Protein AF-0000000076746769 (afdb_homodimer)

Nearest PDB structures (foldseek):
  6nsr-assembly1_B  TM=8.853E-01  e=2.159E-08  Pseudomonas aeruginosa
  6nsm-assembly1_B  TM=8.566E-01  e=8.169E-08  Pseudomonas aeruginosa UCBPP-PA14
  3eup-assembly1_B  TM=8.413E-01  e=4.423E-06  Cytophaga hutchinsonii ATCC 33406
  3qbm-assembly1_B  TM=8.484E-01  e=5.269E-05  Chloroflexus aurantiacus J-10-fl
  5gpa-assembly1_B  TM=7.706E-01  e=6.331E-05  Halalkalibacterium halodurans C-125

Organism: NCBI:txid190893

Sequence (388 aa):
MGNAAKFDRQQVIDKATHLYWEKGFHATSMRHLQEVIDMRPGSIYAAFGSKEELFKQALSHYTQMGISKLEQFKSQNDSPLAALKAFVKHLVLQSQKGAPDGMCMLAKSVAELTEANQDLLDEARHSLRLMESQFELVLQQAQQQGELSADKDTHRLASHVQIQIAGLRTYAKANNNPELLESLIDDMFGHYPFMGNAAKFDRQQVIDKATHLYWEKGFHATSMRHLQEVIDMRPGSIYAAFGSKEELFKQALSHYTQMGISKLEQFKSQNDSPLAALKAFVKHLVLQSQKGAPDGMCMLAKSVAELTEANQDLLDEARHSLRLMESQFELVLQQAQQQGELSADKDTHRLASHVQIQIAGLRTYAKANNNPELLESLIDDMFGHYPF

Solvent-accessible surface area (backbone atoms only — not comparable to full-atom values): 20633 Å² total; per-residue (Å²): 132,82,80,67,80,77,69,57,65,66,56,39,41,52,47,50,29,45,48,40,37,39,42,32,69,72,63,48,46,71,67,56,48,32,67,69,54,72,47,55,71,70,54,49,34,71,72,45,61,40,74,66,50,43,46,52,51,18,52,51,50,54,46,49,53,50,52,51,51,46,50,51,33,41,75,73,31,95,42,40,61,59,15,52,51,51,42,51,49,44,57,53,64,47,21,67,80,73,42,71,32,47,50,56,50,49,61,41,42,53,56,50,44,44,79,92,37,44,70,61,33,51,49,30,29,49,46,52,51,52,51,32,50,52,47,22,52,39,44,46,51,15,30,74,72,65,78,33,67,83,85,60,56,40,66,60,51,18,51,50,52,51,26,48,51,49,4,48,22,55,42,44,70,56,43,86,49,69,68,61,54,53,53,50,55,52,44,52,68,70,30,65,88,97,131,82,80,64,80,77,67,57,64,65,58,40,40,52,47,49,28,46,49,38,38,40,42,33,69,72,63,49,47,72,68,57,48,32,70,70,55,72,46,55,72,69,54,49,35,72,72,44,63,41,75,66,50,43,47,52,50,18,51,52,48,54,44,48,52,51,52,52,49,47,51,51,33,40,75,74,31,94,42,39,60,58,13,51,50,51,43,52,50,43,57,53,62,41,22,70,56,86,44,70,34,49,50,54,52,51,60,40,41,52,54,50,46,44,80,93,36,45,70,60,34,51,50,28,31,49,47,51,52,52,53,33,52,52,46,22,53,40,44,46,50,16,30,73,71,64,79,33,66,83,85,58,58,42,65,59,50,18,50,50,52,50,24,47,50,49,4,49,22,55,41,43,70,56,42,87,50,69,67,62,53,51,53,51,55,53,44,51,68,71,29,65,88,95

Secondary structure (DSSP, 8-state):
--------HHHHHHHHHHHHHHH-STT--HHHHHHHHT--HHHHHHHHSSHHHHHHHHHHHHHHHHHHHHHHHHHT-S-HHHHHHHHHHIIIIIHHHHSS-SS-HHHHHHHH--GGGHHHHHHHHHHHHHHHHHHHHHHHHHHHTTSS-TTS-HHHHHHHHHHHHHHHHHHHHH---HHHHHHHHHHHHHSTT-/--------HHHHHHHHHHHHHHH-STT--HHHHHHHH---HHHHH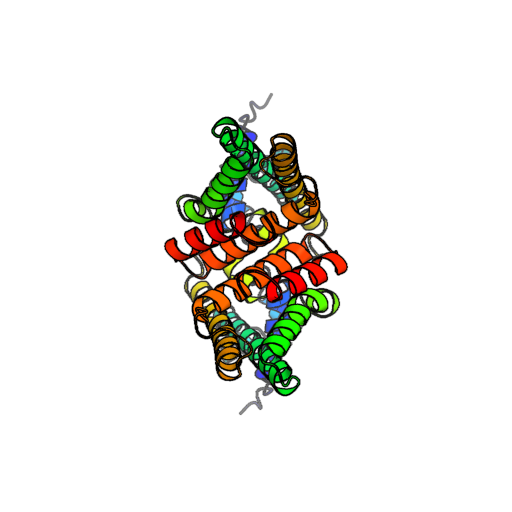HHHSSHHHHHHHHHHHHHHHHHHHHHHHHHT-S-HHHHHHHHHHIIIIITTSSSS-SS-HHHHHHHH--GGGHHHHHHHHHHHHHHHHHHHHHHHHHHHTTSS-TTS-HHHHHHHHHHHHHHHHHHHHH---HHHHHHHHHHHHHSTT-

Foldseek 3Di:
DPPPPPQPPVVLLVQLLQVCQQQNLVRDDPVNSCVRSVDDPVVCCVVQVDSLSSLLSSLVVLLVVLLVQLVVLCVVDPALLSSLLVSLLCLQPVCVPDGSHLARSLLVHCVPDDVVSVVSNVSSVVSLVVSLVSQLVSVVVNCVVPVDPPPDDSSVLSVVSSVLSNVSSVVCVVDVDSVVSSVVSVCSSVDPPD/DPPPPPQPPVVLLVQLLLVCQQQNLVRDDPVNSCVRSVDDPVVCCVVQVDSLSSLLSSLVVLLVVLLVQLVVLCVVDPALLSSLLVSLLCLQPCCVPPGSHLARSLLVHCVPDDVVSVVSNVSSVVSLVVSLVSQLVSVVVNCVVVVDPPPDDSSVLSVLSSVLSNVSSVVCVVDVDSVVSSVVSVCSSVDPPD

Radius of gyration: 22.24 Å; Cα contacts (8 Å, |Δi|>4): 463; chains: 2; bounding box: 71×61×40 Å

pLDDT: mean 92.64, std 10.04, range [35.75, 98.69]

Structure (mmCIF, N/CA/C/O backbone):
data_AF-0000000076746769-model_v1
#
loop_
_entity.id
_entity.type
_entity.pdbx_description
1 polymer 'TetR family transcriptional regulator'
#
loop_
_atom_site.group_PDB
_atom_site.id
_atom_site.type_symbol
_atom_site.label_atom_id
_atom_site.label_alt_id
_atom_site.label_comp_id
_atom_site.label_asym_id
_atom_site.label_entity_id
_atom_site.label_seq_id
_atom_site.pdbx_PDB_ins_code
_atom_site.Cartn_x
_atom_site.Cartn_y
_atom_site.Cartn_z
_atom_site.occupancy
_atom_site.B_iso_or_equiv
_atom_site.auth_seq_id
_atom_site.auth_comp_id
_atom_site.auth_asym_id
_atom_site.auth_atom_id
_atom_site.pdbx_PDB_model_num
ATOM 1 N N . MET A 1 1 ? -36.094 29.406 18.266 1 37.03 1 MET A N 1
ATOM 2 C CA . MET A 1 1 ? -35.125 28.328 18.312 1 37.03 1 MET A CA 1
ATOM 3 C C . MET A 1 1 ? -34.469 28.109 16.938 1 37.03 1 MET A C 1
ATOM 5 O O . MET A 1 1 ? -35.188 28.047 15.93 1 37.03 1 MET A O 1
ATOM 9 N N . GLY A 1 2 ? -33.344 28.703 16.547 1 38.19 2 GLY A N 1
ATOM 10 C CA . GLY A 1 2 ? -32.719 28.875 15.25 1 38.19 2 GLY A CA 1
ATOM 11 C C . GLY A 1 2 ? -32.656 27.594 14.438 1 38.19 2 GLY A C 1
ATOM 12 O O . GLY A 1 2 ? -32.438 26.516 14.984 1 38.19 2 GLY A O 1
ATOM 13 N N . ASN A 1 3 ? -33.469 27.484 13.414 1 40.84 3 ASN A N 1
ATOM 14 C CA . ASN A 1 3 ? -33.594 26.484 12.344 1 40.84 3 ASN A CA 1
ATOM 15 C C . ASN A 1 3 ? -32.219 26.016 11.883 1 40.84 3 ASN A C 1
ATOM 17 O O . ASN A 1 3 ? -31.562 26.688 11.078 1 40.84 3 ASN A O 1
ATOM 21 N N . ALA A 1 4 ? -31.297 25.797 12.797 1 45.56 4 ALA A N 1
ATOM 22 C CA . ALA A 1 4 ? -29.938 25.328 12.5 1 45.56 4 ALA A CA 1
ATOM 23 C C . ALA A 1 4 ? -29.906 24.547 11.195 1 45.56 4 ALA A C 1
ATOM 25 O O . ALA A 1 4 ? -30.734 23.672 10.961 1 45.56 4 ALA A O 1
ATOM 26 N N . ALA A 1 5 ? -29.625 25.062 10.078 1 51.94 5 ALA A N 1
ATOM 27 C CA . ALA A 1 5 ? -29.391 24.547 8.727 1 51.94 5 ALA A CA 1
ATOM 28 C C . ALA A 1 5 ? -29.031 23.062 8.766 1 51.94 5 ALA A C 1
ATOM 30 O O . ALA A 1 5 ? -28.031 22.672 9.375 1 51.94 5 ALA A O 1
ATOM 31 N N . LYS A 1 6 ? -29.984 22.094 8.797 1 62.84 6 LYS A N 1
ATOM 32 C CA . LYS A 1 6 ? -29.938 20.625 8.867 1 62.84 6 LYS A CA 1
ATOM 33 C C . LYS A 1 6 ? -29.031 20.062 7.793 1 62.84 6 LYS A C 1
ATOM 35 O O . LYS A 1 6 ? -29.359 20.094 6.605 1 62.84 6 LYS A O 1
ATOM 40 N N . PHE A 1 7 ? -27.75 20.344 7.938 1 78.81 7 PHE A N 1
ATOM 41 C CA . PHE A 1 7 ? -26.922 19.75 6.895 1 78.81 7 PHE A CA 1
ATOM 42 C C . PHE A 1 7 ? -27.219 18.25 6.777 1 78.81 7 PHE A C 1
ATOM 44 O O . PHE A 1 7 ? -27.828 17.656 7.672 1 78.81 7 PHE A O 1
ATOM 51 N N . ASP A 1 8 ? -27.219 17.859 5.582 1 88.75 8 ASP A N 1
ATOM 52 C CA . ASP A 1 8 ? -27.328 16.422 5.32 1 88.75 8 ASP A CA 1
ATOM 53 C C . ASP A 1 8 ? -26.062 15.695 5.766 1 88.75 8 ASP A C 1
ATOM 55 O O . ASP A 1 8 ? -25.016 15.797 5.117 1 88.75 8 ASP A O 1
ATOM 59 N N . ARG A 1 9 ? -26.172 15.102 6.902 1 91.31 9 ARG A N 1
ATOM 60 C CA . ARG A 1 9 ? -25.031 14.445 7.535 1 91.31 9 ARG A CA 1
ATOM 61 C C . ARG A 1 9 ? -24.344 13.484 6.57 1 91.31 9 ARG A C 1
ATOM 63 O O . ARG A 1 9 ? -23.125 13.438 6.512 1 91.31 9 ARG A O 1
ATOM 70 N N . GLN A 1 10 ? -25.156 12.82 5.84 1 93.31 10 GLN A N 1
ATOM 71 C CA . GLN A 1 10 ? -24.609 11.852 4.898 1 93.31 10 GLN A CA 1
ATOM 72 C C . GLN A 1 10 ? -23.844 12.547 3.773 1 93.31 10 GLN A C 1
ATOM 74 O O . GLN A 1 10 ? -22.812 12.062 3.322 1 93.31 10 GLN A O 1
ATOM 79 N N . GLN A 1 11 ? -24.297 13.578 3.344 1 93.75 11 GLN A N 1
ATOM 80 C CA . GLN A 1 11 ? -23.609 14.344 2.305 1 93.75 11 GLN A CA 1
ATOM 81 C C . GLN A 1 11 ? -22.266 14.844 2.793 1 93.75 11 GLN A C 1
ATOM 83 O O . GLN A 1 11 ? -21.281 14.844 2.041 1 93.75 11 GLN A O 1
ATOM 88 N N . VAL A 1 12 ? -22.234 15.273 4.016 1 94.19 12 VAL A N 1
ATOM 89 C CA . VAL A 1 12 ? -21 15.75 4.613 1 94.19 12 VAL A CA 1
ATOM 90 C C . VAL A 1 12 ? -19.984 14.609 4.691 1 94.19 12 VAL A C 1
ATOM 92 O O . VAL A 1 12 ? -18.812 14.773 4.316 1 94.19 12 VAL A O 1
ATOM 95 N N . ILE A 1 13 ? -20.453 13.492 5.117 1 96.25 13 ILE A N 1
ATOM 96 C CA . ILE A 1 13 ? -19.578 12.328 5.238 1 96.25 13 ILE A CA 1
ATOM 97 C C . ILE A 1 13 ? -19.062 11.922 3.857 1 96.25 13 ILE A C 1
ATOM 99 O O . ILE A 1 13 ? -17.891 11.586 3.699 1 96.25 13 ILE A O 1
ATOM 103 N N . ASP A 1 14 ? -19.953 12.023 2.832 1 96.12 14 ASP A N 1
ATOM 104 C CA . ASP A 1 14 ? -19.562 11.688 1.465 1 96.12 14 ASP A CA 1
ATOM 105 C C . ASP A 1 14 ? -18.453 12.617 0.973 1 96.12 14 ASP A C 1
ATOM 107 O O . ASP A 1 14 ? -17.438 12.156 0.442 1 96.12 14 ASP A O 1
ATOM 111 N N . LYS A 1 15 ? -18.625 13.82 1.18 1 96.19 15 LYS A N 1
ATOM 112 C CA . LYS A 1 15 ? -17.656 14.812 0.741 1 96.19 15 LYS A CA 1
ATOM 113 C C . LYS A 1 15 ? -16.328 14.664 1.499 1 96.19 15 LYS A C 1
ATOM 115 O O . LYS A 1 15 ? -15.258 14.734 0.905 1 96.19 15 LYS A O 1
ATOM 120 N N . ALA A 1 16 ? -16.453 14.477 2.834 1 96.56 16 ALA A N 1
ATOM 121 C CA . ALA A 1 16 ? -15.266 14.266 3.646 1 96.56 16 ALA A CA 1
ATOM 122 C C . ALA A 1 16 ? -14.516 13.008 3.219 1 96.56 16 ALA A C 1
ATOM 124 O O . ALA A 1 16 ? -13.289 12.992 3.152 1 96.56 16 ALA A O 1
ATOM 125 N N . THR A 1 17 ? -15.273 11.969 2.916 1 97.25 17 THR A N 1
ATOM 126 C CA . THR A 1 17 ? -14.688 10.711 2.467 1 97.25 17 THR A CA 1
ATOM 127 C C . THR A 1 17 ? -13.883 10.914 1.188 1 97.25 17 THR A C 1
ATOM 129 O O . THR A 1 17 ? -12.742 10.453 1.085 1 97.25 17 THR A O 1
ATOM 132 N N . HIS A 1 18 ? -14.438 11.656 0.262 1 96.19 18 HIS A N 1
ATOM 133 C CA . HIS A 1 18 ? -13.742 11.922 -0.992 1 96.19 18 HIS A CA 1
ATOM 134 C C . HIS A 1 18 ? -12.461 12.711 -0.754 1 96.19 18 HIS A C 1
ATOM 136 O O . HIS A 1 18 ? -11.43 12.422 -1.365 1 96.19 18 HIS A O 1
ATOM 142 N N . LEU A 1 19 ? -12.5 13.609 0.144 1 95.69 19 LEU A N 1
ATOM 143 C CA . LEU A 1 19 ? -11.344 14.438 0.445 1 95.69 19 LEU A CA 1
ATOM 144 C C . LEU A 1 19 ? -10.242 13.617 1.116 1 95.69 19 LEU A C 1
ATOM 146 O O . LEU A 1 19 ? -9.086 13.672 0.704 1 95.69 19 LEU A O 1
ATOM 150 N N . TYR A 1 20 ? -10.625 12.828 2.154 1 96.31 20 TYR A N 1
ATOM 151 C CA . TYR A 1 20 ? -9.664 11.984 2.854 1 96.31 20 TYR A CA 1
ATOM 152 C C . TYR A 1 20 ? -9.086 10.93 1.92 1 96.31 20 TYR A C 1
ATOM 154 O O . TYR A 1 20 ? -7.906 10.586 2.023 1 96.31 20 TYR A O 1
ATOM 162 N N . TRP A 1 21 ? -9.93 10.477 1.033 1 96 21 TRP A N 1
ATOM 163 C CA . TRP A 1 21 ? -9.492 9.508 0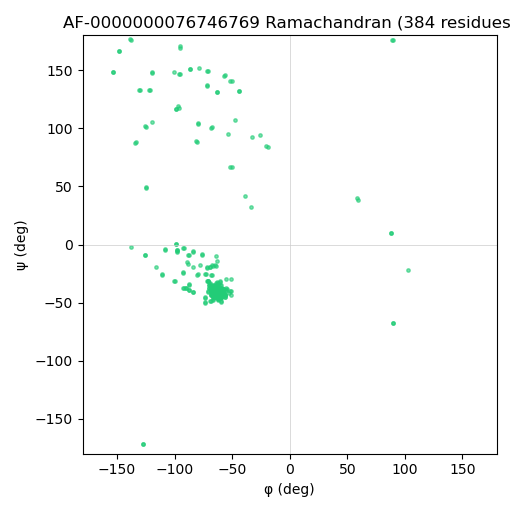.035 1 96 21 TRP A CA 1
ATOM 164 C C . TRP A 1 21 ? -8.453 10.117 -0.898 1 96 21 TRP A C 1
ATOM 166 O O . TRP A 1 21 ? -7.438 9.484 -1.208 1 96 21 TRP A O 1
ATOM 176 N N . GLU A 1 22 ? -8.633 11.242 -1.236 1 93.81 22 GLU A N 1
ATOM 177 C CA . GLU A 1 22 ? -7.734 11.938 -2.156 1 93.81 22 GLU A CA 1
ATOM 178 C C . GLU A 1 22 ? -6.426 12.312 -1.47 1 93.81 22 GLU A C 1
ATOM 180 O O . GLU A 1 22 ? -5.344 12 -1.969 1 93.81 22 GLU A O 1
ATOM 185 N N . LYS A 1 23 ? -6.488 12.867 -0.242 1 93.31 23 LYS A N 1
ATOM 186 C CA . LYS A 1 23 ? -5.34 13.578 0.308 1 93.31 23 LYS A CA 1
ATOM 187 C C . LYS A 1 23 ? -4.727 12.812 1.477 1 93.31 23 LYS A C 1
ATOM 189 O O . LYS A 1 23 ? -3.551 13 1.802 1 93.31 23 LYS A O 1
ATOM 194 N N . GLY A 1 24 ? -5.57 12.008 2.121 1 95 24 GLY A N 1
ATOM 195 C CA . GLY A 1 24 ? -5.141 11.398 3.369 1 95 24 GLY A CA 1
ATOM 196 C C . GLY A 1 24 ? -5.457 12.242 4.586 1 95 24 GLY A C 1
ATOM 197 O O . GLY A 1 24 ? -5.965 13.359 4.457 1 95 24 GLY A O 1
ATOM 198 N N . PHE A 1 25 ? -5.195 11.75 5.738 1 96.31 25 PHE A N 1
ATOM 199 C CA . PHE A 1 25 ? -5.555 12.398 6.992 1 96.31 25 PHE A CA 1
ATOM 200 C C . PHE A 1 25 ? -4.66 13.602 7.258 1 96.31 25 PHE A C 1
ATOM 202 O O . PHE A 1 25 ? -5.148 14.711 7.492 1 96.31 25 PHE A O 1
ATOM 209 N N . HIS A 1 26 ? -3.381 13.406 7.145 1 93.75 26 HIS A N 1
ATOM 210 C CA . HIS A 1 26 ? -2.432 14.445 7.539 1 93.75 26 HIS A CA 1
ATOM 211 C C . HIS A 1 26 ? -2.451 15.609 6.559 1 93.75 26 HIS A C 1
ATOM 213 O O . HIS A 1 26 ? -2.254 16.766 6.953 1 93.75 26 HIS A O 1
ATOM 219 N N . ALA A 1 27 ? -2.732 15.32 5.32 1 93.38 27 ALA A N 1
ATOM 220 C CA . ALA A 1 27 ? -2.717 16.375 4.312 1 93.38 27 ALA A CA 1
ATOM 221 C C . ALA A 1 27 ? -4.047 17.125 4.281 1 93.38 27 ALA A C 1
ATOM 223 O O . ALA A 1 27 ? -4.199 18.109 3.547 1 93.38 27 ALA A O 1
ATOM 224 N N . THR A 1 28 ? -4.992 16.641 5.043 1 94.62 28 THR A N 1
ATOM 225 C CA . THR A 1 28 ? -6.289 17.312 5.121 1 94.62 28 THR A CA 1
ATOM 226 C C . THR A 1 28 ? -6.371 18.188 6.367 1 94.62 28 THR A C 1
ATOM 228 O O . THR A 1 28 ? -6.324 17.688 7.492 1 94.62 28 THR A O 1
ATOM 231 N N . SER A 1 29 ? -6.508 19.453 6.148 1 92.25 29 SER A N 1
ATOM 232 C CA . SER A 1 29 ? -6.688 20.391 7.254 1 92.25 29 SER A CA 1
ATOM 233 C C . SER A 1 29 ? -8.164 20.688 7.5 1 92.25 29 SER A C 1
ATOM 235 O O . SER A 1 29 ? -9.016 20.328 6.68 1 92.25 29 SER A O 1
ATOM 237 N N . MET A 1 30 ? -8.383 21.359 8.641 1 91.31 30 MET A N 1
ATOM 238 C CA . MET A 1 30 ? -9.742 21.812 8.914 1 91.31 30 MET A CA 1
ATOM 239 C C . MET A 1 30 ? -10.211 22.812 7.859 1 91.31 30 MET A C 1
ATOM 241 O O . MET A 1 30 ? -11.391 22.812 7.488 1 91.31 30 MET A O 1
ATOM 245 N N . ARG A 1 31 ? -9.336 23.547 7.406 1 91.69 31 ARG A N 1
ATOM 246 C CA . ARG A 1 31 ? -9.664 24.516 6.363 1 91.69 31 ARG A CA 1
ATOM 247 C C . ARG A 1 31 ? -10.125 23.812 5.09 1 91.69 31 ARG A C 1
ATOM 249 O O . ARG A 1 31 ? -11.102 24.219 4.461 1 91.69 31 ARG A O 1
ATOM 256 N N . HIS A 1 32 ? -9.414 22.734 4.637 1 92.44 32 HIS A N 1
ATOM 257 C CA . HIS A 1 32 ? -9.82 21.938 3.48 1 92.44 32 HIS A CA 1
ATOM 258 C C . HIS A 1 32 ? -11.227 21.391 3.656 1 92.44 32 HIS A C 1
ATOM 260 O O . HIS A 1 32 ? -12.039 21.438 2.729 1 92.44 32 HIS A O 1
ATOM 266 N N . LEU A 1 33 ? -11.5 20.844 4.879 1 93.31 33 LEU A N 1
ATOM 267 C CA . LEU A 1 33 ? -12.812 20.281 5.168 1 93.31 33 LEU A CA 1
ATOM 268 C C . LEU A 1 33 ? -13.906 21.344 5.051 1 93.31 33 LEU A C 1
ATOM 270 O O . LEU A 1 33 ? -14.938 21.109 4.426 1 93.31 33 LEU A O 1
ATOM 274 N N . GLN A 1 34 ? -13.617 22.484 5.582 1 91.44 34 GLN A N 1
ATOM 275 C CA . GLN A 1 34 ? -14.586 23.562 5.547 1 91.44 34 GLN A CA 1
ATOM 276 C C . GLN A 1 34 ? -14.93 23.953 4.109 1 91.44 34 GLN A C 1
ATOM 278 O O . GLN A 1 34 ? -16.078 24.234 3.799 1 91.44 34 GLN A O 1
ATOM 283 N N . GLU A 1 35 ? -13.984 23.922 3.297 1 91.44 35 GLU A N 1
ATOM 284 C CA . GLU A 1 35 ? -14.156 24.328 1.904 1 91.44 35 GLU A CA 1
ATOM 285 C C . GLU A 1 35 ? -15.023 23.328 1.143 1 91.44 35 GLU A C 1
ATOM 287 O O . GLU A 1 35 ? -15.82 23.719 0.289 1 91.44 35 GLU A O 1
ATOM 292 N N . VAL A 1 36 ? -14.906 22.094 1.5 1 91.38 36 VAL A N 1
ATOM 293 C CA . VAL A 1 36 ? -15.586 21.062 0.716 1 91.38 36 VAL A CA 1
ATOM 294 C C . VAL A 1 36 ? -16.969 20.797 1.294 1 91.38 36 VAL A C 1
ATOM 296 O O . VAL A 1 36 ? -17.922 20.516 0.553 1 91.38 36 VAL A O 1
ATOM 299 N N . ILE A 1 37 ? -17.156 20.812 2.611 1 89.44 37 ILE A N 1
ATOM 300 C CA . ILE A 1 37 ? -18.406 20.453 3.279 1 89.44 37 ILE A CA 1
ATOM 301 C C . ILE A 1 37 ? -19.297 21.703 3.416 1 89.44 37 ILE A C 1
ATOM 303 O O . ILE A 1 37 ? -20.5 21.578 3.668 1 89.44 37 ILE A O 1
ATOM 307 N N . ASP A 1 38 ? -18.812 22.859 3.242 1 85.88 38 ASP A N 1
ATOM 308 C CA . ASP A 1 38 ? -19.516 24.141 3.309 1 85.88 38 ASP A CA 1
ATOM 309 C C . ASP A 1 38 ? -20.172 24.328 4.672 1 85.88 38 ASP A C 1
ATOM 311 O O . ASP A 1 38 ? -21.375 24.609 4.754 1 85.88 38 ASP A O 1
ATOM 315 N N . MET A 1 39 ? -19.547 23.969 5.719 1 86.56 39 MET A N 1
ATOM 316 C CA . MET A 1 39 ? -19.938 24.203 7.105 1 86.56 39 MET A CA 1
ATOM 317 C C . MET A 1 39 ? -18.891 25.016 7.848 1 86.56 39 MET A C 1
ATOM 319 O O . MET A 1 39 ? -17.688 24.875 7.574 1 86.56 39 MET A O 1
ATOM 323 N N . ARG A 1 40 ? -19.359 25.781 8.766 1 86.19 40 ARG A N 1
ATOM 324 C CA . ARG A 1 40 ? -18.438 26.469 9.656 1 86.19 40 ARG A CA 1
ATOM 325 C C . ARG A 1 40 ? -17.781 25.5 10.641 1 86.19 40 ARG A C 1
ATOM 327 O O . ARG A 1 40 ? -18.375 24.484 10.992 1 86.19 40 ARG A O 1
ATOM 334 N N . PRO A 1 41 ? -16.516 25.828 11.055 1 85.69 41 PRO A N 1
ATOM 335 C CA . PRO A 1 41 ? -15.789 24.922 11.961 1 85.69 41 PRO A CA 1
ATOM 336 C C . PRO A 1 41 ? -16.609 24.547 13.188 1 85.69 41 PRO A C 1
ATOM 338 O O . PRO A 1 41 ? -16.641 23.375 13.578 1 85.69 41 PRO A O 1
ATOM 341 N N . GLY A 1 42 ? -17.281 25.484 13.812 1 86.94 42 GLY A N 1
ATOM 342 C CA . GLY A 1 42 ? -18.109 25.219 14.984 1 86.94 42 GLY A CA 1
ATOM 343 C C . GLY A 1 42 ? -19.188 24.188 14.727 1 86.94 42 GLY A C 1
ATOM 344 O O . GLY A 1 42 ? -19.469 23.344 15.578 1 86.94 42 GLY A O 1
ATOM 345 N N . SER A 1 43 ? -19.75 24.25 13.586 1 88.25 43 SER A N 1
ATOM 346 C CA . SER A 1 43 ? -20.797 23.312 13.203 1 88.25 43 SER A CA 1
ATOM 347 C C . SER A 1 43 ? -20.234 21.922 12.977 1 88.25 43 SER A C 1
ATOM 349 O O . SER A 1 43 ? -20.875 20.922 13.336 1 88.25 43 SER A O 1
ATOM 351 N N . ILE A 1 44 ? -19.094 21.766 12.359 1 88.25 44 ILE A N 1
ATOM 352 C CA . ILE A 1 44 ? -18.438 20.484 12.133 1 88.25 44 ILE A CA 1
ATOM 353 C C . ILE A 1 44 ? -18.141 19.828 13.477 1 88.25 44 ILE A C 1
ATOM 355 O O . ILE A 1 44 ? -18.406 18.641 13.664 1 88.25 44 ILE A O 1
ATOM 359 N N . TYR A 1 45 ? -17.641 20.656 14.391 1 89.31 45 TYR A N 1
ATOM 360 C CA . TYR A 1 45 ? -17.297 20.141 15.719 1 89.31 45 TYR A CA 1
ATOM 361 C C . TYR A 1 45 ? -18.547 19.672 16.453 1 89.31 45 TYR A C 1
ATOM 363 O O . TYR A 1 45 ? -18.531 18.656 17.141 1 89.31 45 TYR A O 1
ATOM 371 N N . ALA A 1 46 ? -19.578 20.438 16.328 1 91.06 46 ALA A N 1
ATOM 372 C CA . ALA A 1 46 ? -20.828 20.094 17 1 91.06 46 ALA A CA 1
ATOM 373 C C . ALA A 1 46 ? -21.422 18.812 16.438 1 91.06 46 ALA A C 1
ATOM 375 O O . ALA A 1 46 ? -21.969 18 17.188 1 91.06 46 ALA A O 1
ATOM 376 N N . ALA A 1 47 ? -21.234 18.656 15.219 1 91 47 ALA A N 1
ATOM 377 C CA . ALA A 1 47 ? -21.875 17.547 14.531 1 91 47 ALA A CA 1
ATOM 378 C C . ALA A 1 47 ? -21.016 16.281 14.602 1 91 47 ALA A C 1
ATOM 380 O O . ALA A 1 47 ? -21.531 15.172 14.711 1 91 47 ALA A O 1
ATOM 381 N N . PHE A 1 48 ? -19.641 16.469 14.562 1 93.44 48 PHE A N 1
ATOM 382 C CA . PHE A 1 48 ? -18.812 15.289 14.367 1 93.44 48 PHE A CA 1
ATOM 383 C C . PHE A 1 48 ? -17.766 15.18 15.477 1 93.44 48 PHE A C 1
ATOM 385 O O . PHE A 1 48 ? -17.094 14.156 15.602 1 93.44 48 PHE A O 1
ATOM 392 N N . GLY A 1 49 ? -17.656 16.234 16.297 1 91 49 GLY A N 1
ATOM 393 C CA . GLY A 1 49 ? -16.75 16.219 17.438 1 91 49 GLY A CA 1
ATOM 394 C C . GLY A 1 49 ? -15.359 16.719 17.094 1 91 49 GLY A C 1
ATOM 395 O O . GLY A 1 49 ? -14.914 17.734 17.625 1 91 49 GLY A O 1
ATOM 396 N N . SER A 1 50 ? -14.656 15.969 16.281 1 92.56 50 SER A N 1
ATOM 397 C CA . SER A 1 50 ? -13.297 16.328 15.914 1 92.56 50 SER A CA 1
ATOM 398 C C . SER A 1 50 ? -12.969 15.867 14.5 1 92.56 50 SER A C 1
ATOM 400 O O . SER A 1 50 ? -13.727 15.109 13.891 1 92.56 50 SER A O 1
ATOM 402 N N . LYS A 1 51 ? -11.875 16.391 13.984 1 93.88 51 LYS A N 1
ATOM 403 C CA . LYS A 1 51 ? -11.367 15.93 12.695 1 93.88 51 LYS A CA 1
ATOM 404 C C . LYS A 1 51 ? -11.164 14.414 12.695 1 93.88 51 LYS A C 1
ATOM 406 O O . LYS A 1 51 ? -11.469 13.742 11.711 1 93.88 51 LYS A O 1
ATOM 411 N N . GLU A 1 52 ? -10.688 13.875 13.844 1 95.75 52 GLU A N 1
ATOM 412 C CA . GLU A 1 52 ? -10.43 12.445 14.008 1 95.75 52 GLU A CA 1
ATOM 413 C C . GLU A 1 52 ? -11.727 11.641 13.93 1 95.75 52 GLU A C 1
ATOM 415 O O . GLU A 1 52 ? -11.797 10.625 13.242 1 95.75 52 GLU A O 1
ATOM 420 N N . GLU A 1 53 ? -12.688 12.125 14.594 1 96.19 53 GLU A N 1
ATOM 421 C CA . GLU A 1 53 ? -13.961 11.414 14.602 1 96.19 53 GLU A CA 1
ATOM 422 C C . GLU A 1 53 ? -14.617 11.445 13.219 1 96.19 53 GLU A C 1
ATOM 424 O O . GLU A 1 53 ? -15.203 10.453 12.789 1 96.19 53 GLU A O 1
ATOM 429 N N . LEU A 1 54 ? -14.578 12.602 12.578 1 96.31 54 LEU A N 1
ATOM 430 C CA . LEU A 1 54 ? -15.086 12.68 11.211 1 96.31 54 LEU A CA 1
ATOM 431 C C . LEU A 1 54 ? -14.328 11.719 10.297 1 96.31 54 LEU A C 1
ATOM 433 O O . LEU A 1 54 ? -14.938 11.078 9.438 1 96.31 54 LEU A O 1
ATOM 437 N N . PHE A 1 55 ? -13.07 11.57 10.469 1 97.88 55 PHE A N 1
ATOM 438 C CA . PHE A 1 55 ? -12.25 10.656 9.68 1 97.88 55 PHE A CA 1
ATOM 439 C C . PHE A 1 55 ? -12.688 9.211 9.906 1 97.88 55 PHE A C 1
ATOM 441 O O . PHE A 1 55 ? -12.797 8.438 8.961 1 97.88 55 PHE A O 1
ATOM 448 N N . LYS A 1 56 ? -12.938 8.844 11.133 1 97.88 56 LYS A N 1
ATOM 449 C CA . LYS A 1 56 ? -13.398 7.496 11.438 1 97.88 56 LYS A CA 1
ATOM 450 C C . LYS A 1 56 ? -14.703 7.184 10.719 1 97.88 56 LYS A C 1
ATOM 452 O O . LYS A 1 56 ? -14.875 6.094 10.172 1 97.88 56 LYS A O 1
ATOM 457 N N . GLN A 1 57 ? -15.531 8.164 10.734 1 97.19 57 GLN A N 1
ATOM 458 C CA . GLN A 1 57 ? -16.797 7.984 10.047 1 97.19 57 GLN A CA 1
ATOM 459 C C . GLN A 1 57 ? -16.594 7.875 8.539 1 97.19 57 GLN A C 1
ATOM 461 O O . GLN A 1 57 ? -17.297 7.113 7.863 1 97.19 57 GLN A O 1
ATOM 466 N N . ALA A 1 58 ? -15.688 8.648 8.016 1 97.88 58 ALA A N 1
ATOM 467 C CA . ALA A 1 58 ? -15.359 8.57 6.598 1 97.88 58 ALA A CA 1
ATOM 468 C C . ALA A 1 58 ? -14.805 7.195 6.242 1 97.88 58 ALA A C 1
ATOM 470 O O . ALA A 1 58 ? -15.156 6.629 5.203 1 97.88 58 ALA A O 1
ATOM 471 N N . LEU A 1 59 ? -13.945 6.617 7.105 1 98.19 59 LEU A N 1
ATOM 472 C CA . LEU A 1 59 ? -13.406 5.281 6.887 1 98.19 59 LEU A CA 1
ATOM 473 C C . LEU A 1 59 ? -14.516 4.242 6.852 1 98.19 59 LEU A C 1
ATOM 475 O O . LEU A 1 59 ? -14.539 3.377 5.973 1 98.19 59 LEU A O 1
ATOM 479 N N . SER A 1 60 ? -15.391 4.383 7.797 1 97.81 60 SER A N 1
ATOM 480 C CA . SER A 1 60 ? -16.516 3.463 7.859 1 97.81 60 SER A CA 1
ATOM 481 C C . SER A 1 60 ? -17.391 3.57 6.613 1 97.81 60 SER A C 1
ATOM 483 O O . SER A 1 60 ? -17.828 2.557 6.062 1 97.81 60 SER A O 1
ATOM 485 N N . HIS A 1 61 ? -17.625 4.781 6.23 1 97.94 61 HIS A N 1
ATOM 486 C CA . HIS A 1 61 ? -18.422 5.016 5.035 1 97.94 61 HIS A CA 1
ATOM 487 C C . HIS A 1 61 ? -17.766 4.426 3.799 1 97.94 61 HIS A C 1
ATOM 489 O O . HIS A 1 61 ? -18.422 3.766 2.988 1 97.94 61 HIS A O 1
ATOM 495 N N . TYR A 1 62 ? -16.516 4.648 3.629 1 97.81 62 TYR A N 1
ATOM 496 C CA . TYR A 1 62 ? -15.75 4.09 2.523 1 97.81 62 TYR A CA 1
ATOM 497 C C . TYR A 1 62 ? -15.852 2.568 2.502 1 97.81 62 TYR A C 1
ATOM 499 O O . TYR A 1 62 ? -16.016 1.965 1.438 1 97.81 62 TYR A O 1
ATOM 507 N N . THR A 1 63 ? -15.742 1.975 3.662 1 98.06 63 THR A N 1
ATOM 508 C CA . THR A 1 63 ? -15.82 0.524 3.791 1 98.06 63 THR A CA 1
ATOM 509 C C . THR A 1 63 ? -17.188 0.019 3.35 1 98.06 63 THR A C 1
ATOM 511 O O . THR A 1 63 ? -17.281 -0.944 2.586 1 98.06 63 THR A O 1
ATOM 514 N N . GLN A 1 64 ? -18.203 0.722 3.779 1 97.88 64 GLN A N 1
ATOM 515 C CA . GLN A 1 64 ? -19.562 0.32 3.432 1 97.88 64 GLN A CA 1
ATOM 516 C C . GLN A 1 64 ? -19.812 0.476 1.936 1 97.88 64 GLN A C 1
ATOM 518 O O . GLN A 1 64 ? -20.531 -0.323 1.337 1 97.88 64 GLN A O 1
ATOM 523 N N . MET A 1 65 ? -19.297 1.502 1.347 1 96.38 65 MET A N 1
ATOM 524 C CA . MET A 1 65 ? -19.375 1.662 -0.103 1 96.38 65 MET A CA 1
ATOM 525 C C . MET A 1 65 ? -18.781 0.458 -0.818 1 96.38 65 MET A C 1
ATOM 527 O O . MET A 1 65 ? -19.344 -0.034 -1.798 1 96.38 65 MET A O 1
ATOM 531 N N . GLY A 1 66 ? -17.609 -0.027 -0.314 1 96.94 66 GLY A N 1
ATOM 532 C CA . GLY A 1 66 ? -16.969 -1.199 -0.885 1 96.94 66 GLY A CA 1
ATOM 533 C C . GLY A 1 66 ? -17.797 -2.463 -0.741 1 96.94 66 GLY A C 1
ATOM 534 O O . GLY A 1 66 ? -17.922 -3.236 -1.692 1 96.94 66 GLY A O 1
ATOM 535 N N . ILE A 1 67 ? -18.344 -2.623 0.44 1 98.25 67 ILE A N 1
ATOM 536 C CA . ILE A 1 67 ? -19.172 -3.803 0.707 1 98.25 67 ILE A CA 1
ATOM 537 C C . ILE A 1 67 ? -20.391 -3.797 -0.198 1 98.25 67 ILE A C 1
ATOM 539 O O . ILE A 1 67 ? -20.734 -4.816 -0.8 1 98.25 67 ILE A O 1
ATOM 543 N N . SER A 1 68 ? -20.984 -2.604 -0.323 1 98.06 68 SER A N 1
ATOM 544 C CA . SER A 1 68 ? -22.156 -2.465 -1.177 1 98.06 68 SER A CA 1
ATOM 545 C C . SER A 1 68 ? -21.812 -2.762 -2.635 1 98.06 68 SER A C 1
ATOM 547 O O . SER A 1 68 ? -22.609 -3.396 -3.342 1 98.06 68 SER A O 1
ATOM 549 N N . LYS A 1 69 ? -20.719 -2.297 -3.09 1 97.12 69 LYS A N 1
ATOM 550 C CA . LYS A 1 69 ? -20.297 -2.541 -4.465 1 97.12 69 LYS A CA 1
ATOM 551 C C . LYS A 1 69 ? -20.047 -4.027 -4.711 1 97.12 69 LYS A C 1
ATOM 553 O O . LYS A 1 69 ? -20.422 -4.555 -5.758 1 97.12 69 LYS A O 1
ATOM 558 N N . LEU A 1 70 ? -19.406 -4.703 -3.748 1 98.25 70 LEU A N 1
ATOM 559 C CA . LEU A 1 70 ? -19.203 -6.145 -3.855 1 98.25 70 LEU A CA 1
ATOM 560 C C . LEU A 1 70 ? -20.531 -6.879 -3.949 1 98.25 70 LEU A C 1
ATOM 562 O O . LEU A 1 70 ? -20.688 -7.785 -4.77 1 98.25 70 LEU A O 1
ATOM 566 N N . GLU A 1 71 ? -21.469 -6.453 -3.121 1 97.88 71 GLU A N 1
ATOM 567 C CA . GLU A 1 71 ? -22.812 -7.047 -3.15 1 97.88 71 GLU A CA 1
ATOM 568 C C . GLU A 1 71 ? -23.484 -6.836 -4.504 1 97.88 71 GLU A C 1
ATOM 570 O O . GLU A 1 71 ? -24.188 -7.715 -4.996 1 97.88 71 GLU A O 1
ATOM 575 N N . GLN A 1 72 ? -23.297 -5.691 -5.043 1 98 72 GLN A N 1
ATOM 576 C CA . GLN A 1 72 ? -23.828 -5.406 -6.371 1 98 72 GLN A CA 1
ATOM 577 C C . GLN A 1 72 ? -23.25 -6.367 -7.414 1 98 72 GLN A C 1
ATOM 579 O O . GLN A 1 72 ? -24 -6.91 -8.234 1 98 72 GLN A O 1
ATOM 584 N N . PHE A 1 73 ? -21.938 -6.578 -7.383 1 97.88 73 PHE A N 1
ATOM 585 C CA . PHE A 1 73 ? -21.312 -7.504 -8.32 1 97.88 73 PHE A CA 1
ATOM 586 C C . PHE A 1 73 ? -21.828 -8.922 -8.109 1 97.88 73 PHE A C 1
ATOM 588 O O . PHE A 1 73 ? -22.016 -9.664 -9.07 1 97.88 73 PHE A O 1
ATOM 595 N N . LYS A 1 74 ? -22.062 -9.297 -6.875 1 97.5 74 LYS A N 1
ATOM 596 C CA . LYS A 1 74 ? -22.609 -10.617 -6.566 1 97.5 74 LYS A CA 1
ATOM 597 C C . LYS A 1 74 ? -24 -10.797 -7.164 1 97.5 74 LYS A C 1
ATOM 599 O O . LYS A 1 74 ? -24.328 -11.867 -7.676 1 97.5 74 LYS A O 1
ATOM 604 N N . SER A 1 75 ? -24.766 -9.758 -7.07 1 96.81 75 SER A N 1
ATOM 605 C CA . SER A 1 75 ? -26.141 -9.828 -7.555 1 96.81 75 SER A CA 1
ATOM 606 C C . SER A 1 75 ? -26.188 -9.859 -9.078 1 96.81 75 SER A C 1
ATOM 608 O O . SER A 1 75 ? -27.172 -10.328 -9.664 1 96.81 75 SER A O 1
ATOM 610 N N . GLN A 1 76 ? -25.125 -9.414 -9.688 1 96.44 76 GLN A N 1
ATOM 611 C CA . GLN A 1 76 ? -25.078 -9.281 -11.141 1 96.44 76 GLN A CA 1
ATOM 612 C C . GLN A 1 76 ? -24.391 -10.484 -11.789 1 96.44 76 GLN A C 1
ATOM 614 O O . GLN A 1 76 ? -24.281 -10.555 -13.008 1 96.44 76 GLN A O 1
ATOM 619 N N . ASN A 1 77 ? -23.875 -11.383 -10.953 1 94.5 77 ASN A N 1
ATOM 620 C CA . ASN A 1 77 ? -23.156 -12.562 -11.438 1 94.5 77 ASN A CA 1
ATOM 621 C C . ASN A 1 77 ? -23.656 -13.836 -10.781 1 94.5 77 ASN A C 1
ATOM 623 O O . ASN A 1 77 ? -23.875 -13.867 -9.562 1 94.5 77 ASN A O 1
ATOM 627 N N . ASP A 1 78 ? -23.906 -14.836 -11.547 1 91.88 78 ASP A N 1
ATOM 628 C CA . ASP A 1 78 ? -24.344 -16.109 -10.984 1 91.88 78 ASP A CA 1
ATOM 629 C C . ASP A 1 78 ? -23.188 -16.828 -10.281 1 91.88 78 ASP A C 1
ATOM 631 O O . ASP A 1 78 ? -23.406 -17.594 -9.344 1 91.88 78 ASP A O 1
ATOM 635 N N . SER A 1 79 ? -22.016 -16.547 -10.68 1 97.19 79 SER A N 1
ATOM 636 C CA . SER A 1 79 ? -20.797 -17.141 -10.117 1 97.19 79 SER A CA 1
ATOM 637 C C . SER A 1 79 ? -20.172 -16.234 -9.062 1 97.19 79 SER A C 1
ATOM 639 O O . SER A 1 79 ? -19.75 -15.125 -9.375 1 97.19 79 SER A O 1
ATOM 641 N N . PRO A 1 80 ? -20.078 -16.75 -7.809 1 97.81 80 PRO A N 1
ATOM 642 C CA . PRO A 1 80 ? -19.422 -15.945 -6.77 1 97.81 80 PRO A CA 1
ATOM 643 C C . PRO A 1 80 ? -17.984 -15.586 -7.125 1 97.81 80 PRO A C 1
ATOM 645 O O . PRO A 1 80 ? -17.547 -14.453 -6.895 1 97.81 80 PRO A O 1
ATOM 648 N N . LEU A 1 81 ? -17.281 -16.5 -7.723 1 97.25 81 LEU A N 1
ATOM 649 C CA . LEU A 1 81 ? -15.898 -16.234 -8.086 1 97.25 81 LEU A CA 1
ATOM 650 C C . LEU A 1 81 ? -15.812 -15.195 -9.195 1 97.25 81 LEU A C 1
ATOM 652 O O . LEU A 1 81 ? -14.93 -14.336 -9.188 1 97.25 81 LEU A O 1
ATOM 656 N N . ALA A 1 82 ? -16.734 -15.281 -10.141 1 97.5 82 ALA A N 1
ATOM 657 C CA . ALA A 1 82 ? -16.781 -14.281 -11.203 1 97.5 82 ALA A CA 1
ATOM 658 C C . ALA A 1 82 ? -17.109 -12.898 -10.648 1 97.5 82 ALA A C 1
ATOM 660 O O . ALA A 1 82 ? -16.562 -11.898 -11.117 1 97.5 82 ALA A O 1
ATOM 661 N N . ALA A 1 83 ? -17.984 -12.859 -9.656 1 98.25 83 ALA A N 1
ATOM 662 C CA . ALA A 1 83 ? -18.328 -11.602 -9.008 1 98.25 83 ALA A CA 1
ATOM 663 C C . ALA A 1 83 ? -17.109 -11 -8.305 1 98.25 83 ALA A C 1
ATOM 665 O O . ALA A 1 83 ? -16.844 -9.797 -8.43 1 98.25 83 ALA A O 1
ATOM 666 N N . LEU A 1 84 ? -16.391 -11.844 -7.602 1 98.44 84 LEU A N 1
ATOM 667 C CA . LEU A 1 84 ? -15.195 -11.383 -6.891 1 98.44 84 LEU A CA 1
ATOM 668 C C . LEU A 1 84 ? -14.141 -10.875 -7.863 1 98.44 84 LEU A C 1
ATOM 670 O O . LEU A 1 84 ? -13.547 -9.82 -7.645 1 98.44 84 LEU A O 1
ATOM 674 N N . LYS A 1 85 ? -13.953 -11.602 -8.93 1 97.88 85 LYS A N 1
ATOM 675 C CA . LYS A 1 85 ? -13 -11.188 -9.961 1 97.88 85 LYS A CA 1
ATOM 676 C C . LYS A 1 85 ? -13.398 -9.852 -10.57 1 97.88 85 LYS A C 1
ATOM 678 O O . LYS A 1 85 ? -12.555 -8.969 -10.758 1 97.88 85 LYS A O 1
ATOM 683 N N . ALA A 1 86 ? -14.656 -9.672 -10.867 1 97.38 86 ALA A N 1
ATOM 684 C CA . ALA A 1 86 ? -15.156 -8.43 -11.438 1 97.38 86 ALA A CA 1
ATOM 685 C C . ALA A 1 86 ? -14.961 -7.266 -10.469 1 97.38 86 ALA A C 1
ATOM 687 O O . ALA A 1 86 ? -14.609 -6.156 -10.883 1 97.38 86 ALA A O 1
ATOM 688 N N . PHE A 1 87 ? -15.195 -7.582 -9.258 1 97.94 87 PHE A N 1
ATOM 689 C CA . PHE A 1 87 ? -14.992 -6.578 -8.219 1 97.94 87 PHE A CA 1
ATOM 690 C C . PHE A 1 87 ? -13.531 -6.145 -8.164 1 97.94 87 PHE A C 1
ATOM 692 O O . PHE A 1 87 ? -13.234 -4.949 -8.109 1 97.94 87 PHE A O 1
ATOM 699 N N . VAL A 1 88 ? -12.609 -7.113 -8.203 1 97.62 88 VAL A N 1
ATOM 700 C CA . VAL A 1 88 ? -11.18 -6.824 -8.148 1 97.62 88 VAL A CA 1
ATOM 701 C C . VAL A 1 88 ? -10.773 -6 -9.367 1 97.62 88 VAL A C 1
ATOM 703 O O . VAL A 1 88 ? -10.047 -5.012 -9.242 1 97.62 88 VAL A O 1
ATOM 706 N N . LYS A 1 89 ? -11.281 -6.328 -10.523 1 96.12 89 LYS A N 1
ATOM 707 C CA . LYS A 1 89 ? -10.992 -5.574 -11.742 1 96.12 89 LYS A CA 1
ATOM 708 C C . LYS A 1 89 ? -11.484 -4.133 -11.625 1 96.12 89 LYS A C 1
ATOM 710 O O . LYS A 1 89 ? -10.781 -3.197 -12.008 1 96.12 89 LYS A O 1
ATOM 715 N N . HIS A 1 90 ? -12.625 -4.012 -11.07 1 94.81 90 HIS A N 1
ATOM 716 C CA . HIS A 1 90 ? -13.188 -2.68 -10.867 1 94.81 90 HIS A CA 1
ATOM 717 C C . HIS A 1 90 ? -12.297 -1.846 -9.945 1 94.81 90 HIS A C 1
ATOM 719 O O . HIS A 1 90 ? -11.992 -0.69 -10.25 1 94.81 90 HIS A O 1
ATOM 725 N N . LEU A 1 91 ? -11.883 -2.453 -8.852 1 94.62 91 LEU A N 1
ATOM 726 C CA . LEU A 1 91 ? -11.078 -1.751 -7.859 1 94.62 91 LEU A CA 1
ATOM 727 C C . LEU A 1 91 ? -9.742 -1.319 -8.461 1 94.62 91 LEU A C 1
ATOM 729 O O . LEU A 1 91 ? -9.242 -0.231 -8.156 1 94.62 91 LEU A O 1
ATOM 733 N N . VAL A 1 92 ? -9.172 -2.133 -9.266 1 94.12 92 VAL A N 1
ATOM 734 C CA . VAL A 1 92 ? -7.793 -1.934 -9.711 1 94.12 92 VAL A CA 1
ATOM 735 C C . VAL A 1 92 ? -7.781 -1.098 -10.984 1 94.12 92 VAL A C 1
ATOM 737 O O . VAL A 1 92 ? -6.945 -0.206 -11.148 1 94.12 92 VAL A O 1
ATOM 740 N N . LEU A 1 93 ? -8.711 -1.259 -11.891 1 90.94 93 LEU A N 1
ATOM 741 C CA . LEU A 1 93 ? -8.648 -0.655 -13.211 1 90.94 93 LEU A CA 1
ATOM 742 C C . LEU A 1 93 ? -9.516 0.602 -13.281 1 90.94 93 LEU A C 1
ATOM 744 O O . LEU A 1 93 ? -9.18 1.553 -13.984 1 90.94 93 LEU A O 1
ATOM 748 N N . GLN A 1 94 ? -10.562 0.69 -12.578 1 79.69 94 GLN A N 1
ATOM 749 C CA . GLN A 1 94 ? -11.469 1.827 -12.703 1 79.69 94 GLN A CA 1
ATOM 750 C C . GLN A 1 94 ? -11.117 2.922 -11.695 1 79.69 94 GLN A C 1
ATOM 752 O O . GLN A 1 94 ? -11.484 4.086 -11.891 1 79.69 94 GLN A O 1
ATOM 757 N N . SER A 1 95 ? -10.492 2.598 -10.656 1 67.62 95 SER A N 1
ATOM 758 C CA . SER A 1 95 ? -10.109 3.584 -9.648 1 67.62 95 SER A CA 1
ATOM 759 C C . SER A 1 95 ? -9.125 4.598 -10.219 1 67.62 95 SER A C 1
ATOM 761 O O . SER A 1 95 ? -8.953 5.684 -9.664 1 67.62 95 SER A O 1
ATOM 763 N N . GLN A 1 96 ? -8.633 4.375 -11.336 1 67.31 96 GLN A N 1
ATOM 764 C CA . GLN A 1 96 ? -7.68 5.273 -11.961 1 67.31 96 GLN A CA 1
ATOM 765 C C . GLN A 1 96 ? -8.391 6.418 -12.688 1 67.31 96 GLN A C 1
ATOM 767 O O . GLN A 1 96 ? -7.816 7.492 -12.875 1 67.31 96 GLN A O 1
ATOM 772 N N . LYS A 1 97 ? -9.539 6.363 -13.008 1 66.44 97 LYS A N 1
ATOM 773 C CA . LYS A 1 97 ? -10.148 7.367 -13.875 1 66.44 97 LYS A CA 1
ATOM 774 C C . LYS A 1 97 ? -11.242 8.133 -13.141 1 66.44 97 LYS A C 1
ATOM 776 O O . LYS A 1 97 ? -11.398 9.344 -13.32 1 66.44 97 LYS A O 1
ATOM 781 N N . GLY A 1 98 ? -11.766 7.633 -12.078 1 71.5 98 GLY A N 1
ATOM 782 C CA . GLY A 1 98 ? -12.961 8.234 -11.5 1 71.5 98 GLY A CA 1
ATOM 783 C C . GLY A 1 98 ? -12.898 8.328 -9.984 1 71.5 98 GLY A C 1
ATOM 784 O O . GLY A 1 98 ? -13.742 8.984 -9.367 1 71.5 98 GLY A O 1
ATOM 785 N N . ALA A 1 99 ? -12.008 7.91 -9.516 1 82.88 99 ALA A N 1
ATOM 786 C CA . ALA A 1 99 ? -11.906 7.93 -8.055 1 82.88 99 ALA A CA 1
ATOM 787 C C . ALA A 1 99 ? -11.016 9.07 -7.586 1 82.88 99 ALA A C 1
ATOM 789 O O . ALA A 1 99 ? -10.141 9.531 -8.32 1 82.88 99 ALA A O 1
ATOM 790 N N . PRO A 1 100 ? -11.312 9.625 -6.406 1 86 100 PRO A N 1
ATOM 791 C CA . PRO A 1 100 ? -10.469 10.703 -5.879 1 86 100 PRO A CA 1
ATOM 792 C C . PRO A 1 100 ? -8.984 10.344 -5.879 1 86 100 PRO A C 1
ATOM 794 O O . PRO A 1 100 ? -8.133 11.227 -5.98 1 86 100 PRO A O 1
ATOM 797 N N . ASP A 1 101 ? -8.742 9.078 -5.742 1 86.88 101 ASP A N 1
ATOM 798 C CA . ASP A 1 101 ? -7.387 8.547 -5.727 1 86.88 101 ASP A CA 1
ATOM 799 C C . ASP A 1 101 ? -7.359 7.098 -6.207 1 86.88 101 ASP A C 1
ATOM 801 O O . ASP A 1 101 ? -8.32 6.355 -5.996 1 86.88 101 ASP A O 1
ATOM 805 N N . GLY A 1 102 ? -6.273 6.707 -6.848 1 87.25 102 GLY A N 1
ATOM 806 C CA . GLY A 1 102 ? -6.129 5.336 -7.301 1 87.25 102 GLY A CA 1
ATOM 807 C C . GLY A 1 102 ? -5.797 4.367 -6.18 1 87.25 102 GLY A C 1
ATOM 808 O O . GLY A 1 102 ? -5.879 3.15 -6.359 1 87.25 102 GLY A O 1
ATOM 809 N N . MET A 1 103 ? -5.52 4.895 -5.051 1 90.5 103 MET A N 1
ATOM 810 C CA . MET A 1 103 ? -5.188 4.066 -3.893 1 90.5 103 MET A CA 1
ATOM 811 C C . MET A 1 103 ? -6.422 3.82 -3.027 1 90.5 103 MET A C 1
ATOM 813 O O . MET A 1 103 ? -7.312 4.664 -2.957 1 90.5 103 MET A O 1
ATOM 817 N N . CYS A 1 104 ? -6.434 2.621 -2.432 1 93.44 104 CYS A N 1
ATOM 818 C CA . CYS A 1 104 ? -7.449 2.316 -1.431 1 93.44 104 CYS A CA 1
ATOM 819 C C . CYS A 1 104 ? -7.316 3.234 -0.222 1 93.44 104 CYS A C 1
ATOM 821 O O . CYS A 1 104 ? -6.238 3.34 0.367 1 93.44 104 CYS A O 1
ATOM 823 N N . MET A 1 105 ? -8.383 3.826 0.213 1 95.94 105 MET A N 1
ATOM 824 C CA . MET A 1 105 ? -8.32 4.742 1.351 1 95.94 105 MET A CA 1
ATOM 825 C C . MET A 1 105 ? -7.883 4.008 2.615 1 95.94 105 MET A C 1
ATOM 827 O O . MET A 1 105 ? -7.195 4.578 3.463 1 95.94 105 MET A O 1
ATOM 831 N N . LEU A 1 106 ? -8.312 2.746 2.76 1 97.06 106 LEU A N 1
ATOM 832 C CA . LEU A 1 106 ? -7.957 1.976 3.947 1 97.06 106 LEU A CA 1
ATOM 833 C C . LEU A 1 106 ? -6.461 1.685 3.984 1 97.06 106 LEU A C 1
ATOM 835 O O . LEU A 1 106 ? -5.805 1.917 5 1 97.06 106 LEU A O 1
ATOM 839 N N . ALA A 1 107 ? -5.941 1.221 2.832 1 94.75 107 ALA A N 1
ATOM 840 C CA . ALA A 1 107 ? -4.508 0.964 2.748 1 94.75 107 ALA A CA 1
ATOM 841 C C . ALA A 1 107 ? -3.709 2.254 2.916 1 94.75 107 ALA A C 1
ATOM 843 O O . ALA A 1 107 ? -2.664 2.264 3.57 1 94.75 107 ALA A O 1
ATOM 844 N N . LYS A 1 108 ? -4.188 3.289 2.334 1 94.75 108 LYS A N 1
ATOM 845 C CA . LYS A 1 108 ? -3.582 4.609 2.486 1 94.75 108 LYS A CA 1
ATOM 846 C C . LYS A 1 108 ? -3.504 5.012 3.957 1 94.75 108 LYS A C 1
ATOM 848 O O . LYS A 1 108 ? -2.492 5.559 4.402 1 94.75 108 LYS A O 1
ATOM 853 N N . SER A 1 109 ? -4.555 4.785 4.715 1 96.75 109 SER A N 1
ATOM 854 C CA . SER A 1 109 ? -4.633 5.168 6.117 1 96.75 109 SER A CA 1
ATOM 855 C C . SER A 1 109 ? -3.672 4.348 6.973 1 96.75 109 SER A C 1
ATOM 857 O O . SER A 1 109 ? -2.951 4.898 7.809 1 96.75 109 SER A O 1
ATOM 859 N N . VAL A 1 110 ? -3.604 3.066 6.707 1 94.75 110 VAL A N 1
ATOM 860 C CA . VAL A 1 110 ? -2.707 2.199 7.465 1 94.75 110 VAL A CA 1
ATOM 861 C C . VAL A 1 110 ? -1.256 2.574 7.172 1 94.75 110 VAL A C 1
ATOM 863 O O . VAL A 1 110 ? -0.403 2.516 8.062 1 94.75 110 VAL A O 1
ATOM 866 N N . ALA A 1 111 ? -0.999 2.963 5.941 1 93.25 111 ALA A N 1
ATOM 867 C CA . ALA A 1 111 ? 0.35 3.355 5.539 1 93.25 111 ALA A CA 1
ATOM 868 C C . ALA A 1 111 ? 0.749 4.68 6.184 1 93.25 111 ALA A C 1
ATOM 870 O O . ALA A 1 111 ? 1.907 4.867 6.562 1 93.25 111 ALA A O 1
ATOM 871 N N . GLU A 1 112 ? -0.189 5.508 6.332 1 93.62 112 GLU A N 1
ATOM 872 C CA . GLU A 1 112 ? 0.066 6.887 6.734 1 93.62 112 GLU A CA 1
ATOM 873 C C . GLU A 1 112 ? 0.114 7.023 8.25 1 93.62 112 GLU A C 1
ATOM 875 O O . GLU A 1 112 ? 0.918 7.789 8.789 1 93.62 112 GLU A O 1
ATOM 880 N N . LEU A 1 113 ? -0.726 6.344 8.977 1 94.19 113 LEU A N 1
ATOM 881 C CA . LEU A 1 113 ? -0.937 6.562 10.398 1 94.19 113 LEU A CA 1
ATOM 882 C C . LEU A 1 113 ? 0.061 5.758 11.227 1 94.19 113 LEU A C 1
ATOM 884 O O . LEU A 1 113 ? 0.574 4.734 10.766 1 94.19 113 LEU A O 1
ATOM 888 N N . THR A 1 114 ? 0.345 6.289 12.352 1 90.62 114 THR A N 1
ATOM 889 C CA . THR A 1 114 ? 1.297 5.676 13.266 1 90.62 114 THR A CA 1
ATOM 890 C C . THR A 1 114 ? 0.684 5.523 14.656 1 90.62 114 THR A C 1
ATOM 892 O O . THR A 1 114 ? -0.515 5.746 14.844 1 90.62 114 THR A O 1
ATOM 895 N N . GLU A 1 115 ? 1.507 5.137 15.602 1 88.38 115 GLU A N 1
ATOM 896 C CA . GLU A 1 115 ? 1.05 4.977 16.984 1 88.38 115 GLU A CA 1
ATOM 897 C C . GLU A 1 115 ? 0.613 6.312 17.578 1 88.38 115 GLU A C 1
ATOM 899 O O . GLU A 1 115 ? -0.145 6.348 18.547 1 88.38 115 GLU A O 1
ATOM 904 N N . ALA A 1 116 ? 1.035 7.375 16.953 1 89.06 116 ALA A N 1
ATOM 905 C CA . ALA A 1 116 ? 0.589 8.703 17.375 1 89.06 116 ALA A CA 1
ATOM 906 C C . ALA A 1 116 ? -0.899 8.898 17.094 1 89.06 116 ALA A C 1
ATOM 908 O O . ALA A 1 116 ? -1.53 9.797 17.656 1 89.06 116 ALA A O 1
ATOM 909 N N . ASN A 1 117 ? -1.481 8.047 16.203 1 93.69 117 ASN A N 1
ATOM 910 C CA . ASN A 1 117 ? -2.9 8.023 15.859 1 93.69 117 ASN A CA 1
ATOM 911 C C . ASN A 1 117 ? -3.504 6.641 16.078 1 93.69 117 ASN A C 1
ATOM 913 O O . ASN A 1 117 ? -4.199 6.117 15.203 1 93.69 117 ASN A O 1
ATOM 917 N N . GLN A 1 118 ? -3.25 6.105 17.188 1 94.06 118 GLN A N 1
ATOM 918 C CA . GLN A 1 118 ? -3.531 4.688 17.406 1 94.06 118 GLN A CA 1
ATOM 919 C C . GLN A 1 118 ? -5.008 4.379 17.172 1 94.06 118 GLN A C 1
ATOM 921 O O . GLN A 1 118 ? -5.348 3.365 16.562 1 94.06 118 GLN A O 1
ATOM 926 N N . ASP A 1 119 ? -5.844 5.23 17.656 1 95.94 119 ASP A N 1
ATOM 927 C CA . ASP A 1 119 ? -7.277 5 17.531 1 95.94 119 ASP A CA 1
ATOM 928 C C . ASP A 1 119 ? -7.695 4.98 16.062 1 95.94 119 ASP A C 1
ATOM 930 O O . ASP A 1 119 ? -8.516 4.16 15.648 1 95.94 119 ASP A O 1
ATOM 934 N N . LEU A 1 120 ? -7.203 5.922 15.273 1 97.25 120 LEU A N 1
ATOM 935 C CA . LEU A 1 120 ? -7.5 5.984 13.852 1 97.25 120 LEU A CA 1
ATOM 936 C C . LEU A 1 120 ? -6.922 4.777 13.117 1 97.25 120 LEU A C 1
ATOM 938 O O . LEU A 1 120 ? -7.57 4.203 12.242 1 97.25 120 LEU A O 1
ATOM 942 N N . LEU A 1 121 ? -5.719 4.438 13.508 1 95.94 121 LEU A N 1
ATOM 943 C CA . LEU A 1 121 ? -5.059 3.275 12.922 1 95.94 121 LEU A CA 1
ATOM 944 C C . LEU A 1 121 ? -5.855 2.004 13.195 1 95.94 121 LEU A C 1
ATOM 946 O O . LEU A 1 121 ? -6.043 1.179 12.297 1 95.94 121 LEU A O 1
ATOM 950 N N . ASP A 1 122 ? -6.371 1.855 14.398 1 96.75 122 ASP A N 1
ATOM 951 C CA . ASP A 1 122 ? -7.18 0.697 14.758 1 96.75 122 ASP A CA 1
ATOM 952 C C . ASP A 1 122 ? -8.453 0.632 13.922 1 96.75 122 ASP A C 1
ATOM 954 O O . ASP A 1 122 ? -8.898 -0.452 13.539 1 96.75 122 ASP A O 1
ATOM 958 N N . GLU A 1 123 ? -9 1.795 13.664 1 97.38 123 GLU A N 1
ATOM 959 C CA . GLU A 1 123 ? -10.203 1.837 12.836 1 97.38 123 GLU A CA 1
ATOM 960 C C . GLU A 1 123 ? -9.891 1.417 11.398 1 97.38 123 GLU A C 1
ATOM 962 O O . GLU A 1 123 ? -10.664 0.678 10.781 1 97.38 123 GLU A O 1
ATOM 967 N N . ALA A 1 124 ? -8.836 1.871 10.867 1 97.62 124 ALA A N 1
ATOM 968 C CA . ALA A 1 124 ? -8.414 1.489 9.523 1 97.62 124 ALA A CA 1
ATOM 969 C C . ALA A 1 124 ? -8.164 -0.013 9.438 1 97.62 124 ALA A C 1
ATOM 971 O O . ALA A 1 124 ? -8.602 -0.667 8.484 1 97.62 124 ALA A O 1
ATOM 972 N N . ARG A 1 125 ? -7.492 -0.552 10.477 1 96.75 125 ARG A N 1
ATOM 973 C CA . ARG A 1 125 ? -7.219 -1.985 10.531 1 96.75 125 ARG A CA 1
ATOM 974 C C . ARG A 1 125 ? -8.516 -2.785 10.594 1 96.75 125 ARG A C 1
ATOM 976 O O . ARG A 1 125 ? -8.672 -3.781 9.883 1 96.75 125 ARG A O 1
ATOM 983 N N . HIS A 1 126 ? -9.367 -2.326 11.414 1 97.19 126 HIS A N 1
ATOM 984 C CA . HIS A 1 126 ? -10.672 -2.973 11.547 1 97.19 126 HIS A CA 1
ATOM 985 C C . HIS A 1 126 ? -11.414 -2.986 10.219 1 97.19 126 HIS A C 1
ATOM 987 O O . HIS A 1 126 ? -11.992 -4.008 9.836 1 97.19 126 HIS A O 1
ATOM 993 N N . SER A 1 127 ? -11.406 -1.889 9.523 1 97.94 127 SER A N 1
ATOM 994 C CA . SER A 1 127 ? -12.094 -1.762 8.242 1 97.94 127 SER A CA 1
ATOM 995 C C . SER A 1 127 ? -11.508 -2.717 7.203 1 97.94 127 SER A C 1
ATOM 997 O O . SER A 1 127 ? -12.242 -3.334 6.434 1 97.94 127 SER A O 1
ATOM 999 N N . LEU A 1 128 ? -10.203 -2.859 7.18 1 97.56 128 LEU A N 1
ATOM 1000 C CA . LEU A 1 128 ? -9.555 -3.801 6.273 1 97.56 128 LEU A CA 1
ATOM 1001 C C . LEU A 1 128 ? -9.977 -5.234 6.59 1 97.56 128 LEU A C 1
ATOM 1003 O O . LEU A 1 128 ? -10.266 -6.012 5.68 1 97.56 128 LEU A O 1
ATOM 1007 N N . ARG A 1 129 ? -10.031 -5.547 7.867 1 96.94 129 ARG A N 1
ATOM 1008 C CA . ARG A 1 129 ? -10.438 -6.887 8.281 1 96.94 129 ARG A CA 1
ATOM 1009 C C . ARG A 1 129 ? -11.891 -7.156 7.914 1 96.94 129 ARG A C 1
ATOM 1011 O O . ARG A 1 129 ? -12.242 -8.273 7.516 1 96.94 129 ARG A O 1
ATOM 1018 N N . LEU A 1 130 ? -12.672 -6.148 8.094 1 97.81 130 LEU A N 1
ATOM 1019 C CA . LEU A 1 130 ? -14.07 -6.285 7.719 1 97.81 130 LEU A CA 1
ATOM 1020 C C . LEU A 1 130 ? -14.211 -6.57 6.227 1 97.81 130 LEU A C 1
ATOM 1022 O O . LEU A 1 130 ? -14.977 -7.449 5.828 1 97.81 130 LEU A O 1
ATOM 1026 N N . MET A 1 131 ? -13.508 -5.871 5.383 1 97.88 131 MET A N 1
ATOM 1027 C CA . MET A 1 131 ? -13.539 -6.109 3.943 1 97.88 131 MET A CA 1
ATOM 1028 C C . MET A 1 131 ? -13.055 -7.52 3.615 1 97.88 131 MET A C 1
ATOM 1030 O O . MET A 1 131 ? -13.641 -8.195 2.768 1 97.88 131 MET A O 1
ATOM 1034 N N . GLU A 1 132 ? -12 -7.93 4.258 1 97.62 132 GLU A N 1
ATOM 1035 C CA . GLU A 1 132 ? -11.477 -9.273 4.047 1 97.62 132 GLU A CA 1
ATOM 1036 C C . GLU A 1 132 ? -12.523 -10.336 4.395 1 97.62 132 GLU A C 1
ATOM 1038 O O . GLU A 1 132 ? -12.641 -11.344 3.699 1 97.62 132 GLU A O 1
ATOM 1043 N N . SER A 1 133 ? -13.258 -10.102 5.473 1 98.31 133 SER A N 1
ATOM 1044 C CA . SER A 1 133 ? -14.305 -11.039 5.867 1 98.31 133 SER A CA 1
ATOM 1045 C C . SER A 1 133 ? -15.391 -11.133 4.797 1 98.31 133 SER A C 1
ATOM 1047 O O . SER A 1 133 ? -15.977 -12.203 4.598 1 98.31 133 SER A O 1
ATOM 1049 N N . GLN A 1 134 ? -15.625 -10.008 4.109 1 98.69 134 GLN A N 1
ATOM 1050 C CA . GLN A 1 134 ? -16.594 -10.039 3.012 1 98.69 134 GLN A CA 1
ATOM 1051 C C . GLN A 1 134 ? -16.062 -10.875 1.85 1 98.69 134 GLN A C 1
ATOM 1053 O O . GLN A 1 134 ? -16.828 -11.609 1.21 1 98.69 134 GLN A O 1
ATOM 1058 N N . PHE A 1 135 ? -14.789 -10.781 1.538 1 98.69 135 PHE A N 1
ATOM 1059 C CA . PHE A 1 135 ? -14.195 -11.641 0.518 1 98.69 135 PHE A CA 1
ATOM 1060 C C . PHE A 1 135 ? -14.367 -13.109 0.879 1 98.69 135 PHE A C 1
ATOM 1062 O O . PHE A 1 135 ? -14.703 -13.93 0.022 1 98.69 135 PHE A O 1
ATOM 1069 N N . GLU A 1 136 ? -14.109 -13.391 2.164 1 98.69 136 GLU A N 1
ATOM 1070 C CA . GLU A 1 136 ? -14.219 -14.773 2.605 1 98.69 136 GLU A CA 1
ATOM 1071 C C . GLU A 1 136 ? -15.633 -15.305 2.432 1 98.69 136 GLU A C 1
ATOM 1073 O O . GLU A 1 136 ? -15.836 -16.453 2.041 1 98.69 136 GLU A O 1
ATOM 1078 N N . LEU A 1 137 ? -16.609 -14.5 2.729 1 98.56 137 LEU A N 1
ATOM 1079 C CA . LEU A 1 137 ? -18 -14.906 2.57 1 98.56 137 LEU A CA 1
ATOM 1080 C C . LEU A 1 137 ? -18.297 -15.258 1.117 1 98.56 137 LEU A C 1
ATOM 1082 O O . LEU A 1 137 ? -18.984 -16.25 0.843 1 98.56 137 LEU A O 1
ATOM 1086 N N . VAL A 1 138 ? -17.797 -14.469 0.188 1 98.56 138 VAL A N 1
ATOM 1087 C CA . VAL A 1 138 ? -17.984 -14.742 -1.231 1 98.56 138 VAL A CA 1
ATOM 1088 C C . VAL A 1 138 ? -17.312 -16.062 -1.6 1 98.56 138 VAL A C 1
ATOM 1090 O O . VAL A 1 138 ? -17.875 -16.859 -2.354 1 98.56 138 VAL A O 1
ATOM 1093 N N . LEU A 1 139 ? -16.141 -16.312 -1.056 1 98.62 139 LEU A N 1
ATOM 1094 C CA . LEU A 1 139 ? -15.383 -17.531 -1.346 1 98.62 139 LEU A CA 1
ATOM 1095 C C . LEU A 1 139 ? -16.078 -18.75 -0.766 1 98.62 139 LEU A C 1
ATOM 1097 O O . LEU A 1 139 ? -16.078 -19.828 -1.377 1 98.62 139 LEU A O 1
ATOM 1101 N N . GLN A 1 140 ? -16.672 -18.578 0.386 1 98.5 140 GLN A N 1
ATOM 1102 C CA . GLN A 1 140 ? -17.469 -19.656 0.983 1 98.5 140 GLN A CA 1
ATOM 1103 C C . GLN A 1 140 ? -18.672 -20 0.116 1 98.5 140 GLN A C 1
ATOM 1105 O O . GLN A 1 140 ? -19 -21.172 -0.047 1 98.5 140 GLN A O 1
ATOM 1110 N N . GLN A 1 141 ? -19.281 -18.984 -0.396 1 97.94 141 GLN A N 1
ATOM 1111 C CA . GLN A 1 141 ? -20.391 -19.203 -1.32 1 97.94 141 GLN A CA 1
ATOM 1112 C C . GLN A 1 141 ? -19.922 -19.953 -2.568 1 97.94 141 GLN A C 1
ATOM 1114 O O . GLN A 1 141 ? -20.625 -20.828 -3.07 1 97.94 141 GLN A O 1
ATOM 1119 N N . ALA A 1 142 ? -18.797 -19.547 -3.053 1 97.94 142 ALA A N 1
ATOM 1120 C CA . ALA A 1 142 ? -18.203 -20.234 -4.207 1 97.94 142 ALA A CA 1
ATOM 1121 C C . ALA A 1 142 ? -17.969 -21.703 -3.908 1 97.94 142 ALA A C 1
ATOM 1123 O O . ALA A 1 142 ? -18.172 -22.562 -4.773 1 97.94 142 ALA A O 1
ATOM 1124 N N . GLN A 1 143 ? -17.5 -21.984 -2.709 1 97.44 143 GLN A N 1
ATOM 1125 C CA . GLN A 1 143 ? -17.297 -23.359 -2.285 1 97.44 143 GLN A CA 1
ATOM 1126 C C . GLN A 1 143 ? -18.625 -24.125 -2.234 1 97.4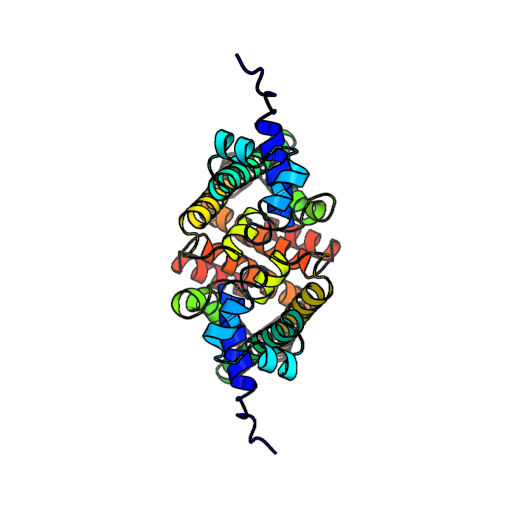4 143 GLN A C 1
ATOM 1128 O O . GLN A 1 143 ? -18.703 -25.266 -2.693 1 97.44 143 GLN A O 1
ATOM 1133 N N . GLN A 1 144 ? -19.594 -23.516 -1.698 1 96.81 144 GLN A N 1
ATOM 1134 C CA . GLN A 1 144 ? -20.922 -24.109 -1.572 1 96.81 144 GLN A CA 1
ATOM 1135 C C . GLN A 1 144 ? -21.516 -24.438 -2.941 1 96.81 144 GLN A C 1
ATOM 1137 O O . GLN A 1 144 ? -22.219 -25.438 -3.102 1 96.81 144 GLN A O 1
ATOM 1142 N N . GLN A 1 145 ? -21.188 -23.656 -3.928 1 96.56 145 GLN A N 1
ATOM 1143 C CA . GLN A 1 145 ? -21.734 -23.828 -5.27 1 96.56 145 GLN A CA 1
ATOM 1144 C C . GLN A 1 145 ? -20.828 -24.719 -6.125 1 96.56 145 GLN A C 1
ATOM 1146 O O . GLN A 1 145 ? -21.109 -24.922 -7.305 1 96.56 145 GLN A O 1
ATOM 1151 N N . GLY A 1 146 ? -19.75 -25.109 -5.59 1 96.38 146 GLY A N 1
ATOM 1152 C CA . GLY A 1 146 ? -18.891 -26.062 -6.254 1 96.38 146 GLY A CA 1
ATOM 1153 C C . GLY A 1 146 ? -17.875 -25.422 -7.191 1 96.38 146 GLY A C 1
ATOM 1154 O O . GLY A 1 146 ? -17.188 -26.109 -7.938 1 96.38 146 GLY A O 1
ATOM 1155 N N . GLU A 1 147 ? -17.734 -24.062 -7.164 1 95.81 147 GLU A N 1
ATOM 1156 C CA . GLU A 1 147 ? -16.781 -23.344 -8.008 1 95.81 147 GLU A CA 1
ATOM 1157 C C . GLU A 1 147 ? -15.375 -23.406 -7.426 1 95.81 147 GLU A C 1
ATOM 1159 O O . GLU A 1 147 ? -14.391 -23.25 -8.156 1 95.81 147 GLU A O 1
ATOM 1164 N N . LEU A 1 148 ? -15.344 -23.578 -6.137 1 96.25 148 LEU A N 1
ATOM 1165 C CA . LEU A 1 148 ? -14.102 -23.672 -5.379 1 96.25 148 LEU A CA 1
ATOM 1166 C C . LEU A 1 148 ? -14.031 -25 -4.617 1 96.25 148 LEU A C 1
ATOM 1168 O O . LEU A 1 148 ? -15.023 -25.422 -4.02 1 96.25 148 LEU A O 1
ATOM 1172 N N . SER A 1 149 ? -12.836 -25.641 -4.746 1 96.75 149 SER A N 1
ATOM 1173 C CA . SER A 1 149 ? -12.688 -26.938 -4.09 1 96.75 149 SER A CA 1
ATOM 1174 C C . SER A 1 149 ? -12.969 -26.828 -2.596 1 96.75 149 SER A C 1
ATOM 1176 O O . SER A 1 149 ? -12.578 -25.859 -1.953 1 96.75 149 SER A O 1
ATOM 1178 N N . ALA A 1 150 ? -13.539 -27.844 -1.986 1 95.94 150 ALA A N 1
ATOM 1179 C CA . ALA A 1 150 ? -13.93 -27.875 -0.579 1 95.94 150 ALA A CA 1
ATOM 1180 C C . ALA A 1 150 ? -12.703 -27.891 0.329 1 95.94 150 ALA A C 1
ATOM 1182 O O . ALA A 1 150 ? -12.789 -27.531 1.507 1 95.94 150 ALA A O 1
ATOM 1183 N N . ASP A 1 151 ? -11.602 -28.25 -0.197 1 96.25 151 ASP A N 1
ATOM 1184 C CA . ASP A 1 151 ? -10.406 -28.406 0.625 1 96.25 151 ASP A CA 1
ATOM 1185 C C . ASP A 1 151 ? -9.648 -27.094 0.733 1 96.25 151 ASP A C 1
ATOM 1187 O O . ASP A 1 151 ? -8.695 -26.969 1.514 1 96.25 151 ASP A O 1
ATOM 1191 N N . LYS A 1 152 ? -10.125 -26.125 -0.1 1 96.94 152 LYS A N 1
ATOM 1192 C CA . LYS A 1 152 ? -9.461 -24.812 -0.04 1 96.94 152 LYS A CA 1
ATOM 1193 C C . LYS A 1 152 ? -9.812 -24.078 1.249 1 96.94 152 LYS A C 1
ATOM 1195 O O . LYS A 1 152 ? -10.953 -24.141 1.709 1 96.94 152 LYS A O 1
ATOM 1200 N N . ASP A 1 153 ? -8.812 -23.453 1.876 1 97.56 153 ASP A N 1
ATOM 1201 C CA . ASP A 1 153 ? -9.008 -22.609 3.045 1 97.56 153 ASP A CA 1
ATOM 1202 C C . ASP A 1 153 ? -9.5 -21.219 2.639 1 97.56 153 ASP A C 1
ATOM 1204 O O . ASP A 1 153 ? -8.711 -20.375 2.215 1 97.56 153 ASP A O 1
ATOM 1208 N N . THR A 1 154 ? -10.789 -20.938 2.826 1 98.19 154 THR A N 1
ATOM 1209 C CA . THR A 1 154 ? -11.375 -19.688 2.336 1 98.19 154 THR A CA 1
ATOM 1210 C C . THR A 1 154 ? -10.82 -18.5 3.1 1 98.19 154 THR A C 1
ATOM 1212 O O . THR A 1 154 ? -10.781 -17.375 2.572 1 98.19 154 THR A O 1
ATOM 1215 N N . HIS A 1 155 ? -10.375 -18.672 4.344 1 97.12 155 HIS A N 1
ATOM 1216 C CA . HIS A 1 155 ? -9.734 -17.594 5.086 1 97.12 155 HIS A CA 1
ATOM 1217 C C . HIS A 1 155 ? -8.406 -17.203 4.449 1 97.12 155 HIS A C 1
ATOM 1219 O O . HIS A 1 155 ? -8.133 -16.016 4.262 1 97.12 155 HIS A O 1
ATOM 1225 N N . ARG A 1 156 ? -7.66 -18.203 4.105 1 96.81 156 ARG A N 1
ATOM 1226 C CA . ARG A 1 156 ? -6.375 -17.953 3.461 1 96.81 156 ARG A CA 1
ATOM 1227 C C . ARG A 1 156 ? -6.559 -17.328 2.08 1 96.81 156 ARG A C 1
ATOM 1229 O O . ARG A 1 156 ? -5.801 -16.453 1.685 1 96.81 156 ARG A O 1
ATOM 1236 N N . LEU A 1 157 ? -7.582 -17.812 1.399 1 97.81 157 LEU A N 1
ATOM 1237 C CA . LEU A 1 157 ? -7.855 -17.266 0.076 1 97.81 157 LEU A CA 1
ATOM 1238 C C . LEU A 1 157 ? -8.297 -15.805 0.172 1 97.81 157 LEU A C 1
ATOM 1240 O O . LEU A 1 157 ? -7.938 -14.984 -0.675 1 97.81 157 LEU A O 1
ATOM 1244 N N . ALA A 1 158 ? -9.07 -15.469 1.183 1 98.06 158 ALA A N 1
ATOM 1245 C CA . ALA A 1 158 ? -9.5 -14.094 1.391 1 98.06 158 ALA A CA 1
ATOM 1246 C C . ALA A 1 158 ? -8.305 -13.18 1.663 1 98.06 158 ALA A C 1
ATOM 1248 O O . ALA A 1 158 ? -8.227 -12.07 1.139 1 98.06 158 ALA A O 1
ATOM 1249 N N . SER A 1 159 ? -7.336 -13.695 2.467 1 97.44 159 SER A N 1
ATOM 1250 C CA . SER A 1 159 ? -6.105 -12.953 2.723 1 97.44 159 SER A CA 1
ATOM 1251 C C . SER A 1 159 ? -5.312 -12.742 1.438 1 97.44 159 SER A C 1
ATOM 1253 O O . SER A 1 159 ? -4.777 -11.656 1.207 1 97.44 159 SER A O 1
ATOM 1255 N N . HIS A 1 160 ? -5.297 -13.789 0.617 1 97.25 160 HIS A N 1
ATOM 1256 C CA . HIS A 1 160 ? -4.617 -13.695 -0.671 1 97.25 160 HIS A CA 1
ATOM 1257 C C . HIS A 1 160 ? -5.246 -12.617 -1.551 1 97.25 160 HIS A C 1
ATOM 1259 O O . HIS A 1 160 ? -4.535 -11.812 -2.15 1 97.25 160 HIS A O 1
ATOM 1265 N N . VAL A 1 161 ? -6.574 -12.578 -1.589 1 98.19 161 VAL A N 1
ATOM 1266 C CA . VAL A 1 161 ? -7.293 -11.594 -2.395 1 98.19 161 VAL A CA 1
ATOM 1267 C C . VAL A 1 161 ? -6.977 -10.188 -1.896 1 98.19 161 VAL A C 1
ATOM 1269 O O . VAL A 1 161 ? -6.676 -9.289 -2.691 1 98.19 161 VAL A O 1
ATOM 1272 N N . GLN A 1 162 ? -6.992 -10.008 -0.593 1 97.5 162 GLN A N 1
ATOM 1273 C CA . GLN A 1 162 ? -6.715 -8.695 -0.023 1 97.5 162 GLN A CA 1
ATOM 1274 C C . GLN A 1 162 ? -5.289 -8.25 -0.331 1 97.5 162 GLN A C 1
ATOM 1276 O O . GLN A 1 162 ? -5.055 -7.098 -0.696 1 97.5 162 GLN A O 1
ATOM 1281 N N . ILE A 1 163 ? -4.332 -9.133 -0.193 1 97.31 163 ILE A N 1
ATOM 1282 C CA . ILE A 1 163 ? -2.924 -8.852 -0.455 1 97.31 163 ILE A CA 1
ATOM 1283 C C . ILE A 1 163 ? -2.738 -8.469 -1.923 1 97.31 163 ILE A C 1
ATOM 1285 O O . ILE A 1 163 ? -2.047 -7.5 -2.236 1 97.31 163 ILE A O 1
ATOM 1289 N N . GLN A 1 164 ? -3.381 -9.195 -2.799 1 97.81 164 GLN A N 1
ATOM 1290 C CA . GLN A 1 164 ? -3.264 -8.922 -4.227 1 97.81 164 GLN A CA 1
ATOM 1291 C C . GLN A 1 164 ? -3.863 -7.559 -4.574 1 97.81 164 GLN A C 1
ATOM 1293 O O . GLN A 1 164 ? -3.273 -6.793 -5.336 1 97.81 164 GLN A O 1
ATOM 1298 N N . ILE A 1 165 ? -5.012 -7.242 -4.016 1 97.19 165 ILE A N 1
ATOM 1299 C CA . ILE A 1 165 ? -5.648 -5.957 -4.285 1 97.19 165 ILE A CA 1
ATOM 1300 C C . ILE A 1 165 ? -4.719 -4.824 -3.857 1 97.19 165 ILE A C 1
ATOM 1302 O O . ILE A 1 165 ? -4.48 -3.885 -4.621 1 97.19 165 ILE A O 1
ATOM 1306 N N . ALA A 1 166 ? -4.191 -4.949 -2.623 1 96.38 166 ALA A N 1
ATOM 1307 C CA . ALA A 1 166 ? -3.299 -3.916 -2.107 1 96.38 166 ALA A CA 1
ATOM 1308 C C . ALA A 1 166 ? -2.068 -3.762 -2.994 1 96.38 166 ALA A C 1
ATOM 1310 O O . ALA A 1 166 ? -1.678 -2.643 -3.336 1 96.38 166 ALA A O 1
ATOM 1311 N N . GLY A 1 167 ? -1.505 -4.852 -3.367 1 96.88 167 GLY A N 1
ATOM 1312 C CA . GLY A 1 167 ? -0.325 -4.824 -4.219 1 96.88 167 GLY A CA 1
ATOM 1313 C C . GLY A 1 167 ? -0.602 -4.27 -5.602 1 96.88 167 GLY A C 1
ATOM 1314 O O . GLY A 1 167 ? 0.158 -3.441 -6.109 1 96.88 167 GLY A O 1
ATOM 1315 N N . LEU A 1 168 ? -1.677 -4.703 -6.223 1 96.81 168 LEU A N 1
ATOM 1316 C CA . LEU A 1 168 ? -2.027 -4.289 -7.578 1 96.81 168 LEU A CA 1
ATOM 1317 C C . LEU A 1 168 ? -2.359 -2.803 -7.621 1 96.81 168 LEU A C 1
ATOM 1319 O O . LEU A 1 168 ? -1.958 -2.1 -8.555 1 96.81 168 LEU A O 1
ATOM 1323 N N . ARG A 1 169 ? -3.037 -2.318 -6.645 1 94.5 169 ARG A N 1
ATOM 1324 C CA . ARG A 1 169 ? -3.393 -0.903 -6.613 1 94.5 169 ARG A CA 1
ATOM 1325 C C . ARG A 1 169 ? -2.158 -0.032 -6.41 1 94.5 169 ARG A C 1
ATOM 1327 O O . ARG A 1 169 ? -2.018 1.015 -7.047 1 94.5 169 ARG A O 1
ATOM 1334 N N . THR A 1 170 ? -1.289 -0.447 -5.5 1 94.56 170 THR A N 1
ATOM 1335 C CA . THR A 1 170 ? -0.037 0.277 -5.309 1 94.56 170 THR A CA 1
ATOM 1336 C C . THR A 1 170 ? 0.778 0.293 -6.602 1 94.56 170 THR A C 1
ATOM 1338 O O . THR A 1 170 ? 1.304 1.337 -6.996 1 94.56 170 THR A O 1
ATOM 1341 N N . TYR A 1 171 ? 0.823 -0.831 -7.254 1 95.81 171 TYR A N 1
ATOM 1342 C CA . TYR A 1 171 ? 1.575 -0.949 -8.5 1 95.81 171 TYR A CA 1
ATOM 1343 C C . TYR A 1 171 ? 0.972 -0.067 -9.586 1 95.81 171 TYR A C 1
ATOM 1345 O O . TYR A 1 171 ? 1.699 0.577 -10.344 1 95.81 171 TYR A O 1
ATOM 1353 N N . ALA A 1 172 ? -0.329 -0.052 -9.656 1 93.75 172 ALA A N 1
ATOM 1354 C CA . ALA A 1 172 ? -1.029 0.751 -10.656 1 93.75 172 ALA A CA 1
ATOM 1355 C C . ALA A 1 172 ? -0.714 2.234 -10.492 1 93.75 172 ALA A C 1
ATOM 1357 O O . ALA A 1 172 ? -0.597 2.967 -11.477 1 93.75 172 ALA A O 1
ATOM 1358 N N . LYS A 1 173 ? -0.552 2.615 -9.289 1 90.44 173 LYS A N 1
ATOM 1359 C CA . LYS A 1 173 ? -0.226 4.008 -9.008 1 90.44 173 LYS A CA 1
ATOM 1360 C C . LYS A 1 173 ? 1.198 4.34 -9.445 1 90.44 173 LYS A C 1
ATOM 1362 O O . LYS A 1 173 ? 1.485 5.473 -9.836 1 90.44 173 LYS A O 1
ATOM 1367 N N . ALA A 1 174 ? 2.008 3.35 -9.352 1 89.06 174 ALA A N 1
ATOM 1368 C CA . ALA A 1 174 ? 3.41 3.545 -9.703 1 89.06 174 ALA A CA 1
ATOM 1369 C C . ALA A 1 174 ? 3.621 3.396 -11.211 1 89.06 174 ALA A C 1
ATOM 1371 O O . ALA A 1 174 ? 4.48 4.062 -11.789 1 89.06 174 ALA A O 1
ATOM 1372 N N . ASN A 1 175 ? 2.863 2.348 -11.68 1 86.44 175 ASN A N 1
ATOM 1373 C CA . ASN A 1 175 ? 3.021 1.978 -13.086 1 86.44 175 ASN A CA 1
ATOM 1374 C C . ASN A 1 175 ? 1.685 1.977 -13.82 1 86.44 175 ASN A C 1
ATOM 1376 O O . ASN A 1 175 ? 0.713 1.383 -13.344 1 86.44 175 ASN A O 1
ATOM 1380 N N . ASN A 1 176 ? 1.362 2.914 -14.57 1 79.06 176 ASN A N 1
ATOM 1381 C CA . ASN A 1 176 ? 0.087 2.883 -15.281 1 79.06 176 ASN A CA 1
ATOM 1382 C C . ASN A 1 176 ? 0.165 2.025 -16.547 1 79.06 176 ASN A C 1
ATOM 1384 O O . ASN A 1 176 ? 0.464 2.533 -17.625 1 79.06 176 ASN A O 1
ATOM 1388 N N . ASN A 1 177 ? -0.12 0.681 -16.375 1 89.75 177 ASN A N 1
ATOM 1389 C CA . ASN A 1 177 ? -0.208 -0.291 -17.469 1 89.75 177 ASN A CA 1
ATOM 1390 C C . ASN A 1 177 ? -1.439 -1.181 -17.328 1 89.75 177 ASN A C 1
ATOM 1392 O O . ASN A 1 177 ? -1.349 -2.295 -16.797 1 89.75 177 ASN A O 1
ATOM 1396 N N . PRO A 1 178 ? -2.523 -0.733 -17.859 1 90.75 178 PRO A N 1
ATOM 1397 C CA . PRO A 1 178 ? -3.789 -1.433 -17.641 1 90.75 178 PRO A CA 1
ATOM 1398 C C . PRO A 1 178 ? -3.793 -2.85 -18.203 1 90.75 178 PRO A C 1
ATOM 1400 O O . PRO A 1 178 ? -4.414 -3.748 -17.625 1 90.75 178 PRO A O 1
ATOM 1403 N N . GLU A 1 179 ? -3.131 -3.088 -19.281 1 93.62 179 GLU A N 1
ATOM 1404 C CA . GLU A 1 179 ? -3.098 -4.418 -19.891 1 93.62 179 GLU A CA 1
ATOM 1405 C C . GLU A 1 179 ? -2.367 -5.41 -18.984 1 93.62 179 GLU A C 1
ATOM 1407 O O . GLU A 1 179 ? -2.82 -6.543 -18.812 1 93.62 179 GLU A O 1
ATOM 1412 N N . LEU A 1 180 ? -1.273 -5 -18.484 1 94.38 180 LEU A N 1
ATOM 1413 C CA . LEU A 1 180 ? -0.53 -5.844 -17.562 1 94.38 180 LEU A CA 1
ATOM 1414 C C . LEU A 1 180 ? -1.356 -6.141 -16.312 1 94.38 180 LEU A C 1
ATOM 1416 O O . LEU A 1 180 ? -1.438 -7.289 -15.875 1 94.38 180 LEU A O 1
ATOM 1420 N N . LEU A 1 181 ? -1.994 -5.141 -15.758 1 94.88 181 LEU A N 1
ATOM 1421 C CA . LEU A 1 181 ? -2.779 -5.285 -14.539 1 94.88 181 LEU A CA 1
ATOM 1422 C C . LEU A 1 181 ? -3.936 -6.258 -14.75 1 94.88 181 LEU A C 1
ATOM 1424 O O . LEU A 1 181 ? -4.191 -7.117 -13.898 1 94.88 181 LEU A O 1
ATOM 1428 N N . GLU A 1 182 ? -4.574 -6.105 -15.875 1 95.19 182 GLU A N 1
ATOM 1429 C CA . GLU A 1 182 ? -5.688 -7 -16.188 1 95.19 182 GLU A CA 1
ATOM 1430 C C . GLU A 1 182 ? -5.219 -8.445 -16.281 1 95.19 182 GLU A C 1
ATOM 1432 O O . GLU A 1 182 ? -5.879 -9.359 -15.781 1 95.19 182 GLU A O 1
ATOM 1437 N N . SER A 1 183 ? -4.117 -8.664 -16.938 1 96.12 183 SER A N 1
ATOM 1438 C CA . SER A 1 183 ? -3.58 -10.008 -17.078 1 96.12 183 SER A CA 1
ATOM 1439 C C . SER A 1 183 ? -3.201 -10.609 -15.727 1 96.12 183 SER A C 1
ATOM 1441 O O . SER A 1 183 ? -3.365 -11.805 -15.508 1 96.12 183 SER A O 1
ATOM 1443 N N . LEU A 1 184 ? -2.713 -9.805 -14.828 1 95.44 184 LEU A N 1
ATOM 1444 C CA . LEU A 1 184 ? -2.32 -10.266 -13.5 1 95.44 184 LEU A CA 1
ATOM 1445 C C . LEU A 1 184 ? -3.547 -10.633 -12.672 1 95.44 184 LEU A C 1
ATOM 1447 O O . LEU A 1 184 ? -3.516 -11.602 -11.914 1 95.44 184 LEU A O 1
ATOM 1451 N N . ILE A 1 185 ? -4.605 -9.867 -12.828 1 96.38 185 ILE A N 1
ATOM 1452 C CA . ILE A 1 185 ? -5.848 -10.195 -12.133 1 96.38 185 ILE A CA 1
ATOM 1453 C C . ILE A 1 185 ? -6.391 -11.523 -12.656 1 96.38 185 ILE A C 1
ATOM 1455 O O . ILE A 1 185 ? -6.84 -12.367 -11.867 1 96.38 185 ILE A O 1
ATOM 1459 N N . ASP A 1 186 ? -6.344 -11.734 -13.984 1 96.38 186 ASP A N 1
ATOM 1460 C CA . ASP A 1 186 ? -6.781 -13 -14.57 1 96.38 186 ASP A CA 1
ATOM 1461 C C . ASP A 1 186 ? -5.953 -14.164 -14.039 1 96.38 186 ASP A C 1
ATOM 1463 O O . ASP A 1 186 ? -6.5 -15.219 -13.688 1 96.38 186 ASP A O 1
ATOM 1467 N N . ASP A 1 187 ? -4.68 -13.961 -13.922 1 95.75 187 ASP A N 1
ATOM 1468 C CA . ASP A 1 187 ? -3.789 -15 -13.398 1 95.75 187 ASP A CA 1
ATOM 1469 C C . ASP A 1 187 ? -4.121 -15.32 -11.945 1 95.75 187 ASP A C 1
ATOM 1471 O O . ASP A 1 187 ? -4.035 -16.484 -11.523 1 95.75 187 ASP A O 1
ATOM 1475 N N . MET A 1 188 ? -4.465 -14.289 -11.188 1 95 188 MET A N 1
ATOM 1476 C CA . MET A 1 188 ? -4.781 -14.453 -9.773 1 95 188 MET A CA 1
ATOM 1477 C C . MET A 1 188 ? -5.887 -15.484 -9.578 1 95 188 MET A C 1
ATOM 1479 O O . MET A 1 188 ? -5.805 -16.328 -8.688 1 95 188 MET A O 1
ATOM 1483 N N . PHE A 1 189 ? -6.863 -15.492 -10.438 1 95.44 189 PHE A N 1
ATOM 1484 C CA . PHE A 1 189 ? -8.031 -16.344 -10.242 1 95.44 189 PHE A CA 1
ATOM 1485 C C . PHE A 1 189 ? -7.906 -17.625 -11.055 1 95.44 189 PHE A C 1
ATOM 1487 O O . PHE A 1 189 ? -8.711 -18.547 -10.906 1 95.44 189 PHE A O 1
ATOM 1494 N N . GLY A 1 190 ? -6.867 -17.719 -11.891 1 94.31 190 GLY A N 1
ATOM 1495 C CA . GLY A 1 190 ? -6.707 -18.859 -12.766 1 94.31 190 GLY A CA 1
ATOM 1496 C C . GLY A 1 190 ? -5.57 -19.781 -12.352 1 94.31 190 GLY A C 1
ATOM 1497 O O . GLY A 1 190 ? -5.387 -20.859 -12.922 1 94.31 190 GLY A O 1
ATOM 1498 N N . HIS A 1 191 ? -4.848 -19.406 -11.367 1 94.94 191 HIS A N 1
ATOM 1499 C CA . HIS A 1 191 ? -3.689 -20.172 -10.922 1 94.94 191 HIS A CA 1
ATOM 1500 C C . HIS A 1 191 ? -3.629 -20.234 -9.398 1 94.94 191 HIS A C 1
ATOM 1502 O O . HIS A 1 191 ? -4.543 -19.75 -8.711 1 94.94 191 HIS A O 1
ATOM 1508 N N . TYR A 1 192 ? -2.656 -20.969 -8.898 1 93.31 192 TYR A N 1
ATOM 1509 C CA . TYR A 1 192 ? -2.465 -21.031 -7.453 1 93.31 192 TYR A CA 1
ATOM 1510 C C . TYR A 1 192 ? -2.584 -19.641 -6.828 1 93.31 192 TYR A C 1
ATOM 1512 O O . TYR A 1 192 ? -2.023 -18.672 -7.34 1 93.31 192 TYR A O 1
ATOM 1520 N N . PRO A 1 193 ? -3.348 -19.562 -5.777 1 94.5 193 PRO A N 1
ATOM 1521 C CA . PRO A 1 193 ? -3.895 -20.594 -4.902 1 94.5 193 PRO A CA 1
ATOM 1522 C C . PRO A 1 193 ? -5.34 -20.953 -5.242 1 94.5 193 PRO A C 1
ATOM 1524 O O . PRO A 1 193 ? -5.941 -21.797 -4.582 1 94.5 193 PRO A O 1
ATOM 1527 N N . PHE A 1 194 ? -5.891 -20.344 -6.219 1 93.12 194 PHE A N 1
ATOM 1528 C CA . PHE A 1 194 ? -7.25 -20.719 -6.586 1 93.12 194 PHE A CA 1
ATOM 1529 C C . PHE A 1 194 ? -7.258 -22.031 -7.375 1 93.12 194 PHE A C 1
ATOM 1531 O O . PHE A 1 194 ? -8.047 -22.938 -7.082 1 93.12 194 PHE A O 1
ATOM 1538 N N . MET B 1 1 ? 36.375 33.406 8.445 1 35.75 1 MET B N 1
ATOM 1539 C CA . MET B 1 1 ? 36.031 32.469 7.395 1 35.75 1 MET B CA 1
ATOM 1540 C C . MET B 1 1 ? 35.219 31.297 7.949 1 35.75 1 MET B C 1
ATOM 1542 O O . MET B 1 1 ? 35.625 30.641 8.906 1 35.75 1 MET B O 1
ATOM 1546 N N . GLY B 1 2 ? 33.906 31.391 8.297 1 38.12 2 GLY B N 1
ATOM 1547 C CA . GLY B 1 2 ? 33.031 30.766 9.281 1 38.12 2 GLY B CA 1
ATOM 1548 C C . GLY B 1 2 ? 33.062 29.25 9.211 1 38.12 2 GLY B C 1
ATOM 1549 O O . GLY B 1 2 ? 32.969 28.672 8.125 1 38.12 2 GLY B O 1
ATOM 1550 N N . ASN B 1 3 ? 33.875 28.609 10.031 1 40.03 3 ASN B N 1
ATOM 1551 C CA . ASN B 1 3 ? 34 27.188 10.344 1 40.03 3 ASN B CA 1
ATOM 1552 C C . ASN B 1 3 ? 32.656 26.484 10.305 1 40.03 3 ASN B C 1
ATOM 1554 O O . ASN B 1 3 ? 31.922 26.484 11.305 1 40.03 3 ASN B O 1
ATOM 1558 N N . ALA B 1 4 ? 31.781 26.922 9.469 1 45.28 4 ALA B N 1
ATOM 1559 C CA . ALA B 1 4 ? 30.422 26.391 9.352 1 45.28 4 ALA B CA 1
ATOM 1560 C C . ALA B 1 4 ? 30.406 24.891 9.672 1 45.28 4 ALA B C 1
ATOM 1562 O O . ALA B 1 4 ? 31.234 24.125 9.172 1 45.28 4 ALA B O 1
ATOM 1563 N N . ALA B 1 5 ? 30.172 24.438 10.852 1 51.72 5 ALA B N 1
ATOM 1564 C CA . ALA B 1 5 ? 29.953 23.109 11.406 1 51.72 5 ALA B CA 1
ATOM 1565 C C . ALA B 1 5 ? 29.562 22.125 10.305 1 51.72 5 ALA B C 1
ATOM 1567 O O . ALA B 1 5 ? 28.547 22.312 9.625 1 51.72 5 ALA B O 1
ATOM 1568 N N . LYS B 1 6 ? 30.516 21.5 9.523 1 62.03 6 LYS B N 1
ATOM 1569 C CA . LYS B 1 6 ? 30.438 20.562 8.414 1 62.03 6 LYS B CA 1
ATOM 1570 C C . LYS B 1 6 ? 29.531 19.375 8.75 1 62.03 6 LYS B C 1
ATOM 1572 O O . LYS B 1 6 ? 29.875 18.547 9.594 1 62.03 6 LYS B O 1
ATOM 1577 N N . PHE B 1 7 ? 28.266 19.703 8.898 1 78.62 7 PHE B N 1
ATOM 1578 C CA . PHE B 1 7 ? 27.453 18.547 9.195 1 78.62 7 PHE B CA 1
ATOM 1579 C C . PHE B 1 7 ? 27.734 17.422 8.203 1 78.62 7 PHE B C 1
ATOM 1581 O O . PHE B 1 7 ? 28.344 17.656 7.156 1 78.62 7 PHE B O 1
ATOM 1588 N N . ASP B 1 8 ? 27.75 16.297 8.742 1 88.62 8 ASP B N 1
ATOM 1589 C CA . ASP B 1 8 ? 27.844 15.117 7.895 1 88.62 8 ASP B CA 1
ATOM 1590 C C . ASP B 1 8 ? 26.578 14.945 7.062 1 88.62 8 ASP B C 1
ATOM 1592 O O . ASP B 1 8 ? 25.531 14.555 7.586 1 88.62 8 ASP B O 1
ATOM 1596 N N . ARG B 1 9 ? 26.703 15.344 5.844 1 91.25 9 ARG B N 1
ATOM 1597 C CA . ARG B 1 9 ? 25.562 15.359 4.934 1 91.25 9 ARG B CA 1
ATOM 1598 C C . ARG B 1 9 ? 24.859 14 4.91 1 91.25 9 ARG B C 1
ATOM 1600 O O . ARG B 1 9 ? 23.625 13.93 4.914 1 91.25 9 ARG B O 1
ATOM 1607 N N . GLN B 1 10 ? 25.672 13.008 4.938 1 93.31 10 GLN B N 1
ATOM 1608 C CA . GLN B 1 10 ? 25.109 11.664 4.891 1 93.31 10 GLN B CA 1
ATOM 1609 C C . GLN B 1 10 ? 24.344 11.336 6.172 1 93.31 10 GLN B C 1
ATOM 1611 O O . GLN B 1 10 ? 23.312 10.68 6.133 1 93.31 10 GLN B O 1
ATOM 1616 N N . GLN B 1 11 ? 24.797 11.742 7.215 1 93.69 11 GLN B N 1
ATOM 1617 C CA . GLN B 1 11 ? 24.125 11.523 8.484 1 93.69 11 GLN B CA 1
ATOM 1618 C C . GLN B 1 11 ? 22.766 12.234 8.508 1 93.69 11 GLN B C 1
ATOM 1620 O O . GLN B 1 11 ? 21.781 11.695 9.031 1 93.69 11 GLN B O 1
ATOM 1625 N N . VAL B 1 12 ? 22.75 13.414 7.973 1 94.19 12 VAL B N 1
ATOM 1626 C CA . VAL B 1 12 ? 21.516 14.18 7.91 1 94.19 12 VAL B CA 1
ATOM 1627 C C . VAL B 1 12 ? 20.5 13.445 7.031 1 94.19 12 VAL B C 1
ATOM 1629 O O . VAL B 1 12 ? 19.328 13.297 7.41 1 94.19 12 VAL B O 1
ATOM 1632 N N . ILE B 1 13 ? 20.953 12.977 5.926 1 96.25 13 ILE B N 1
ATOM 1633 C CA . ILE B 1 13 ? 20.078 12.258 5.004 1 96.25 13 ILE B CA 1
ATOM 1634 C C . ILE B 1 13 ? 19.562 10.984 5.668 1 96.25 13 ILE B C 1
ATOM 1636 O O . ILE B 1 13 ? 18.375 10.648 5.539 1 96.25 13 ILE B O 1
ATOM 1640 N N . ASP B 1 14 ? 20.438 10.32 6.449 1 96.12 14 ASP B N 1
ATOM 1641 C CA . ASP B 1 14 ? 20.047 9.109 7.16 1 96.12 14 ASP B CA 1
ATOM 1642 C C . ASP B 1 14 ? 18.938 9.406 8.172 1 96.12 14 ASP B C 1
ATOM 1644 O O . ASP B 1 14 ? 17.922 8.703 8.211 1 96.12 14 ASP B O 1
ATOM 1648 N N . LYS B 1 15 ? 19.125 10.391 8.898 1 96.12 15 LYS B N 1
ATOM 1649 C CA . LYS B 1 15 ? 18.156 10.766 9.914 1 96.12 15 LYS B CA 1
ATOM 1650 C C . LYS B 1 15 ? 16.828 11.211 9.281 1 96.12 15 LYS B C 1
ATOM 1652 O O . LYS B 1 15 ? 15.758 10.844 9.75 1 96.12 15 LYS B O 1
ATOM 1657 N N . ALA B 1 16 ? 16.969 12.039 8.227 1 96.62 16 ALA B N 1
ATOM 1658 C CA . ALA B 1 16 ? 15.773 12.492 7.512 1 96.62 16 ALA B CA 1
ATOM 1659 C C . ALA B 1 16 ? 15.023 11.312 6.902 1 96.62 16 ALA B C 1
ATOM 1661 O O . ALA B 1 16 ? 13.789 11.266 6.941 1 96.62 16 ALA B O 1
ATOM 1662 N N . THR B 1 17 ? 15.773 10.375 6.367 1 97.25 17 THR B N 1
ATOM 1663 C CA . THR B 1 17 ? 15.18 9.18 5.77 1 97.25 17 THR B CA 1
ATOM 1664 C C . THR B 1 17 ? 14.367 8.406 6.805 1 97.25 17 THR B C 1
ATOM 1666 O O . THR B 1 17 ? 13.227 8.023 6.547 1 97.25 17 THR B O 1
ATOM 1669 N N . HIS B 1 18 ? 14.93 8.242 7.98 1 96.19 18 HIS B N 1
ATOM 1670 C CA . HIS B 1 18 ? 14.234 7.523 9.039 1 96.19 18 HIS B CA 1
ATOM 1671 C C . HIS B 1 18 ? 12.953 8.25 9.445 1 96.19 18 HIS B C 1
ATOM 1673 O O . HIS B 1 18 ? 11.922 7.617 9.664 1 96.19 18 HIS B O 1
ATOM 1679 N N . LEU B 1 19 ? 13 9.523 9.484 1 95.69 19 LEU B N 1
ATOM 1680 C CA . LEU B 1 19 ? 11.852 10.32 9.875 1 95.69 19 LEU B CA 1
ATOM 1681 C C . LEU B 1 19 ? 10.75 10.242 8.82 1 95.69 19 LEU B C 1
ATOM 1683 O O . LEU B 1 19 ? 9.586 9.992 9.148 1 95.69 19 LEU B O 1
ATOM 1687 N N . TYR B 1 20 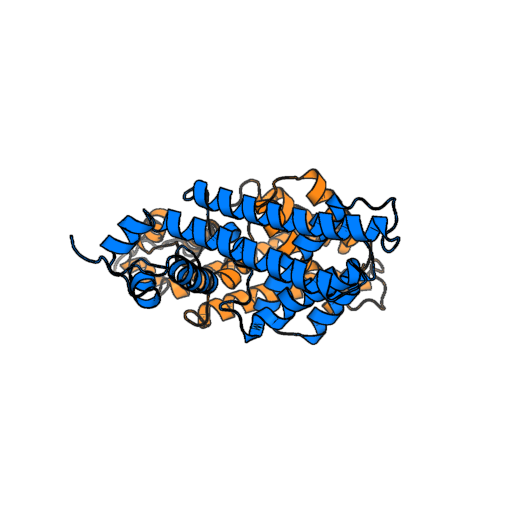? 11.125 10.445 7.535 1 96.38 20 TYR B N 1
ATOM 1688 C CA . TYR B 1 20 ? 10.164 10.375 6.441 1 96.38 20 TYR B CA 1
ATOM 1689 C C . TYR B 1 20 ? 9.57 8.969 6.328 1 96.38 20 TYR B C 1
ATOM 1691 O O . TYR B 1 20 ? 8.391 8.812 6.008 1 96.38 20 TYR B O 1
ATOM 1699 N N . TRP B 1 21 ? 10.414 8.016 6.605 1 96 21 TRP B N 1
ATOM 1700 C CA . TRP B 1 21 ? 9.961 6.629 6.598 1 96 21 TRP B CA 1
ATOM 1701 C C . TRP B 1 21 ? 8.922 6.387 7.688 1 96 21 TRP B C 1
ATOM 1703 O O . TRP B 1 21 ? 7.906 5.734 7.449 1 96 21 TRP B O 1
ATOM 1713 N N . GLU B 1 22 ? 9.117 6.914 8.734 1 93.81 22 GLU B N 1
ATOM 1714 C CA . GLU B 1 22 ? 8.219 6.734 9.875 1 93.81 22 GLU B CA 1
ATOM 1715 C C . GLU B 1 22 ? 6.918 7.5 9.68 1 93.81 22 GLU B C 1
ATOM 1717 O O . GLU B 1 22 ? 5.832 6.926 9.797 1 93.81 22 GLU B O 1
ATOM 1722 N N . LYS B 1 23 ? 6.988 8.766 9.227 1 93.38 23 LYS B N 1
ATOM 1723 C CA . LYS B 1 23 ? 5.84 9.664 9.359 1 93.38 23 LYS B CA 1
ATOM 1724 C C . LYS B 1 23 ? 5.227 9.977 8 1 93.38 23 LYS B C 1
ATOM 1726 O O . LYS B 1 23 ? 4.055 10.344 7.914 1 93.38 23 LYS B O 1
ATOM 1731 N N . GLY B 1 24 ? 6.062 9.875 6.973 1 95.12 24 GLY B N 1
ATOM 1732 C CA . GLY B 1 24 ? 5.637 10.359 5.668 1 95.12 24 GLY B CA 1
ATOM 1733 C C . GLY B 1 24 ? 5.965 11.82 5.438 1 95.12 24 GLY B C 1
ATOM 1734 O O . GLY B 1 24 ? 6.492 12.492 6.328 1 95.12 24 GLY B O 1
ATOM 1735 N N . PHE B 1 25 ? 5.699 12.32 4.289 1 96.38 25 PHE B N 1
ATOM 1736 C CA . PHE B 1 25 ? 6.066 13.672 3.885 1 96.38 25 PHE B CA 1
ATOM 1737 C C . PHE B 1 25 ? 5.18 14.695 4.578 1 96.38 25 PHE B C 1
ATOM 1739 O O . PHE B 1 25 ? 5.68 15.633 5.211 1 96.38 25 PHE B O 1
ATOM 1746 N N . HIS B 1 26 ? 3.9 14.492 4.52 1 93.81 26 HIS B N 1
ATOM 1747 C CA . HIS B 1 26 ? 2.961 15.5 5 1 93.81 26 HIS B CA 1
ATOM 1748 C C . HIS B 1 26 ? 2.984 15.594 6.52 1 93.81 26 HIS B C 1
ATOM 1750 O O . HIS B 1 26 ? 2.797 16.672 7.078 1 93.81 26 HIS B O 1
ATOM 1756 N N . ALA B 1 27 ? 3.254 14.5 7.164 1 93.5 27 ALA B N 1
ATOM 1757 C CA . ALA B 1 27 ? 3.246 14.5 8.625 1 93.5 27 ALA B CA 1
ATOM 1758 C C . ALA B 1 27 ? 4.578 14.992 9.18 1 93.5 27 ALA B C 1
ATOM 1760 O O . ALA B 1 27 ? 4.738 15.133 10.391 1 93.5 27 ALA B O 1
ATOM 1761 N N . THR B 1 28 ? 5.523 15.203 8.305 1 94.69 28 THR B N 1
ATOM 1762 C CA . THR B 1 28 ? 6.824 15.711 8.727 1 94.69 28 THR B CA 1
ATOM 1763 C C . THR B 1 28 ? 6.922 17.219 8.492 1 94.69 28 THR B C 1
ATOM 1765 O O . THR B 1 28 ? 6.879 17.672 7.348 1 94.69 28 THR B O 1
ATOM 1768 N N . SER B 1 29 ? 7.066 17.938 9.555 1 92.38 29 SER B N 1
ATOM 1769 C CA . SER B 1 29 ? 7.254 19.375 9.461 1 92.38 29 SER B CA 1
ATOM 1770 C C . SER B 1 29 ? 8.734 19.75 9.5 1 92.38 29 SER B C 1
ATOM 1772 O O . SER B 1 29 ? 9.578 18.906 9.812 1 92.38 29 SER B O 1
ATOM 1774 N N . MET B 1 30 ? 8.961 21.047 9.211 1 91.44 30 MET B N 1
ATOM 1775 C CA . MET B 1 30 ? 10.328 21.547 9.344 1 91.44 30 MET B CA 1
ATOM 1776 C C . MET B 1 30 ? 10.805 21.469 10.789 1 91.44 30 MET B C 1
ATOM 1778 O O . MET B 1 30 ? 11.977 21.203 11.047 1 91.44 30 MET B O 1
ATOM 1782 N N . ARG B 1 31 ? 9.922 21.656 11.641 1 91.75 31 ARG B N 1
ATOM 1783 C CA . ARG B 1 31 ? 10.258 21.578 13.055 1 91.75 31 ARG B CA 1
ATOM 1784 C C . ARG B 1 31 ? 10.703 20.156 13.422 1 91.75 31 ARG B C 1
ATOM 1786 O O . ARG B 1 31 ? 11.68 19.984 14.156 1 91.75 31 ARG B O 1
ATOM 1793 N N . HIS B 1 32 ? 9.992 19.094 12.969 1 92.5 32 HIS B N 1
ATOM 1794 C CA . HIS B 1 32 ? 10.383 17.703 13.195 1 92.5 32 HIS B CA 1
ATOM 1795 C C . HIS B 1 32 ? 11.789 17.438 12.672 1 92.5 32 HIS B C 1
ATOM 1797 O O . HIS B 1 32 ? 12.594 16.797 13.344 1 92.5 32 HIS B O 1
ATOM 1803 N N . LEU B 1 33 ? 12.062 17.938 11.438 1 93.38 33 LEU B N 1
ATOM 1804 C CA . LEU B 1 33 ? 13.375 17.75 10.828 1 93.38 33 LEU B CA 1
ATOM 1805 C C . LEU B 1 33 ? 14.469 18.391 11.68 1 93.38 33 LEU B C 1
ATOM 1807 O O . LEU B 1 33 ? 15.508 17.781 11.93 1 93.38 33 LEU B O 1
ATOM 1811 N N . GLN B 1 34 ? 14.18 19.562 12.125 1 91.5 34 GLN B N 1
ATOM 1812 C CA . GLN B 1 34 ? 15.156 20.281 12.945 1 91.5 34 GLN B CA 1
ATOM 1813 C C . GLN B 1 34 ? 15.492 19.5 14.211 1 91.5 34 GLN B C 1
ATOM 1815 O O . GLN B 1 34 ? 16.641 19.469 14.641 1 91.5 34 GLN B O 1
ATOM 1820 N N . GLU B 1 35 ? 14.539 18.906 14.742 1 91.44 35 GLU B N 1
ATOM 1821 C CA . GLU B 1 35 ? 14.703 18.172 16 1 91.44 35 GLU B CA 1
ATOM 1822 C C . GLU B 1 35 ? 15.562 16.922 15.805 1 91.44 35 GLU B C 1
ATOM 1824 O O . GLU B 1 35 ? 16.359 16.578 16.688 1 91.44 35 GLU B O 1
ATOM 1829 N N . VAL B 1 36 ? 15.461 16.344 14.664 1 91.38 36 VAL B N 1
ATOM 1830 C CA . VAL B 1 36 ? 16.141 15.062 14.461 1 91.38 36 VAL B CA 1
ATOM 1831 C C . VAL B 1 36 ? 17.516 15.297 13.867 1 91.38 36 VAL B C 1
ATOM 1833 O O . VAL B 1 36 ? 18.469 14.57 14.164 1 91.38 36 VAL B O 1
ATOM 1836 N N . ILE B 1 37 ? 17.719 16.25 12.969 1 89.25 37 ILE B N 1
ATOM 1837 C CA . ILE B 1 37 ? 18.969 16.5 12.234 1 89.25 37 ILE B CA 1
ATOM 1838 C C . ILE B 1 37 ? 19.859 17.438 13.039 1 89.25 37 ILE B C 1
ATOM 1840 O O . ILE B 1 37 ? 21.062 17.531 12.789 1 89.25 37 ILE B O 1
ATOM 1844 N N . ASP B 1 38 ? 19.375 18.125 14 1 85.44 38 ASP B N 1
ATOM 1845 C CA . ASP B 1 38 ? 20.094 19.047 14.867 1 85.44 38 ASP B CA 1
ATOM 1846 C C . ASP B 1 38 ? 20.75 20.172 14.055 1 85.44 38 ASP B C 1
ATOM 1848 O O . ASP B 1 38 ? 21.953 20.422 14.203 1 85.44 38 ASP B O 1
ATOM 1852 N N . MET B 1 39 ? 20.125 20.656 13.078 1 86.5 39 MET B N 1
ATOM 1853 C CA . MET B 1 39 ? 20.516 21.828 12.273 1 86.5 39 MET B CA 1
ATOM 1854 C C . MET B 1 39 ? 19.453 22.906 12.352 1 86.5 39 MET B C 1
ATOM 1856 O O . MET B 1 39 ? 18.266 22.625 12.438 1 86.5 39 MET B O 1
ATOM 1860 N N . ARG B 1 40 ? 19.938 24.109 12.281 1 86.19 40 ARG B N 1
ATOM 1861 C CA . ARG B 1 40 ? 19.016 25.234 12.164 1 86.19 40 ARG B CA 1
ATOM 1862 C C . ARG B 1 40 ? 18.359 25.266 10.781 1 86.19 40 ARG B C 1
ATOM 1864 O O . ARG B 1 40 ? 18.953 24.812 9.805 1 86.19 40 ARG B O 1
ATOM 1871 N N . PRO B 1 41 ? 17.078 25.797 10.727 1 85.75 41 PRO B N 1
ATOM 1872 C CA . PRO B 1 41 ? 16.359 25.812 9.453 1 85.75 41 PRO B CA 1
ATOM 1873 C C . PRO B 1 41 ? 17.172 26.453 8.328 1 85.75 41 PRO B C 1
ATOM 1875 O O . PRO B 1 41 ? 17.219 25.922 7.215 1 85.75 41 PRO B O 1
ATOM 1878 N N . GLY B 1 42 ? 17.859 27.547 8.57 1 87.06 42 GLY B N 1
ATOM 1879 C CA . GLY B 1 42 ? 18.672 28.203 7.566 1 87.06 42 GLY B CA 1
ATOM 1880 C C . GLY B 1 42 ? 19.766 27.312 7.004 1 87.06 42 GLY B C 1
ATOM 1881 O O . GLY B 1 42 ? 20.031 27.344 5.801 1 87.06 42 GLY B O 1
ATOM 1882 N N . SER B 1 43 ? 20.328 26.531 7.84 1 88.44 43 SER B N 1
ATOM 1883 C CA . SER B 1 43 ? 21.375 25.609 7.426 1 88.44 43 SER B CA 1
ATOM 1884 C C . SER B 1 43 ? 20.812 24.469 6.574 1 88.44 43 SER B C 1
ATOM 1886 O O . SER B 1 43 ? 21.438 24.047 5.602 1 88.44 43 SER B O 1
ATOM 1888 N N . ILE B 1 44 ? 19.656 23.938 6.906 1 88.25 44 ILE B N 1
ATOM 1889 C CA . ILE B 1 44 ? 19.016 22.875 6.133 1 88.25 44 ILE B CA 1
ATOM 1890 C C . ILE B 1 44 ? 18.688 23.391 4.727 1 88.25 44 ILE B C 1
ATOM 1892 O O . ILE B 1 44 ? 18.969 22.703 3.736 1 88.25 44 ILE B O 1
ATOM 1896 N N . TYR B 1 45 ? 18.203 24.641 4.691 1 89.25 45 TYR B N 1
ATOM 1897 C CA . TYR B 1 45 ? 17.859 25.234 3.408 1 89.25 45 TYR B CA 1
ATOM 1898 C C . TYR B 1 45 ? 19.109 25.453 2.555 1 89.25 45 TYR B C 1
ATOM 1900 O O . TYR B 1 45 ? 19.078 25.234 1.341 1 89.25 45 TYR B O 1
ATOM 1908 N N . ALA B 1 46 ? 20.141 25.875 3.191 1 91.12 46 ALA B N 1
ATOM 1909 C CA . ALA B 1 46 ? 21.391 26.125 2.475 1 91.12 46 ALA B CA 1
ATOM 1910 C C . ALA B 1 46 ? 21.984 24.828 1.935 1 91.12 46 ALA B C 1
ATOM 1912 O O . ALA B 1 46 ? 22.531 24.797 0.829 1 91.12 46 ALA B O 1
ATOM 1913 N N . ALA B 1 47 ? 21.797 23.828 2.666 1 91.06 47 ALA B N 1
ATOM 1914 C CA . ALA B 1 47 ? 22.422 22.562 2.326 1 91.06 47 ALA B CA 1
ATOM 1915 C C . ALA B 1 47 ? 21.562 21.75 1.37 1 91.06 47 ALA B C 1
ATOM 1917 O O . ALA B 1 47 ? 22.078 21.062 0.487 1 91.06 47 ALA B O 1
ATOM 1918 N N . PHE B 1 48 ? 20.188 21.859 1.526 1 93.56 48 PHE B N 1
ATOM 1919 C CA . PHE B 1 48 ? 19.344 20.906 0.81 1 93.56 48 PHE B CA 1
ATOM 1920 C C . PHE B 1 48 ? 18.312 21.641 -0.043 1 93.56 48 PHE B C 1
ATOM 1922 O O . PHE B 1 48 ? 17.641 21.016 -0.871 1 93.56 48 PHE B O 1
ATOM 1929 N N . GLY B 1 49 ? 18.219 22.969 0.147 1 91.06 49 GLY B N 1
ATOM 1930 C CA . GLY B 1 49 ? 17.312 23.781 -0.651 1 91.06 49 GLY B CA 1
ATOM 1931 C C . GLY B 1 49 ? 15.93 23.891 -0.046 1 91.06 49 GLY B C 1
ATOM 1932 O O . GLY B 1 49 ? 15.492 24.984 0.301 1 91.06 49 GLY B O 1
ATOM 1933 N N . SER B 1 50 ? 15.219 22.781 -0.018 1 92.75 50 SER B N 1
ATOM 1934 C CA . SER B 1 50 ? 13.859 22.766 0.501 1 92.75 50 SER B CA 1
ATOM 1935 C C . SER B 1 50 ? 13.523 21.438 1.151 1 92.75 50 SER B C 1
ATOM 1937 O O . SER B 1 50 ? 14.281 20.469 1.025 1 92.75 50 SER B O 1
ATOM 1939 N N . LYS B 1 51 ? 12.43 21.438 1.889 1 94 51 LYS B N 1
ATOM 1940 C CA . LYS B 1 51 ? 11.922 20.188 2.451 1 94 51 LYS B CA 1
ATOM 1941 C C . LYS B 1 51 ? 11.703 19.141 1.361 1 94 51 LYS B C 1
ATOM 1943 O O . LYS B 1 51 ? 12 17.969 1.562 1 94 51 LYS B O 1
ATOM 1948 N N . GLU B 1 52 ? 11.227 19.609 0.176 1 95.88 52 GLU B N 1
ATOM 1949 C CA . GLU B 1 52 ? 10.969 18.734 -0.964 1 95.88 52 GLU B CA 1
ATOM 1950 C C . GLU B 1 52 ? 12.258 18.109 -1.494 1 95.88 52 GLU B C 1
ATOM 1952 O O . GLU B 1 52 ? 12.312 16.906 -1.75 1 95.88 52 GLU B O 1
ATOM 1957 N N . GLU B 1 53 ? 13.219 18.906 -1.607 1 96.25 53 GLU B N 1
ATOM 1958 C CA . GLU B 1 53 ? 14.492 18.422 -2.127 1 96.25 53 GLU B CA 1
ATOM 1959 C C . GLU B 1 53 ? 15.141 17.438 -1.154 1 96.25 53 GLU B C 1
ATOM 1961 O O . GLU B 1 53 ? 15.727 16.438 -1.571 1 96.25 53 GLU B O 1
ATOM 1966 N N . LEU B 1 54 ? 15.109 17.781 0.134 1 96.44 54 LEU B N 1
ATOM 1967 C CA . LEU B 1 54 ? 15.609 16.844 1.136 1 96.44 54 LEU B CA 1
ATOM 1968 C C . LEU B 1 54 ? 14.852 15.531 1.077 1 96.44 54 LEU B C 1
ATOM 1970 O O . LEU B 1 54 ? 15.445 14.453 1.206 1 96.44 54 LEU B O 1
ATOM 1974 N N . PHE B 1 55 ? 13.578 15.555 0.855 1 97.88 55 PHE B N 1
ATOM 1975 C CA . PHE B 1 55 ? 12.75 14.352 0.742 1 97.88 55 PHE B CA 1
ATOM 1976 C C . PHE B 1 55 ? 13.18 13.516 -0.458 1 97.88 55 PHE B C 1
ATOM 1978 O O . PHE B 1 55 ? 13.273 12.289 -0.362 1 97.88 55 PHE B O 1
ATOM 1985 N N . LYS B 1 56 ? 13.43 14.148 -1.578 1 97.94 56 LYS B N 1
ATOM 1986 C CA . LYS B 1 56 ? 13.883 13.438 -2.766 1 97.94 56 LYS B CA 1
ATOM 1987 C C . LYS B 1 56 ? 15.188 12.695 -2.494 1 97.94 56 LYS B C 1
ATOM 1989 O O . LYS B 1 56 ? 15.352 11.539 -2.902 1 97.94 56 LYS B O 1
ATOM 1994 N N . GLN B 1 57 ? 16.016 13.367 -1.797 1 97.25 57 GLN B N 1
ATOM 1995 C CA . GLN B 1 57 ? 17.297 12.734 -1.454 1 97.25 57 GLN B CA 1
ATOM 1996 C C . GLN B 1 57 ? 17.078 11.578 -0.486 1 97.25 57 GLN B C 1
ATOM 1998 O O . GLN B 1 57 ? 17.781 10.562 -0.572 1 97.25 57 GLN B O 1
ATOM 2003 N N . ALA B 1 58 ? 16.172 11.75 0.435 1 97.94 58 ALA B N 1
ATOM 2004 C CA . ALA B 1 58 ? 15.836 10.672 1.361 1 97.94 58 ALA B CA 1
ATOM 2005 C C . ALA B 1 58 ? 15.266 9.469 0.618 1 97.94 58 ALA B C 1
ATOM 2007 O O . ALA B 1 58 ? 15.617 8.328 0.925 1 97.94 58 ALA B O 1
ATOM 2008 N N . LEU B 1 59 ? 14.414 9.695 -0.394 1 98.19 59 LEU B N 1
ATOM 2009 C CA . LEU B 1 59 ? 13.859 8.617 -1.205 1 98.19 59 LEU B CA 1
ATOM 2010 C C . LEU B 1 59 ? 14.969 7.863 -1.933 1 98.19 59 LEU B C 1
ATOM 2012 O O . LEU B 1 59 ? 14.977 6.629 -1.947 1 98.19 59 LEU B O 1
ATOM 2016 N N . SER B 1 60 ? 15.844 8.641 -2.49 1 97.88 60 SER B N 1
ATOM 2017 C CA . SER B 1 60 ? 16.969 8.039 -3.203 1 97.88 60 SER B CA 1
ATOM 2018 C C . SER B 1 60 ? 17.844 7.211 -2.266 1 97.88 60 SER B C 1
ATOM 2020 O O . SER B 1 60 ? 18.266 6.105 -2.617 1 97.88 60 SER B O 1
ATOM 2022 N N . HIS B 1 61 ? 18.078 7.77 -1.125 1 97.94 61 HIS B N 1
ATOM 2023 C CA . HIS B 1 61 ? 18.875 7.062 -0.133 1 97.94 61 HIS B CA 1
ATOM 2024 C C . HIS B 1 61 ? 18.203 5.766 0.301 1 97.94 61 HIS B C 1
ATOM 2026 O O . HIS B 1 61 ? 18.859 4.723 0.383 1 97.94 61 HIS B O 1
ATOM 2032 N N . TYR B 1 62 ? 16.969 5.809 0.581 1 97.75 62 TYR B N 1
ATOM 2033 C CA . TYR B 1 62 ? 16.188 4.625 0.944 1 97.75 62 TYR B CA 1
ATOM 2034 C C . TYR B 1 62 ? 16.281 3.559 -0.141 1 97.75 62 TYR B C 1
ATOM 2036 O O . TYR B 1 62 ? 16.438 2.373 0.159 1 97.75 62 TYR B O 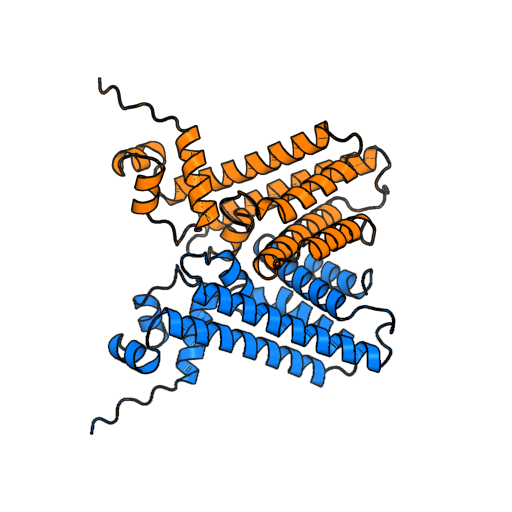1
ATOM 2044 N N . THR B 1 63 ? 16.172 3.988 -1.369 1 98.06 63 THR B N 1
ATOM 2045 C CA . THR B 1 63 ? 16.25 3.08 -2.508 1 98.06 63 THR B CA 1
ATOM 2046 C C . THR B 1 63 ? 17.609 2.398 -2.57 1 98.06 63 THR B C 1
ATOM 2048 O O . THR B 1 63 ? 17.688 1.181 -2.734 1 98.06 63 THR B O 1
ATOM 2051 N N . GLN B 1 64 ? 18.625 3.189 -2.365 1 97.81 64 GLN B N 1
ATOM 2052 C CA . GLN B 1 64 ? 19.984 2.652 -2.42 1 97.81 64 GLN B CA 1
ATOM 2053 C C . GLN B 1 64 ? 20.234 1.677 -1.273 1 97.81 64 GLN B C 1
ATOM 2055 O O . GLN B 1 64 ? 20.938 0.686 -1.438 1 97.81 64 GLN B O 1
ATOM 2060 N N . MET B 1 65 ? 19.719 1.968 -0.124 1 96.44 65 MET B N 1
ATOM 2061 C CA . MET B 1 65 ? 19.797 1.031 0.994 1 96.44 65 MET B CA 1
ATOM 2062 C C . MET B 1 65 ? 19.172 -0.314 0.622 1 96.44 65 MET B C 1
ATOM 2064 O O . MET B 1 65 ? 19.734 -1.365 0.938 1 96.44 65 MET B O 1
ATOM 2068 N N . GLY B 1 66 ? 18.016 -0.279 -0.074 1 96.94 66 GLY B N 1
ATOM 2069 C CA . GLY B 1 66 ? 17.359 -1.497 -0.524 1 96.94 66 GLY B CA 1
ATOM 2070 C C . GLY B 1 66 ? 18.172 -2.273 -1.538 1 96.94 66 GLY B C 1
ATOM 2071 O O . GLY B 1 66 ? 18.297 -3.496 -1.438 1 96.94 66 GLY B O 1
ATOM 2072 N N . ILE B 1 67 ? 18.734 -1.54 -2.471 1 98.19 67 ILE B N 1
ATOM 2073 C CA . ILE B 1 67 ? 19.547 -2.17 -3.51 1 98.19 67 ILE B CA 1
ATOM 2074 C C . ILE B 1 67 ? 20.766 -2.826 -2.881 1 98.19 67 ILE B C 1
ATOM 2076 O O . ILE B 1 67 ? 21.094 -3.969 -3.203 1 98.19 67 ILE B O 1
ATOM 2080 N N . SER B 1 68 ? 21.359 -2.094 -1.939 1 98 68 SER B N 1
ATOM 2081 C CA . SER B 1 68 ? 22.531 -2.623 -1.251 1 98 68 SER B CA 1
ATOM 2082 C C . SER B 1 68 ? 22.188 -3.877 -0.454 1 98 68 SER B C 1
ATOM 2084 O O . SER B 1 68 ? 22.969 -4.832 -0.424 1 98 68 SER B O 1
ATOM 2086 N N . LYS B 1 69 ? 21.094 -3.877 0.202 1 97.12 69 LYS B N 1
ATOM 2087 C CA . LYS B 1 69 ? 20.656 -5.035 0.979 1 97.12 69 LYS B CA 1
ATOM 2088 C C . LYS B 1 69 ? 20.406 -6.238 0.077 1 97.12 69 LYS B C 1
ATOM 2090 O O . LYS B 1 69 ? 20.766 -7.363 0.418 1 97.12 69 LYS B O 1
ATOM 2095 N N . LEU B 1 70 ? 19.75 -6.008 -1.079 1 98.25 70 LEU B N 1
ATOM 2096 C CA . LEU B 1 70 ? 19.547 -7.078 -2.045 1 98.25 70 LEU B CA 1
ATOM 2097 C C . LEU B 1 70 ? 20.875 -7.668 -2.514 1 98.25 70 LEU B C 1
ATOM 2099 O O . LEU B 1 70 ? 21.016 -8.891 -2.6 1 98.25 70 LEU B O 1
ATOM 2103 N N . GLU B 1 71 ? 21.812 -6.781 -2.783 1 97.88 71 GLU B N 1
ATOM 2104 C CA . GLU B 1 71 ? 23.141 -7.223 -3.197 1 97.88 71 GLU B CA 1
ATOM 2105 C C . GLU B 1 71 ? 23.812 -8.055 -2.107 1 97.88 71 GLU B C 1
ATOM 2107 O O . GLU B 1 71 ? 24.516 -9.031 -2.404 1 97.88 71 GLU B O 1
ATOM 2112 N N . GLN B 1 72 ? 23.625 -7.656 -0.913 1 97.94 72 GLN B N 1
ATOM 2113 C CA . GLN B 1 72 ? 24.156 -8.422 0.209 1 97.94 72 GLN B CA 1
ATOM 2114 C C . GLN B 1 72 ? 23.578 -9.836 0.24 1 97.94 72 GLN B C 1
ATOM 2116 O O . GLN B 1 72 ? 24.312 -10.805 0.416 1 97.94 72 GLN B O 1
ATOM 2121 N N . PHE B 1 73 ? 22.266 -9.953 0.067 1 97.88 73 PHE B N 1
ATOM 2122 C CA . PHE B 1 73 ? 21.625 -11.266 0.047 1 97.88 73 PHE B CA 1
ATOM 2123 C C . PHE B 1 73 ? 22.125 -12.094 -1.124 1 97.88 73 PHE B C 1
ATOM 2125 O O . PHE B 1 73 ? 22.312 -13.305 -0.997 1 97.88 73 PHE B O 1
ATOM 2132 N N . LYS B 1 74 ? 22.375 -11.469 -2.244 1 97.5 74 LYS B N 1
ATOM 2133 C CA . LYS B 1 74 ? 22.891 -12.164 -3.414 1 97.5 74 LYS B CA 1
ATOM 2134 C C . LYS B 1 74 ? 24.281 -12.734 -3.135 1 97.5 74 LYS B C 1
ATOM 2136 O O . LYS B 1 74 ? 24.609 -13.844 -3.553 1 97.5 74 LYS B O 1
ATOM 2141 N N . SER B 1 75 ? 25.062 -11.945 -2.459 1 96.81 75 SER B N 1
ATOM 2142 C CA . SER B 1 75 ? 26.438 -12.359 -2.184 1 96.81 75 SER B CA 1
ATOM 2143 C C . SER B 1 75 ? 26.484 -13.477 -1.151 1 96.81 75 SER B C 1
ATOM 2145 O O . SER B 1 75 ? 27.453 -14.234 -1.092 1 96.81 75 SER B O 1
ATOM 2147 N N . GLN B 1 76 ? 25.406 -13.602 -0.407 1 96.38 76 GLN B N 1
ATOM 2148 C CA . GLN B 1 76 ? 25.375 -14.562 0.692 1 96.38 76 GLN B CA 1
ATOM 2149 C C . GLN B 1 76 ? 24.688 -15.852 0.273 1 96.38 76 GLN B C 1
ATOM 2151 O O . GLN B 1 76 ? 24.562 -16.781 1.07 1 96.38 76 GLN B O 1
ATOM 2156 N N . ASN B 1 77 ? 24.156 -15.875 -0.947 1 94.5 77 ASN B N 1
ATOM 2157 C CA . ASN B 1 77 ? 23.438 -17.031 -1.461 1 94.5 77 ASN B CA 1
ATOM 2158 C C . ASN B 1 77 ? 23.938 -17.438 -2.844 1 94.5 77 ASN B C 1
ATOM 2160 O O . ASN B 1 77 ? 24.141 -16.578 -3.709 1 94.5 77 ASN B O 1
ATOM 2164 N N . ASP B 1 78 ? 24.172 -18.688 -3.045 1 91.81 78 ASP B N 1
ATOM 2165 C CA . ASP B 1 78 ? 24.594 -19.156 -4.359 1 91.81 78 ASP B CA 1
ATOM 2166 C C . ASP B 1 78 ? 23.422 -19.141 -5.348 1 91.81 78 ASP B C 1
ATOM 2168 O O . ASP B 1 78 ? 23.625 -19 -6.555 1 91.81 78 ASP B O 1
ATOM 2172 N N . SER B 1 79 ? 22.25 -19.234 -4.867 1 97.19 79 SER B N 1
ATOM 2173 C CA . SER B 1 79 ? 21.031 -19.234 -5.672 1 97.19 79 SER B CA 1
ATOM 2174 C C . SER B 1 79 ? 20.406 -17.844 -5.746 1 97.19 79 SER B C 1
ATOM 2176 O O . SER B 1 79 ? 19.984 -17.297 -4.727 1 97.19 79 SER B O 1
ATOM 2178 N N . PRO B 1 80 ? 20.328 -17.281 -6.977 1 97.81 80 PRO B N 1
ATOM 2179 C CA . PRO B 1 80 ? 19.688 -15.977 -7.117 1 97.81 80 PRO B CA 1
ATOM 2180 C C . PRO B 1 80 ? 18.234 -15.977 -6.609 1 97.81 80 PRO B C 1
ATOM 2182 O O . PRO B 1 80 ? 17.812 -15.023 -5.949 1 97.81 80 PRO B O 1
ATOM 2185 N N . LEU B 1 81 ? 17.531 -17.031 -6.844 1 97.31 81 LEU B N 1
ATOM 2186 C CA . LEU B 1 81 ? 16.141 -17.109 -6.395 1 97.31 81 LEU B CA 1
ATOM 2187 C C . LEU B 1 81 ? 16.062 -17.188 -4.875 1 97.31 81 LEU B C 1
ATOM 2189 O O . LEU B 1 81 ? 15.18 -16.578 -4.258 1 97.31 81 LEU B O 1
ATOM 2193 N N . ALA B 1 82 ? 16.984 -17.938 -4.289 1 97.5 82 ALA B N 1
ATOM 2194 C CA . ALA B 1 82 ? 17.031 -18.016 -2.832 1 97.5 82 ALA B CA 1
ATOM 2195 C C . ALA B 1 82 ? 17.375 -16.656 -2.217 1 97.5 82 ALA B C 1
ATOM 2197 O O . ALA B 1 82 ? 16.844 -16.297 -1.166 1 97.5 82 ALA B O 1
ATOM 2198 N N . ALA B 1 83 ? 18.25 -15.922 -2.875 1 98.31 83 ALA B N 1
ATOM 2199 C CA . ALA B 1 83 ? 18.609 -14.586 -2.416 1 98.31 83 ALA B CA 1
ATOM 2200 C C . ALA B 1 83 ? 17.406 -13.648 -2.461 1 98.31 83 ALA B C 1
ATOM 2202 O O . ALA B 1 83 ? 17.156 -12.914 -1.508 1 98.31 83 ALA B O 1
ATOM 2203 N N . LEU B 1 84 ? 16.672 -13.727 -3.555 1 98.44 84 LEU B N 1
ATOM 2204 C CA . LEU B 1 84 ? 15.484 -12.883 -3.715 1 98.44 84 LEU B CA 1
ATOM 2205 C C . LEU B 1 84 ? 14.43 -13.227 -2.67 1 98.44 84 LEU B C 1
ATOM 2207 O O . LEU B 1 84 ? 13.844 -12.336 -2.057 1 98.44 84 LEU B O 1
ATOM 2211 N N . LYS B 1 85 ? 14.242 -14.492 -2.453 1 97.88 85 LYS B N 1
ATOM 2212 C CA . LYS B 1 85 ? 13.289 -14.945 -1.442 1 97.88 85 LYS B CA 1
ATOM 2213 C C . LYS B 1 85 ? 13.695 -14.461 -0.051 1 97.88 85 LYS B C 1
ATOM 2215 O O . LYS B 1 85 ? 12.859 -13.977 0.712 1 97.88 85 LYS B O 1
ATOM 2220 N N . ALA B 1 86 ? 14.945 -14.562 0.271 1 97.38 86 ALA B N 1
ATOM 2221 C CA . ALA B 1 86 ? 15.453 -14.117 1.566 1 97.38 86 ALA B CA 1
ATOM 2222 C C . ALA B 1 86 ? 15.273 -12.617 1.739 1 97.38 86 ALA B C 1
ATOM 2224 O O . ALA B 1 86 ? 14.93 -12.148 2.828 1 97.38 86 ALA B O 1
ATOM 2225 N N . PHE B 1 87 ? 15.508 -11.961 0.672 1 97.88 87 PHE B N 1
ATOM 2226 C CA . PHE B 1 87 ? 15.32 -10.516 0.68 1 97.88 87 PHE B CA 1
ATOM 2227 C C . PHE B 1 87 ? 13.867 -10.164 0.956 1 97.88 87 PHE B C 1
ATOM 2229 O O . PHE B 1 87 ? 13.578 -9.297 1.786 1 97.88 87 PHE B O 1
ATOM 2236 N N . VAL B 1 88 ? 12.938 -10.852 0.289 1 97.62 88 VAL B N 1
ATOM 2237 C CA . VAL B 1 88 ? 11.516 -10.594 0.466 1 97.62 88 VAL B CA 1
ATOM 2238 C C . VAL B 1 88 ? 11.109 -10.906 1.905 1 97.62 88 VAL B C 1
ATOM 2240 O O . VAL B 1 88 ? 10.391 -10.125 2.537 1 97.62 88 VAL B O 1
ATOM 2243 N N . LYS B 1 89 ? 11.602 -11.977 2.467 1 96.19 89 LYS B N 1
ATOM 2244 C CA . LYS B 1 89 ? 11.312 -12.328 3.854 1 96.19 89 LYS B CA 1
ATOM 2245 C C . LYS B 1 89 ? 11.812 -11.25 4.812 1 96.19 89 LYS B C 1
ATOM 2247 O O . LYS B 1 89 ? 11.117 -10.883 5.758 1 96.19 89 LYS B O 1
ATOM 2252 N N . HIS B 1 90 ? 12.961 -10.781 4.512 1 94.81 90 HIS B N 1
ATOM 2253 C CA . HIS B 1 90 ? 13.531 -9.719 5.332 1 94.81 90 HIS B CA 1
ATOM 2254 C C . HIS B 1 90 ? 12.656 -8.469 5.301 1 94.81 90 HIS B C 1
ATOM 2256 O O . HIS B 1 90 ? 12.352 -7.891 6.348 1 94.81 90 HIS B O 1
ATOM 2262 N N . LEU B 1 91 ? 12.234 -8.086 4.105 1 94.62 91 LEU B N 1
ATOM 2263 C CA . LEU B 1 91 ? 11.438 -6.879 3.932 1 94.62 91 LEU B CA 1
ATOM 2264 C C . LEU B 1 91 ? 10.102 -7 4.66 1 94.62 91 LEU B C 1
ATOM 2266 O O . LEU B 1 91 ? 9.617 -6.031 5.242 1 94.62 91 LEU B O 1
ATOM 2270 N N . VAL B 1 92 ? 9.523 -8.148 4.629 1 94.12 92 VAL B N 1
ATOM 2271 C CA . VAL B 1 92 ? 8.148 -8.32 5.086 1 94.12 92 VAL B CA 1
ATOM 2272 C C . VAL B 1 92 ? 8.141 -8.664 6.574 1 94.12 92 VAL B C 1
ATOM 2274 O O . VAL B 1 92 ? 7.309 -8.156 7.328 1 94.12 92 VAL B O 1
ATOM 2277 N N . LEU B 1 93 ? 9.062 -9.438 7.07 1 90.94 93 LEU B N 1
ATOM 2278 C CA . LEU B 1 93 ? 9 -9.977 8.422 1 90.94 93 LEU B CA 1
ATOM 2279 C C . LEU B 1 93 ? 9.875 -9.164 9.375 1 90.94 93 LEU B C 1
ATOM 2281 O O . LEU B 1 93 ? 9.539 -9.008 10.555 1 90.94 93 LEU B O 1
ATOM 2285 N N . GLN B 1 94 ? 10.93 -8.617 8.938 1 79.56 94 GLN B N 1
ATOM 2286 C CA . GLN B 1 94 ? 11.852 -7.938 9.844 1 79.56 94 GLN B CA 1
ATOM 2287 C C . GLN B 1 94 ? 11.523 -6.449 9.945 1 79.56 94 GLN B C 1
ATOM 2289 O O . GLN B 1 94 ? 11.906 -5.789 10.914 1 79.56 94 GLN B O 1
ATOM 2294 N N . SER B 1 95 ? 10.914 -5.918 8.969 1 67.5 95 SER B N 1
ATOM 2295 C CA . SER B 1 95 ? 10.547 -4.508 9 1 67.5 95 SER B CA 1
ATOM 2296 C C . SER B 1 95 ? 9.555 -4.219 10.125 1 67.5 95 SER B C 1
ATOM 2298 O O . SER B 1 95 ? 9.391 -3.066 10.531 1 67.5 95 SER B O 1
ATOM 2300 N N . GLN B 1 96 ? 9.07 -5.234 10.57 1 66.81 96 GLN B N 1
ATOM 2301 C CA . GLN B 1 96 ? 8.133 -5.078 11.68 1 66.81 96 GLN B CA 1
ATOM 2302 C C . GLN B 1 96 ? 8.867 -4.836 12.992 1 66.81 96 GLN B C 1
ATOM 2304 O O . GLN B 1 96 ? 8.297 -4.27 13.93 1 66.81 96 GLN B O 1
ATOM 2309 N N . LYS B 1 97 ? 10.148 -5.266 12.695 1 67.62 97 LYS B N 1
ATOM 2310 C CA . LYS B 1 97 ? 10.977 -5.164 13.898 1 67.62 97 LYS B CA 1
ATOM 2311 C C . LYS B 1 97 ? 12.156 -4.227 13.672 1 67.62 97 LYS B C 1
ATOM 2313 O O . LYS B 1 97 ? 12.945 -4.426 12.742 1 67.62 97 LYS B O 1
ATOM 2318 N N . GLY B 1 98 ? 12.07 -3.02 14.242 1 72.75 98 GLY B N 1
ATOM 2319 C CA . GLY B 1 98 ? 13.266 -2.191 14.25 1 72.75 98 GLY B CA 1
ATOM 2320 C C . GLY B 1 98 ? 13.25 -1.098 13.203 1 72.75 98 GLY B C 1
ATOM 2321 O O . GLY B 1 98 ? 14.062 -0.173 13.25 1 72.75 98 GLY B O 1
ATOM 2322 N N . ALA B 1 99 ? 12.453 -1.299 12.203 1 83.38 99 ALA B N 1
ATOM 2323 C CA . ALA B 1 99 ? 12.359 -0.251 11.188 1 83.38 99 ALA B CA 1
ATOM 2324 C C . ALA B 1 99 ? 11.469 0.89 11.664 1 83.38 99 ALA B C 1
ATOM 2326 O O . ALA B 1 99 ? 10.586 0.69 12.5 1 83.38 99 ALA B O 1
ATOM 2327 N N . PRO B 1 100 ? 11.75 2.072 11.156 1 86.12 100 PRO B N 1
ATOM 2328 C CA . PRO B 1 100 ? 10.914 3.205 11.555 1 86.12 100 PRO B CA 1
ATOM 2329 C C . PRO B 1 100 ? 9.43 2.963 11.297 1 86.12 100 PRO B C 1
ATOM 2331 O O . PRO B 1 100 ? 8.578 3.508 12.008 1 86.12 100 PRO B O 1
ATOM 2334 N N . ASP B 1 101 ? 9.188 2.174 10.289 1 86.94 101 ASP B N 1
ATOM 2335 C CA . ASP B 1 101 ? 7.828 1.825 9.898 1 86.94 101 ASP B CA 1
ATOM 2336 C C . ASP B 1 101 ? 7.785 0.471 9.188 1 86.94 101 ASP B C 1
ATOM 2338 O O . ASP B 1 101 ? 8.75 0.084 8.523 1 86.94 101 ASP B O 1
ATOM 2342 N N . GLY B 1 102 ? 6.695 -0.252 9.336 1 87.25 102 GLY B N 1
ATOM 2343 C CA . GLY B 1 102 ? 6.535 -1.53 8.664 1 87.25 102 GLY B CA 1
ATOM 2344 C C . GLY B 1 102 ? 6.199 -1.39 7.191 1 87.25 102 GLY B C 1
ATOM 2345 O O . GLY B 1 102 ? 6.262 -2.365 6.441 1 87.25 102 GLY B O 1
ATOM 2346 N N . MET B 1 103 ? 5.945 -0.218 6.781 1 90.38 103 MET B N 1
ATOM 2347 C CA . MET B 1 103 ? 5.613 0.05 5.383 1 90.38 103 MET B CA 1
ATOM 2348 C C . MET B 1 103 ? 6.852 0.488 4.605 1 90.38 103 MET B C 1
ATOM 2350 O O . MET B 1 103 ? 7.754 1.109 5.168 1 90.38 103 MET B O 1
ATOM 2354 N N . CYS B 1 104 ? 6.859 0.093 3.336 1 93.31 104 CYS B N 1
ATOM 2355 C CA . CYS B 1 104 ? 7.879 0.599 2.424 1 93.31 104 CYS B CA 1
ATOM 2356 C C . CYS B 1 104 ? 7.758 2.107 2.25 1 93.31 104 CYS B C 1
ATOM 2358 O O . CYS B 1 104 ? 6.684 2.615 1.922 1 93.31 104 CYS B O 1
ATOM 2360 N N . MET B 1 105 ? 8.82 2.826 2.373 1 96 105 MET B N 1
ATOM 2361 C CA . MET B 1 105 ? 8.766 4.277 2.246 1 96 105 MET B CA 1
ATOM 2362 C C . MET B 1 105 ? 8.328 4.688 0.844 1 96 105 MET B C 1
ATOM 2364 O O . MET B 1 105 ? 7.645 5.703 0.673 1 96 105 MET B O 1
ATOM 2368 N N . LEU B 1 106 ? 8.758 3.916 -0.171 1 97.12 106 LEU B N 1
ATOM 2369 C CA . LEU B 1 106 ? 8.406 4.246 -1.549 1 97.12 106 LEU B CA 1
ATOM 2370 C C . LEU B 1 106 ? 6.906 4.078 -1.784 1 97.12 106 LEU B C 1
ATOM 2372 O O . LEU B 1 106 ? 6.254 4.977 -2.316 1 97.12 106 LEU B O 1
ATOM 2376 N N . ALA B 1 107 ? 6.375 2.924 -1.323 1 94.81 107 ALA B N 1
ATOM 2377 C CA . ALA B 1 107 ? 4.941 2.697 -1.45 1 94.81 107 ALA B CA 1
ATOM 2378 C C . ALA B 1 107 ? 4.148 3.711 -0.628 1 94.81 107 ALA B C 1
ATOM 2380 O O . ALA B 1 107 ? 3.105 4.199 -1.069 1 94.81 107 ALA B O 1
ATOM 2381 N N . LYS B 1 108 ? 4.629 3.99 0.525 1 94.81 108 LYS B N 1
ATOM 2382 C CA . LYS B 1 108 ? 4.027 5.012 1.379 1 94.81 108 LYS B CA 1
ATOM 2383 C C . LYS B 1 108 ? 3.955 6.355 0.66 1 94.81 108 LYS B C 1
ATOM 2385 O O . LYS B 1 108 ? 2.943 7.055 0.744 1 94.81 108 LYS B O 1
ATOM 2390 N N . SER B 1 109 ? 5.012 6.75 -0.037 1 96.75 109 SER B N 1
ATOM 2391 C CA . SER B 1 109 ? 5.094 8.031 -0.73 1 96.75 109 SER B CA 1
ATOM 2392 C C . SER B 1 109 ? 4.125 8.086 -1.909 1 96.75 109 SER B C 1
ATOM 2394 O O . SER B 1 109 ? 3.408 9.07 -2.088 1 96.75 109 SER B O 1
ATOM 2396 N N . VAL B 1 110 ? 4.055 7.012 -2.65 1 94.75 110 VAL B N 1
ATOM 2397 C CA . VAL B 1 110 ? 3.152 6.957 -3.795 1 94.75 110 VAL B CA 1
ATOM 2398 C C . VAL B 1 110 ? 1.704 7.016 -3.314 1 94.75 110 VAL B C 1
ATOM 2400 O O . VAL B 1 110 ? 0.851 7.617 -3.969 1 94.75 110 VAL B O 1
ATOM 2403 N N . ALA B 1 111 ? 1.447 6.395 -2.182 1 93.38 111 ALA B N 1
ATOM 2404 C CA . ALA B 1 111 ? 0.101 6.383 -1.617 1 93.38 111 ALA B CA 1
ATOM 2405 C C . ALA B 1 111 ? -0.29 7.766 -1.104 1 93.38 111 ALA B C 1
ATOM 2407 O O . ALA B 1 111 ? -1.447 8.18 -1.223 1 93.38 111 ALA B O 1
ATOM 2408 N N . GLU B 1 112 ? 0.654 8.445 -0.605 1 93.75 112 GLU B N 1
ATOM 2409 C CA . GLU B 1 112 ? 0.407 9.688 0.117 1 93.75 112 GLU B CA 1
ATOM 2410 C C . GLU B 1 112 ? 0.362 10.875 -0.834 1 93.75 112 GLU B C 1
ATOM 2412 O O . GLU B 1 112 ? -0.438 11.797 -0.648 1 93.75 112 GLU B O 1
ATOM 2417 N N . LEU B 1 113 ? 1.196 10.93 -1.827 1 94.31 113 LEU B N 1
ATOM 2418 C CA . LEU B 1 113 ? 1.409 12.109 -2.656 1 94.31 113 LEU B CA 1
ATOM 2419 C C . LEU B 1 113 ? 0.406 12.156 -3.805 1 94.31 113 LEU B C 1
ATOM 2421 O O . LEU B 1 113 ? -0.116 11.117 -4.219 1 94.31 113 LEU B O 1
ATOM 2425 N N . THR B 1 114 ? 0.124 13.344 -4.191 1 90.81 114 THR B N 1
ATOM 2426 C CA . THR B 1 114 ? -0.831 13.586 -5.266 1 90.81 114 THR B CA 1
ATOM 2427 C C . THR B 1 114 ? -0.218 14.477 -6.34 1 90.81 114 THR B C 1
ATOM 2429 O O . THR B 1 114 ? 0.982 14.758 -6.309 1 90.81 114 THR B O 1
ATOM 2432 N N . GLU B 1 115 ? -1.041 14.891 -7.266 1 88.62 115 GLU B N 1
ATOM 2433 C CA . GLU B 1 115 ? -0.585 15.773 -8.336 1 88.62 115 GLU B CA 1
ATOM 2434 C C . GLU B 1 115 ? -0.135 17.125 -7.785 1 88.62 115 GLU B C 1
ATOM 2436 O O . GLU B 1 115 ? 0.63 17.844 -8.438 1 88.62 115 GLU B O 1
ATOM 2441 N N . ALA B 1 116 ? -0.554 17.422 -6.598 1 89.31 116 ALA B N 1
ATOM 2442 C CA . ALA B 1 116 ? -0.097 18.641 -5.926 1 89.31 116 ALA B CA 1
ATOM 2443 C C . ALA B 1 116 ? 1.393 18.562 -5.605 1 89.31 116 ALA B C 1
ATOM 2445 O O . ALA B 1 116 ? 2.031 19.578 -5.34 1 89.31 116 ALA B O 1
ATOM 2446 N N . ASN B 1 117 ? 1.963 17.312 -5.613 1 93.81 117 ASN B N 1
ATOM 2447 C CA . ASN B 1 117 ? 3.379 17.047 -5.398 1 93.81 117 ASN B CA 1
ATOM 2448 C C . ASN B 1 117 ? 3.975 16.234 -6.555 1 93.81 117 ASN B C 1
ATOM 2450 O O . ASN B 1 117 ? 4.668 15.242 -6.336 1 93.81 117 ASN B O 1
ATOM 2454 N N . GLN B 1 118 ? 3.721 16.672 -7.699 1 94.19 118 GLN B N 1
ATOM 2455 C CA . GLN B 1 118 ? 3.992 15.844 -8.875 1 94.19 118 GLN B CA 1
ATOM 2456 C C . GLN B 1 118 ? 5.465 15.453 -8.945 1 94.19 118 GLN B C 1
ATOM 2458 O O . GLN B 1 118 ? 5.797 14.312 -9.25 1 94.19 118 GLN B O 1
ATOM 2463 N N . ASP B 1 119 ? 6.309 16.391 -8.672 1 96 119 ASP B N 1
ATOM 2464 C CA . ASP B 1 119 ? 7.738 16.125 -8.758 1 96 119 ASP B CA 1
ATOM 2465 C C . ASP B 1 119 ? 8.156 15.055 -7.754 1 96 119 ASP B C 1
ATOM 2467 O O . ASP B 1 119 ? 8.977 14.188 -8.07 1 96 119 ASP B O 1
ATOM 2471 N N . LEU B 1 120 ? 7.676 15.148 -6.52 1 97.38 120 LEU B N 1
ATOM 2472 C CA . LEU B 1 120 ? 7.969 14.164 -5.488 1 97.38 120 LEU B CA 1
ATOM 2473 C C . LEU B 1 120 ? 7.383 12.805 -5.855 1 97.38 120 LEU B C 1
ATOM 2475 O O . LEU B 1 120 ? 8.031 11.773 -5.664 1 97.38 120 LEU B O 1
ATOM 2479 N N . LEU B 1 121 ? 6.176 12.852 -6.367 1 96 121 LEU B N 1
ATOM 2480 C CA . LEU B 1 121 ? 5.508 11.625 -6.797 1 96 121 LEU B CA 1
ATOM 2481 C C . LEU B 1 121 ? 6.297 10.938 -7.902 1 96 121 LEU B C 1
ATOM 2483 O O . LEU B 1 121 ? 6.477 9.719 -7.879 1 96 121 LEU B O 1
ATOM 2487 N N . ASP B 1 122 ? 6.812 11.695 -8.852 1 96.81 122 ASP B N 1
ATOM 2488 C CA . ASP B 1 122 ? 7.613 11.156 -9.945 1 96.81 122 ASP B CA 1
ATOM 2489 C C . ASP B 1 122 ? 8.891 10.5 -9.414 1 96.81 122 ASP B C 1
ATOM 2491 O O . ASP B 1 122 ? 9.32 9.469 -9.938 1 96.81 122 ASP B O 1
ATOM 2495 N N . GLU B 1 123 ? 9.445 11.117 -8.398 1 97.44 123 GLU B N 1
ATOM 2496 C CA . GLU B 1 123 ? 10.648 10.539 -7.797 1 97.44 123 GLU B CA 1
ATOM 2497 C C . GLU B 1 123 ? 10.328 9.219 -7.105 1 97.44 123 GLU B C 1
ATOM 2499 O O . GLU B 1 123 ? 11.094 8.258 -7.215 1 97.44 123 GLU B O 1
ATOM 2504 N N . ALA B 1 124 ? 9.281 9.156 -6.406 1 97.69 124 ALA B N 1
ATOM 2505 C CA . ALA B 1 124 ? 8.859 7.922 -5.746 1 97.69 124 ALA B CA 1
ATOM 2506 C C . ALA B 1 124 ? 8.594 6.816 -6.766 1 97.69 124 ALA B C 1
ATOM 2508 O O . ALA B 1 124 ? 9.023 5.676 -6.582 1 97.69 124 ALA B O 1
ATOM 2509 N N . ARG B 1 125 ? 7.91 7.199 -7.871 1 96.81 125 ARG B N 1
ATOM 2510 C CA . ARG B 1 125 ? 7.629 6.25 -8.938 1 96.81 125 ARG B CA 1
ATOM 2511 C C . ARG B 1 125 ? 8.922 5.734 -9.57 1 96.81 125 ARG B C 1
ATOM 2513 O O . ARG B 1 125 ? 9.07 4.531 -9.797 1 96.81 125 ARG B O 1
ATOM 2520 N N . HIS B 1 126 ? 9.781 6.641 -9.812 1 97.25 126 HIS B N 1
ATOM 2521 C CA . HIS B 1 126 ? 11.078 6.281 -10.375 1 97.25 126 HIS B CA 1
ATOM 2522 C C . HIS B 1 126 ? 11.82 5.309 -9.469 1 97.25 126 HIS B C 1
ATOM 2524 O O . HIS B 1 126 ? 12.383 4.316 -9.938 1 97.25 126 HIS B O 1
ATOM 2530 N N . SER B 1 127 ? 11.82 5.566 -8.195 1 98 127 SER B N 1
ATOM 2531 C CA . SER B 1 127 ? 12.5 4.727 -7.219 1 98 127 SER B CA 1
ATOM 2532 C C . SER B 1 127 ? 11.914 3.32 -7.188 1 98 127 SER B C 1
ATOM 2534 O O . SER B 1 127 ? 12.641 2.334 -7.105 1 98 127 SER B O 1
ATOM 2536 N N . LEU B 1 128 ? 10.609 3.213 -7.266 1 97.62 128 LEU B N 1
ATOM 2537 C CA . LEU B 1 128 ? 9.953 1.909 -7.312 1 97.62 128 LEU B CA 1
ATOM 2538 C C . LEU B 1 128 ? 10.359 1.144 -8.57 1 97.62 128 LEU B C 1
ATOM 2540 O O . LEU B 1 128 ? 10.641 -0.054 -8.508 1 97.62 128 LEU B O 1
ATOM 2544 N N . ARG B 1 129 ? 10.414 1.843 -9.68 1 97 129 ARG B N 1
ATOM 2545 C CA . ARG B 1 129 ? 10.812 1.213 -10.93 1 97 129 ARG B CA 1
ATOM 2546 C C . ARG B 1 129 ? 12.258 0.75 -10.883 1 97 129 ARG B C 1
ATOM 2548 O O . ARG B 1 129 ? 12.602 -0.31 -11.414 1 97 129 ARG B O 1
ATOM 2555 N N . LEU B 1 130 ? 13.047 1.572 -10.281 1 97.88 130 LEU B N 1
ATOM 2556 C CA . LEU B 1 130 ? 14.445 1.197 -10.125 1 97.88 130 LEU B CA 1
ATOM 2557 C C . LEU B 1 130 ? 14.578 -0.079 -9.305 1 97.88 130 LEU B C 1
ATOM 2559 O O . LEU B 1 130 ? 15.344 -0.98 -9.664 1 97.88 130 LEU B O 1
ATOM 2563 N N . MET B 1 131 ? 13.891 -0.198 -8.211 1 97.88 131 MET B N 1
ATOM 2564 C CA . MET B 1 131 ? 13.906 -1.402 -7.387 1 97.88 131 MET B CA 1
ATOM 2565 C C . MET B 1 131 ? 13.414 -2.611 -8.18 1 97.88 131 MET B C 1
ATOM 2567 O O . MET B 1 131 ? 13.992 -3.697 -8.078 1 97.88 131 MET B O 1
ATOM 2571 N N . GLU B 1 132 ? 12.359 -2.416 -8.922 1 97.69 132 GLU B N 1
ATOM 2572 C CA . GLU B 1 132 ? 11.82 -3.494 -9.742 1 97.69 132 GLU B CA 1
ATOM 2573 C C . GLU B 1 132 ? 12.859 -3.984 -10.75 1 97.69 132 GLU B C 1
ATOM 2575 O O . GLU B 1 132 ? 12.969 -5.188 -11 1 97.69 132 GLU B O 1
ATOM 2580 N N . SER B 1 133 ? 13.602 -3.049 -11.336 1 98.31 133 SER B N 1
ATOM 2581 C CA . SER B 1 133 ? 14.641 -3.42 -12.289 1 98.31 133 SER B CA 1
ATOM 2582 C C . SER B 1 133 ? 15.719 -4.27 -11.625 1 98.31 133 SER B C 1
ATOM 2584 O O . SER B 1 133 ? 16.297 -5.156 -12.258 1 98.31 133 SER B O 1
ATOM 2586 N N . GLN B 1 134 ? 15.961 -3.98 -10.336 1 98.69 134 GLN B N 1
ATOM 2587 C CA . GLN B 1 134 ? 16.922 -4.805 -9.602 1 98.69 134 GLN B CA 1
ATOM 2588 C C . GLN B 1 134 ? 16.391 -6.219 -9.398 1 98.69 134 GLN B C 1
ATOM 2590 O O . GLN B 1 134 ? 17.141 -7.191 -9.492 1 98.69 134 GLN B O 1
ATOM 2595 N N . PHE B 1 135 ? 15.117 -6.375 -9.109 1 98.69 135 PHE B N 1
ATOM 2596 C CA . PHE B 1 135 ? 14.516 -7.699 -9.023 1 98.69 135 PHE B CA 1
ATOM 2597 C C . PHE B 1 135 ? 14.672 -8.461 -10.336 1 98.69 135 PHE B C 1
ATOM 2599 O O . PHE B 1 135 ? 15 -9.648 -10.336 1 98.69 135 PHE B O 1
ATOM 2606 N N . GLU B 1 136 ? 14.414 -7.719 -11.422 1 98.69 136 GLU B N 1
ATOM 2607 C CA . GLU B 1 136 ? 14.508 -8.359 -12.727 1 98.69 136 GLU B CA 1
ATOM 2608 C C . GLU B 1 136 ? 15.922 -8.859 -12.992 1 98.69 136 GLU B C 1
ATOM 2610 O O . GLU B 1 136 ? 16.109 -9.945 -13.555 1 98.69 136 GLU B O 1
ATOM 2615 N N . LEU B 1 137 ? 16.891 -8.094 -12.633 1 98.62 137 LEU B N 1
ATOM 2616 C CA . LEU B 1 137 ? 18.281 -8.5 -12.82 1 98.62 137 LEU B CA 1
ATOM 2617 C C . LEU B 1 137 ? 18.578 -9.797 -12.07 1 98.62 137 LEU B C 1
ATOM 2619 O O . LEU B 1 137 ? 19.266 -10.68 -12.594 1 98.62 137 LEU B O 1
ATOM 2623 N N . VAL B 1 138 ? 18.078 -9.914 -10.852 1 98.56 138 VAL B N 1
ATOM 2624 C CA . VAL B 1 138 ? 18.266 -11.133 -10.062 1 98.56 138 VAL B CA 1
ATOM 2625 C C . VAL B 1 138 ? 17.578 -12.305 -10.758 1 98.56 138 VAL B C 1
ATOM 2627 O O . VAL B 1 138 ? 18.141 -13.406 -10.82 1 98.56 138 VAL B O 1
ATOM 2630 N N . LEU B 1 139 ? 16.406 -12.086 -11.312 1 98.69 139 LEU B N 1
ATOM 2631 C CA . LEU B 1 139 ? 15.648 -13.133 -11.984 1 98.69 139 LEU B CA 1
ATOM 2632 C C . LEU B 1 139 ? 16.344 -13.562 -13.273 1 98.69 139 LEU B C 1
ATOM 2634 O O . LEU B 1 139 ? 16.328 -14.75 -13.625 1 98.69 139 LEU B O 1
ATOM 2638 N N . GLN B 1 140 ? 16.938 -12.609 -13.945 1 98.5 140 GLN B N 1
ATOM 2639 C CA . GLN B 1 140 ? 17.719 -12.93 -15.133 1 98.5 140 GLN B CA 1
ATOM 2640 C C . GLN B 1 140 ? 18.922 -13.797 -14.789 1 98.5 140 GLN B C 1
ATOM 2642 O O . GLN B 1 140 ? 19.25 -14.734 -15.523 1 98.5 140 GLN B O 1
ATOM 2647 N N . GLN B 1 141 ? 19.531 -13.477 -13.711 1 97.94 141 GLN B N 1
ATOM 2648 C CA . GLN B 1 141 ? 20.641 -14.305 -13.234 1 97.94 141 GLN B CA 1
ATOM 2649 C C . GLN B 1 141 ? 20.156 -15.719 -12.906 1 97.94 141 GLN B C 1
ATOM 2651 O O . GLN B 1 141 ? 20.859 -16.688 -13.195 1 97.94 141 GLN B O 1
ATOM 2656 N N . ALA B 1 142 ? 19.031 -15.781 -12.273 1 97.94 142 ALA B N 1
ATOM 2657 C CA . ALA B 1 142 ? 18.438 -17.078 -11.969 1 97.94 142 ALA B CA 1
ATOM 2658 C C . ALA B 1 142 ? 18.188 -17.891 -13.242 1 97.94 142 ALA B C 1
ATOM 2660 O O . ALA B 1 142 ? 18.391 -19.109 -13.266 1 97.94 142 ALA B O 1
ATOM 2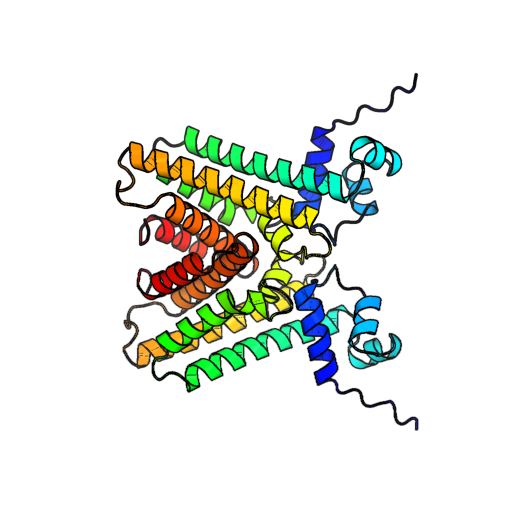661 N N . GLN B 1 143 ? 17.734 -17.203 -14.273 1 97.44 143 GLN B N 1
ATOM 2662 C CA . GLN B 1 143 ? 17.516 -17.859 -15.562 1 97.44 143 GLN B CA 1
ATOM 2663 C C . GLN B 1 143 ? 18.844 -18.359 -16.156 1 97.44 143 GLN B C 1
ATOM 2665 O O . GLN B 1 143 ? 18.906 -19.469 -16.656 1 97.44 143 GLN B O 1
ATOM 2670 N N . GLN B 1 144 ? 19.812 -17.547 -16.078 1 96.88 144 GLN B N 1
ATOM 2671 C CA . GLN B 1 144 ? 21.141 -17.891 -16.594 1 96.88 144 GLN B CA 1
ATOM 2672 C C . GLN B 1 144 ? 21.719 -19.109 -15.891 1 96.88 144 GLN B C 1
ATOM 2674 O O . GLN B 1 144 ? 22.422 -19.922 -16.5 1 96.88 144 GLN B O 1
ATOM 2679 N N . GLN B 1 145 ? 21.375 -19.281 -14.648 1 96.56 145 GLN B N 1
ATOM 2680 C CA . GLN B 1 145 ? 21.922 -20.359 -13.844 1 96.56 145 GLN B CA 1
ATOM 2681 C C . GLN B 1 145 ? 21.016 -21.594 -13.898 1 96.56 145 GLN B C 1
ATOM 2683 O O . GLN B 1 145 ? 21.297 -22.594 -13.234 1 96.56 145 GLN B O 1
ATOM 2688 N N . GLY B 1 146 ? 19.938 -21.469 -14.555 1 96.44 146 GLY B N 1
ATOM 2689 C CA . GLY B 1 146 ? 19.078 -22.609 -14.781 1 96.44 146 GLY B CA 1
ATOM 2690 C C . GLY B 1 146 ? 18.078 -22.828 -13.664 1 96.44 146 GLY B C 1
ATOM 2691 O O . GLY B 1 146 ? 17.375 -23.844 -13.656 1 96.44 146 GLY B O 1
ATOM 2692 N N . GLU B 1 147 ? 17.938 -21.875 -12.711 1 95.81 147 GLU B N 1
ATOM 2693 C CA . GLU B 1 147 ? 16.984 -21.984 -11.602 1 95.81 147 GLU B CA 1
ATOM 2694 C C . GLU B 1 147 ? 15.578 -21.594 -12.039 1 95.81 147 GLU B C 1
ATOM 2696 O O . GLU B 1 147 ? 14.602 -22.016 -11.422 1 95.81 147 GLU B O 1
ATOM 2701 N N . LEU B 1 148 ? 15.555 -20.766 -13.047 1 96.25 148 LEU B N 1
ATOM 2702 C CA . LEU B 1 148 ? 14.312 -20.281 -13.641 1 96.25 148 LEU B CA 1
ATOM 2703 C C . LEU B 1 148 ? 14.234 -20.641 -15.117 1 96.25 148 LEU B C 1
ATOM 2705 O O . LEU B 1 148 ? 15.227 -20.516 -15.844 1 96.25 148 LEU B O 1
ATOM 2709 N N . SER B 1 149 ? 13.039 -21.172 -15.492 1 96.69 149 SER B N 1
ATOM 2710 C CA . SER B 1 149 ? 12.883 -21.594 -16.875 1 96.69 149 SER B CA 1
ATOM 2711 C C . SER B 1 149 ? 13.156 -20.453 -17.844 1 96.69 149 SER B C 1
ATOM 2713 O O . SER B 1 149 ? 12.789 -19.297 -17.578 1 96.69 149 SER B O 1
ATOM 2715 N N . ALA B 1 150 ? 13.727 -20.719 -19 1 95.94 150 ALA B N 1
ATOM 2716 C CA . ALA B 1 150 ? 14.117 -19.719 -19.984 1 95.94 150 ALA B CA 1
ATOM 2717 C C . ALA B 1 150 ? 12.891 -19.062 -20.625 1 95.94 150 ALA B C 1
ATOM 2719 O O . ALA B 1 150 ? 12.984 -17.969 -21.188 1 95.94 150 ALA B O 1
ATOM 2720 N N . ASP B 1 151 ? 11.789 -19.688 -20.531 1 96.25 151 ASP B N 1
ATOM 2721 C CA . ASP B 1 151 ? 10.594 -19.188 -21.203 1 96.25 151 ASP B CA 1
ATOM 2722 C C . ASP B 1 151 ? 9.844 -18.188 -20.328 1 96.25 151 ASP B C 1
ATOM 2724 O O . ASP B 1 151 ? 8.898 -17.547 -20.781 1 96.25 151 ASP B O 1
ATOM 2728 N N . LYS B 1 152 ? 10.328 -18.125 -19.047 1 96.94 152 LYS B N 1
ATOM 2729 C CA . LYS B 1 152 ? 9.68 -17.188 -18.141 1 96.94 152 LYS B CA 1
ATOM 2730 C C . LYS B 1 152 ? 10.039 -15.742 -18.5 1 96.94 152 LYS B C 1
ATOM 2732 O O . LYS B 1 152 ? 11.18 -15.461 -18.859 1 96.94 152 LYS B O 1
ATOM 2737 N N . ASP B 1 153 ? 9.039 -14.859 -18.484 1 97.56 153 ASP B N 1
ATOM 2738 C CA . ASP B 1 153 ? 9.25 -13.43 -18.672 1 97.56 153 ASP B CA 1
ATOM 2739 C C . ASP B 1 153 ? 9.75 -12.766 -17.391 1 97.56 153 ASP B C 1
ATOM 2741 O O . ASP B 1 153 ? 8.961 -12.477 -16.484 1 97.56 153 ASP B O 1
ATOM 2745 N N . THR B 1 154 ? 11.039 -12.43 -17.328 1 98.19 154 THR B N 1
ATOM 2746 C CA . THR B 1 154 ? 11.633 -11.93 -16.094 1 98.19 154 THR B CA 1
ATOM 2747 C C . THR B 1 154 ? 11.094 -10.547 -15.75 1 98.19 154 THR B C 1
ATOM 2749 O O . THR B 1 154 ? 11.062 -10.156 -14.578 1 98.19 154 THR B O 1
ATOM 2752 N N . HIS B 1 155 ? 10.641 -9.766 -16.734 1 97.12 155 HIS B N 1
ATOM 2753 C CA . HIS B 1 155 ? 10.008 -8.484 -16.469 1 97.12 155 HIS B CA 1
ATOM 2754 C C . HIS B 1 155 ? 8.688 -8.664 -15.734 1 97.12 155 HIS B C 1
ATOM 2756 O O . HIS B 1 155 ? 8.414 -7.973 -14.75 1 97.12 155 HIS B O 1
ATOM 2762 N N . ARG B 1 156 ? 7.934 -9.602 -16.203 1 96.81 156 ARG B N 1
ATOM 2763 C CA . ARG B 1 156 ? 6.648 -9.891 -15.586 1 96.81 156 ARG B CA 1
ATOM 2764 C C . ARG B 1 156 ? 6.836 -10.461 -14.18 1 96.81 156 ARG B C 1
ATOM 2766 O O . ARG B 1 156 ? 6.082 -10.133 -13.266 1 96.81 156 ARG B O 1
ATOM 2773 N N . LEU B 1 157 ? 7.855 -11.289 -14.062 1 97.81 157 LEU B N 1
ATOM 2774 C CA . LEU B 1 157 ? 8.133 -11.867 -12.75 1 97.81 157 LEU B CA 1
ATOM 2775 C C . LEU B 1 157 ? 8.586 -10.797 -11.766 1 97.81 157 LEU B C 1
ATOM 2777 O O . LEU B 1 157 ? 8.227 -10.836 -10.586 1 97.81 157 LEU B O 1
ATOM 2781 N N . ALA B 1 158 ? 9.359 -9.828 -12.227 1 98.06 158 ALA B N 1
ATOM 2782 C CA . ALA B 1 158 ? 9.789 -8.727 -11.375 1 98.06 158 ALA B CA 1
ATOM 2783 C C . ALA B 1 158 ? 8.602 -7.891 -10.906 1 98.06 158 ALA B C 1
ATOM 2785 O O . ALA B 1 158 ? 8.539 -7.5 -9.734 1 98.06 158 ALA B O 1
ATOM 2786 N N . SER B 1 159 ? 7.645 -7.664 -11.836 1 97.44 159 SER B N 1
ATOM 2787 C CA . SER B 1 159 ? 6.422 -6.953 -11.469 1 97.44 159 SER B CA 1
ATOM 2788 C C . SER B 1 159 ? 5.625 -7.727 -10.422 1 97.44 159 SER B C 1
ATOM 2790 O O . SER B 1 159 ? 5.098 -7.137 -9.477 1 97.44 159 SER B O 1
ATOM 2792 N N . HIS B 1 160 ? 5.598 -9.039 -10.609 1 97.25 160 HIS B N 1
ATOM 2793 C CA . HIS B 1 160 ? 4.918 -9.898 -9.648 1 97.25 160 HIS B CA 1
ATOM 2794 C C . HIS B 1 160 ? 5.551 -9.797 -8.266 1 97.25 160 HIS B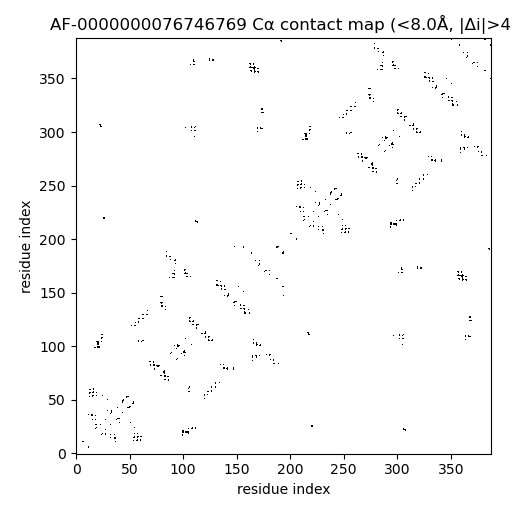 C 1
ATOM 2796 O O . HIS B 1 160 ? 4.844 -9.664 -7.262 1 97.25 160 HIS B O 1
ATOM 2802 N N . VAL B 1 161 ? 6.875 -9.805 -8.203 1 98.19 161 VAL B N 1
ATOM 2803 C CA . VAL B 1 161 ? 7.598 -9.703 -6.938 1 98.19 161 VAL B CA 1
ATOM 2804 C C . VAL B 1 161 ? 7.289 -8.367 -6.266 1 98.19 161 VAL B C 1
ATOM 2806 O O . VAL B 1 161 ? 6.988 -8.32 -5.066 1 98.19 161 VAL B O 1
ATOM 2809 N N . GLN B 1 162 ? 7.312 -7.309 -7.039 1 97.5 162 GLN B N 1
ATOM 2810 C CA . GLN B 1 162 ? 7.043 -5.988 -6.488 1 97.5 162 GLN B CA 1
ATOM 2811 C C . GLN B 1 162 ? 5.617 -5.895 -5.953 1 97.5 162 GLN B C 1
ATOM 2813 O O . GLN B 1 162 ? 5.391 -5.355 -4.867 1 97.5 162 GLN B O 1
ATOM 2818 N N . ILE B 1 163 ? 4.656 -6.402 -6.68 1 97.31 163 ILE B N 1
ATOM 2819 C CA . ILE B 1 163 ? 3.25 -6.387 -6.293 1 97.31 163 ILE B CA 1
ATOM 2820 C C . ILE B 1 163 ? 3.061 -7.18 -5.004 1 97.31 163 ILE B C 1
ATOM 2822 O O . ILE B 1 163 ? 2.373 -6.73 -4.082 1 97.31 163 ILE B O 1
ATOM 2826 N N . GLN B 1 164 ? 3.699 -8.32 -4.918 1 97.81 164 GLN B N 1
ATOM 2827 C CA . GLN B 1 164 ? 3.58 -9.156 -3.73 1 97.81 164 GLN B CA 1
ATOM 2828 C C . GLN B 1 164 ? 4.188 -8.469 -2.51 1 97.81 164 GLN B C 1
ATOM 2830 O O . GLN B 1 164 ? 3.596 -8.477 -1.428 1 97.81 164 GLN B O 1
ATOM 2835 N N . ILE B 1 165 ? 5.336 -7.852 -2.676 1 97.19 165 ILE B N 1
ATOM 2836 C CA . ILE B 1 165 ? 5.977 -7.156 -1.564 1 97.19 165 ILE B CA 1
ATOM 2837 C C . ILE B 1 165 ? 5.055 -6.059 -1.041 1 97.19 165 ILE B C 1
ATOM 2839 O O . ILE B 1 165 ? 4.824 -5.957 0.166 1 97.19 165 ILE B O 1
ATOM 2843 N N . ALA B 1 166 ? 4.539 -5.25 -1.979 1 96.38 166 ALA B N 1
ATOM 2844 C CA . ALA B 1 166 ? 3.654 -4.156 -1.59 1 96.38 166 ALA B CA 1
ATOM 2845 C C . ALA B 1 166 ? 2.422 -4.684 -0.859 1 96.38 166 ALA B C 1
ATOM 2847 O O . ALA B 1 166 ? 2.037 -4.152 0.185 1 96.38 166 ALA B O 1
ATOM 2848 N N . GLY B 1 167 ? 1.848 -5.711 -1.384 1 96.88 167 GLY B N 1
ATOM 2849 C CA . GLY B 1 167 ? 0.667 -6.297 -0.771 1 96.88 167 GLY B CA 1
ATOM 2850 C C . GLY B 1 167 ? 0.945 -6.914 0.588 1 96.88 167 GLY B C 1
ATOM 2851 O O . GLY B 1 167 ? 0.191 -6.699 1.539 1 96.88 167 GLY B O 1
ATOM 2852 N N . LEU B 1 168 ? 2.016 -7.668 0.699 1 96.81 168 LEU B N 1
ATOM 2853 C CA . LEU B 1 168 ? 2.363 -8.359 1.935 1 96.81 168 LEU B CA 1
ATOM 2854 C C . LEU B 1 168 ? 2.705 -7.367 3.039 1 96.81 168 LEU B C 1
ATOM 2856 O O . LEU B 1 168 ? 2.305 -7.551 4.191 1 96.81 168 LEU B O 1
ATOM 2860 N N . ARG B 1 169 ? 3.393 -6.328 2.709 1 94.5 169 ARG B N 1
ATOM 2861 C CA . ARG B 1 169 ? 3.758 -5.328 3.707 1 94.5 169 ARG B CA 1
ATOM 2862 C C . ARG B 1 169 ? 2.529 -4.57 4.195 1 94.5 169 ARG B C 1
ATOM 2864 O O . ARG B 1 169 ? 2.395 -4.301 5.391 1 94.5 169 ARG B O 1
ATOM 2871 N N . THR B 1 170 ? 1.658 -4.188 3.27 1 94.5 170 THR B N 1
ATOM 2872 C CA . THR B 1 170 ? 0.412 -3.543 3.664 1 94.5 170 THR B CA 1
ATOM 2873 C C . THR B 1 170 ? -0.408 -4.453 4.57 1 94.5 170 THR B C 1
ATOM 2875 O O . THR B 1 170 ? -0.927 -4.012 5.598 1 94.5 170 THR B O 1
ATOM 2878 N N . TYR B 1 171 ? -0.465 -5.707 4.215 1 95.81 171 TYR B N 1
ATOM 2879 C CA . TYR B 1 171 ? -1.222 -6.68 4.992 1 95.81 171 TYR B CA 1
ATOM 2880 C C . TYR B 1 171 ? -0.619 -6.855 6.383 1 95.81 171 TYR B C 1
ATOM 2882 O O . TYR B 1 171 ? -1.345 -6.949 7.375 1 95.81 171 TYR B O 1
ATOM 2890 N N . ALA B 1 172 ? 0.686 -6.918 6.438 1 93.75 172 ALA B N 1
ATOM 2891 C CA . ALA B 1 172 ? 1.388 -7.086 7.707 1 93.75 172 ALA B CA 1
ATOM 2892 C C . ALA B 1 172 ? 1.083 -5.938 8.664 1 93.75 172 ALA B C 1
ATOM 2894 O O . ALA B 1 172 ? 0.973 -6.141 9.875 1 93.75 172 ALA B O 1
ATOM 2895 N N . LYS B 1 173 ? 0.917 -4.797 8.109 1 90.25 173 LYS B N 1
ATOM 2896 C CA . LYS B 1 173 ? 0.598 -3.627 8.922 1 90.25 173 LYS B CA 1
ATOM 2897 C C . LYS B 1 173 ? -0.824 -3.709 9.469 1 90.25 173 LYS B C 1
ATOM 2899 O O . LYS B 1 173 ? -1.106 -3.205 10.555 1 90.25 173 LYS B O 1
ATOM 2904 N N . ALA B 1 174 ? -1.634 -4.328 8.688 1 88.81 174 ALA B N 1
ATOM 2905 C CA . ALA B 1 174 ? -3.037 -4.441 9.078 1 88.81 174 ALA B CA 1
ATOM 2906 C C . ALA B 1 174 ? -3.252 -5.625 10.016 1 88.81 174 ALA B C 1
ATOM 2908 O O . ALA B 1 174 ? -4.109 -5.578 10.898 1 88.81 174 ALA B O 1
ATOM 2909 N N . ASN B 1 175 ? -2.5 -6.699 9.578 1 86.31 175 ASN B N 1
ATOM 2910 C CA . ASN B 1 175 ? -2.664 -7.965 10.281 1 86.31 175 ASN B CA 1
ATOM 2911 C C . ASN B 1 175 ? -1.33 -8.5 10.797 1 86.31 175 ASN B C 1
ATOM 2913 O O . ASN B 1 175 ? -0.348 -8.539 10.055 1 86.31 175 ASN B O 1
ATOM 2917 N N . ASN B 1 176 ? -0.995 -8.383 11.992 1 79 176 ASN B N 1
ATOM 2918 C CA . ASN B 1 176 ? 0.279 -8.922 12.461 1 79 176 ASN B CA 1
ATOM 2919 C C . ASN B 1 176 ? 0.195 -10.422 12.711 1 79 176 ASN B C 1
ATOM 2921 O O . ASN B 1 176 ? -0.091 -10.852 13.828 1 79 176 ASN B O 1
ATOM 2925 N N . ASN B 1 177 ? 0.464 -11.242 11.617 1 89.62 177 ASN B N 1
ATOM 2926 C CA . ASN B 1 177 ? 0.543 -12.695 11.664 1 89.62 177 ASN B CA 1
ATOM 2927 C C . ASN B 1 177 ? 1.769 -13.219 10.922 1 89.62 177 ASN B C 1
ATOM 2929 O O . ASN B 1 177 ? 1.672 -13.609 9.758 1 89.62 177 ASN B O 1
ATOM 2933 N N . PRO B 1 178 ? 2.857 -13.312 11.609 1 90.75 178 PRO B N 1
ATOM 2934 C CA . PRO B 1 178 ? 4.121 -13.641 10.938 1 90.75 178 PRO B CA 1
ATOM 2935 C C . PRO B 1 178 ? 4.109 -15.031 10.312 1 90.75 178 PRO B C 1
ATOM 2937 O O . PRO B 1 178 ? 4.727 -15.242 9.258 1 90.75 178 PRO B O 1
ATOM 2940 N N . GLU B 1 179 ? 3.441 -15.977 10.891 1 93.69 179 GLU B N 1
ATOM 2941 C CA . GLU B 1 179 ? 3.398 -17.328 10.344 1 93.69 179 GLU B CA 1
ATOM 2942 C C . GLU B 1 179 ? 2.666 -17.359 9.008 1 93.69 179 GLU B C 1
ATOM 2944 O O . GLU B 1 179 ? 3.113 -18.016 8.062 1 93.69 179 GLU B O 1
ATOM 2949 N N . LEU B 1 180 ? 1.58 -16.703 8.961 1 94.44 180 LEU B N 1
ATOM 2950 C CA . LEU B 1 180 ? 0.836 -16.625 7.711 1 94.44 180 LEU B CA 1
ATOM 2951 C C . LEU B 1 180 ? 1.665 -15.938 6.633 1 94.44 180 LEU B C 1
ATOM 2953 O O . LEU B 1 180 ? 1.74 -16.422 5.5 1 94.44 180 LEU B O 1
ATOM 2957 N N . LEU B 1 181 ? 2.311 -14.844 6.977 1 95 181 LEU B N 1
ATOM 2958 C CA . LEU B 1 181 ? 3.1 -14.07 6.023 1 95 181 LEU B CA 1
ATOM 2959 C C . LEU B 1 181 ? 4.25 -14.898 5.469 1 95 181 LEU B C 1
ATOM 2961 O O . LEU B 1 181 ? 4.508 -14.891 4.262 1 95 181 LEU B O 1
ATOM 2965 N N . GLU B 1 182 ? 4.879 -15.617 6.355 1 95.25 182 GLU B N 1
ATOM 2966 C CA . GLU B 1 182 ? 5.984 -16.469 5.918 1 95.25 182 GLU B CA 1
ATOM 2967 C C . GLU B 1 182 ? 5.508 -17.547 4.945 1 95.25 182 GLU B C 1
ATOM 2969 O O . GLU B 1 182 ? 6.168 -17.812 3.939 1 95.25 182 GLU B O 1
ATOM 2974 N N . SER B 1 183 ? 4.414 -18.141 5.242 1 96.19 183 SER B N 1
ATOM 2975 C CA . SER B 1 183 ? 3.867 -19.188 4.371 1 96.19 183 SER B CA 1
ATOM 2976 C C . SER B 1 183 ? 3.486 -18.609 3.008 1 96.19 183 SER B C 1
ATOM 2978 O O . SER B 1 183 ? 3.643 -19.281 1.984 1 96.19 183 SER B O 1
ATOM 2980 N N . LEU B 1 184 ? 3.004 -17.406 2.963 1 95.56 184 LEU B N 1
ATOM 2981 C CA . LEU B 1 184 ? 2.613 -16.766 1.714 1 95.56 184 LEU B CA 1
ATOM 2982 C C . LEU B 1 184 ? 3.838 -16.438 0.87 1 95.56 184 LEU B C 1
ATOM 2984 O O . LEU B 1 184 ? 3.805 -16.547 -0.357 1 95.56 184 LEU B O 1
ATOM 2988 N N . ILE B 1 185 ? 4.906 -16.031 1.525 1 96.5 185 ILE B N 1
ATOM 2989 C CA . ILE B 1 185 ? 6.148 -15.758 0.809 1 96.5 185 ILE B CA 1
ATOM 2990 C C . ILE B 1 185 ? 6.68 -17.062 0.204 1 96.5 185 ILE B C 1
ATOM 2992 O O . ILE B 1 185 ? 7.121 -17.078 -0.947 1 96.5 185 ILE B O 1
ATOM 2996 N N . ASP B 1 186 ? 6.621 -18.156 0.97 1 96.44 186 ASP B N 1
ATOM 2997 C CA . ASP B 1 186 ? 7.047 -19.469 0.458 1 96.44 186 ASP B CA 1
ATOM 2998 C C . ASP B 1 186 ? 6.211 -19.875 -0.75 1 96.44 186 ASP B C 1
ATOM 3000 O O . ASP B 1 186 ? 6.746 -20.359 -1.75 1 96.44 186 ASP B O 1
ATOM 3004 N N . ASP B 1 187 ? 4.945 -19.641 -0.672 1 95.75 187 ASP B N 1
ATOM 3005 C CA . ASP B 1 187 ? 4.043 -19.969 -1.772 1 95.75 187 ASP B CA 1
ATOM 3006 C C . ASP B 1 187 ? 4.371 -19.141 -3.018 1 95.75 187 ASP B C 1
ATOM 300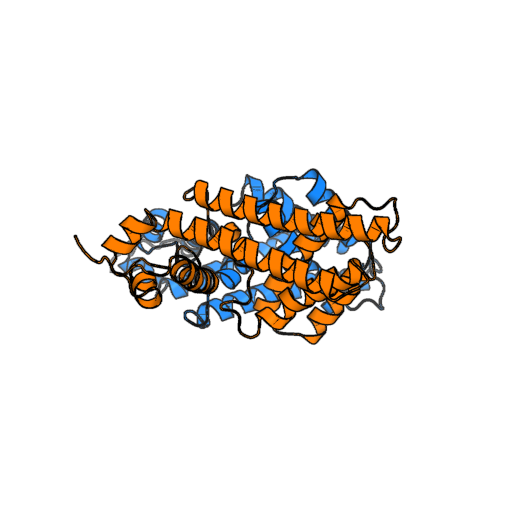8 O O . ASP B 1 187 ? 4.273 -19.641 -4.141 1 95.75 187 ASP B O 1
ATOM 3012 N N . MET B 1 188 ? 4.727 -17.891 -2.805 1 95 188 MET B N 1
ATOM 3013 C CA . MET B 1 188 ? 5.047 -16.984 -3.904 1 95 188 MET B CA 1
ATOM 3014 C C . MET B 1 188 ? 6.145 -17.578 -4.789 1 95 188 MET B C 1
ATOM 3016 O O . MET B 1 188 ? 6.055 -17.516 -6.016 1 95 188 MET B O 1
ATOM 3020 N N . PHE B 1 189 ? 7.121 -18.203 -4.199 1 95.5 189 PHE B N 1
ATOM 3021 C CA . PHE B 1 189 ? 8.281 -18.656 -4.957 1 95.5 189 PHE B CA 1
ATOM 3022 C C . PHE B 1 189 ? 8.141 -20.141 -5.316 1 95.5 189 PHE B C 1
ATOM 3024 O O . PHE B 1 189 ? 8.938 -20.672 -6.098 1 95.5 189 PHE B O 1
ATOM 3031 N N . GLY B 1 190 ? 7.09 -20.797 -4.797 1 94.44 190 GLY B N 1
ATOM 3032 C CA . GLY B 1 190 ? 6.922 -22.219 -5.023 1 94.44 190 GLY B CA 1
ATOM 3033 C C . GLY B 1 190 ? 5.777 -22.547 -5.965 1 94.44 190 GLY B C 1
ATOM 3034 O O . GLY B 1 190 ? 5.578 -23.703 -6.336 1 94.44 190 GLY B O 1
ATOM 3035 N N . HIS B 1 191 ? 5.07 -21.578 -6.379 1 95.06 191 HIS B N 1
ATOM 3036 C CA . HIS B 1 191 ? 3.908 -21.766 -7.238 1 95.06 191 HIS B CA 1
ATOM 3037 C C . HIS B 1 191 ? 3.855 -20.703 -8.336 1 95.06 191 HIS B C 1
ATOM 3039 O O . HIS B 1 191 ? 4.781 -19.906 -8.477 1 95.06 191 HIS B O 1
ATOM 3045 N N . TYR B 1 192 ? 2.865 -20.844 -9.211 1 93.31 192 TYR B N 1
ATOM 3046 C CA . TYR B 1 192 ? 2.676 -19.844 -10.258 1 93.31 192 TYR B CA 1
ATOM 3047 C C . TYR B 1 192 ? 2.812 -18.438 -9.695 1 93.31 192 TYR B C 1
ATOM 3049 O O . TYR B 1 192 ? 2.262 -18.125 -8.633 1 93.31 192 TYR B O 1
ATOM 3057 N N . PRO B 1 193 ? 3.582 -17.625 -10.359 1 94.5 193 PRO B N 1
ATOM 3058 C CA . PRO B 1 193 ? 4.129 -17.719 -11.711 1 94.5 193 PRO B CA 1
ATOM 3059 C C . PRO B 1 193 ? 5.57 -18.219 -11.734 1 94.5 193 PRO B C 1
ATOM 3061 O O . PRO B 1 193 ? 6.168 -18.344 -12.805 1 94.5 193 PRO B O 1
ATOM 3064 N N . PHE B 1 194 ? 6.121 -18.5 -10.625 1 93.25 194 PHE B N 1
ATOM 3065 C CA . PHE B 1 194 ? 7.477 -19.031 -10.641 1 93.25 194 PHE B CA 1
ATOM 3066 C C . PHE B 1 194 ? 7.473 -20.516 -11.039 1 93.25 194 PHE B C 1
ATOM 3068 O O . PHE B 1 194 ? 8.258 -20.938 -11.883 1 93.25 194 PHE B O 1
#

InterPro domains:
  IPR001647 DNA-binding HTH domain, TetR-type [PF00440] (13-57)
  IPR001647 DNA-binding HTH domain, TetR-type [PS50977] (6-66)
  IPR009057 Homedomain-like superfamily [SSF46689] (5-82)
  IPR011075 Tetracyclin repressor-like, C-terminal domain [PF16925] (80-185)
  IPR036271 Tetracyclin repressor-like, C-terminal domain superfamily [SSF48498] (78-190)